Protein AF-A0A0J6I004-F1 (afdb_monomer)

Mean predicted aligned error: 17.89 Å

InterPro domains:
  IPR011009 Protein kinase-like domain superfamily [SSF56112] (457-598)
  IPR060487 Spore killer, N-terminal domain [PF27653] (172-324)

pLDDT: mean 70.06, std 24.38, range [20.0, 96.56]

Nearest PDB structures (foldseek):
  6yky-assembly2_B  TM=7.126E-01  e=8.243E-06  Homo sapiens
  7aqb-assembly1_A  TM=6.794E-01  e=7.958E-05  Homo sapiens
  4rew-assembly1_A  TM=6.403E-01  e=1.239E-04  Homo sapiens
  4o96-assembly1_A  TM=6.335E-01  e=4.766E-03  Escherichia coli O157:H7 str. Sakai
  6ef6-assembly1_A  TM=5.324E-01  e=3.016E-01  Mycolicibacterium smegmatis MC2 155

Secondary structure (DSSP, 8-state):
---------HHHHHHHHHHHHHHHHHHHHHHHHHHHHHHHHHHHHHHHHHHHHHHHHTTS--------------EEEE----SSHHHHHHHHHHHTTS------PPP---HHHHHHHHIIIIIHHHHHHHHHHHTSHHHHHHTT-TTEEEEEEE---TT-----S---TT-----EEEEEEEETTEEEEEEEEEE--TTTS-HHHHHHH-SSEEHIIIIIS------SHHHHHHHHHHHHHHHHHHHHHHHHHHHT-SEEEEE-SS-EEEEE--SS-TT-EEEEEE-HHHHTT---TTS-S--SHHHHHHHHHHHHHHSPPPPHHHHHHHHHHSPP----HHHHHHHS-HHHHTSPPPPP---PPP-PPP------SHHHHHHHHHHTTTTSPPPPS--------SS-----S--SS----S-S------HHHHHHHHHHHHHH-SSSSEEE-SPPBTTBEEEEEE-TTT--EEEEEEEETTTHHHHTTHHHHHHHTGGGBTTTB--EEEEEEEEEEEEETTTEEEEEEEEE----EEGGGS---HHHHHHHHHHHHHHHHTTEE-S---GGGEEEETTTTEEEE---TT-EE---------PPPP-----------------

Structure (mmCIF, N/CA/C/O backbone):
data_AF-A0A0J6I004-F1
#
_entry.id   AF-A0A0J6I004-F1
#
loop_
_atom_site.group_PDB
_atom_site.id
_atom_site.type_symbol
_atom_site.label_atom_id
_atom_site.label_alt_id
_atom_site.label_comp_id
_atom_site.label_asym_id
_atom_site.label_entity_id
_atom_site.label_seq_id
_atom_site.pdbx_PDB_ins_code
_atom_site.Cartn_x
_atom_site.Cartn_y
_atom_site.Cartn_z
_atom_site.occupancy
_atom_site.B_iso_or_equiv
_atom_site.auth_seq_id
_atom_site.auth_comp_id
_atom_site.auth_asym_id
_atom_site.auth_atom_id
_atom_site.pdbx_PDB_model_num
ATOM 1 N N . MET A 1 1 ? 66.324 0.485 63.941 1.00 43.97 1 MET A N 1
ATOM 2 C CA . MET A 1 1 ? 66.620 0.289 62.505 1.00 43.97 1 MET A CA 1
ATOM 3 C C . MET A 1 1 ? 66.455 -1.185 62.164 1.00 43.97 1 MET A C 1
ATOM 5 O O . MET A 1 1 ? 67.242 -1.991 62.639 1.00 43.97 1 MET A O 1
ATOM 9 N N . ARG A 1 2 ? 65.426 -1.548 61.393 1.00 38.00 2 ARG A N 1
ATOM 10 C CA . ARG A 1 2 ? 65.367 -2.819 60.656 1.00 38.00 2 ARG A CA 1
ATOM 11 C C . ARG A 1 2 ? 65.018 -2.459 59.216 1.00 38.00 2 ARG A C 1
ATOM 13 O O . ARG A 1 2 ? 63.940 -1.929 58.971 1.00 38.00 2 ARG A O 1
ATOM 20 N N . GLN A 1 3 ? 65.980 -2.649 58.319 1.00 42.78 3 GLN A N 1
ATOM 21 C CA . GLN A 1 3 ? 65.780 -2.582 56.876 1.00 42.78 3 GLN A CA 1
ATOM 22 C C . GLN A 1 3 ? 64.940 -3.792 56.460 1.00 42.78 3 GLN A C 1
ATOM 24 O O . GLN A 1 3 ? 65.284 -4.922 56.801 1.00 42.78 3 GLN A O 1
ATOM 29 N N . ILE A 1 4 ? 63.851 -3.549 55.737 1.00 41.78 4 ILE A N 1
ATOM 30 C CA . ILE A 1 4 ? 63.174 -4.560 54.928 1.00 41.78 4 ILE A CA 1
ATOM 31 C C . ILE A 1 4 ? 63.428 -4.131 53.487 1.00 41.78 4 ILE A C 1
ATOM 33 O O . ILE A 1 4 ? 62.971 -3.072 53.062 1.00 41.78 4 ILE A O 1
ATOM 37 N N . SER A 1 5 ? 64.245 -4.909 52.782 1.00 49.53 5 SER A N 1
ATOM 38 C CA . SER A 1 5 ? 64.408 -4.822 51.336 1.00 49.53 5 SER A CA 1
ATOM 39 C C . SER A 1 5 ? 63.245 -5.561 50.685 1.00 49.53 5 SER A C 1
ATOM 41 O O . SER A 1 5 ? 63.128 -6.772 50.872 1.00 49.53 5 SER A O 1
ATOM 43 N N . ASP A 1 6 ? 62.422 -4.865 49.913 1.00 47.53 6 ASP A N 1
ATOM 44 C CA . ASP A 1 6 ? 61.470 -5.505 49.010 1.00 47.53 6 ASP A CA 1
ATOM 45 C C . ASP A 1 6 ? 61.717 -4.942 47.610 1.00 47.53 6 ASP A C 1
ATOM 47 O O . ASP A 1 6 ? 61.322 -3.825 47.279 1.00 47.53 6 ASP A O 1
ATOM 51 N N . HIS A 1 7 ? 62.521 -5.662 46.830 1.00 52.06 7 HIS A N 1
ATOM 52 C CA . HIS A 1 7 ? 62.842 -5.296 45.458 1.00 52.06 7 HIS A CA 1
ATOM 53 C C . HIS A 1 7 ? 61.936 -6.132 44.554 1.00 52.06 7 HIS A C 1
ATOM 55 O O . HIS A 1 7 ? 62.268 -7.259 44.195 1.00 52.06 7 HIS A O 1
ATOM 61 N N . THR A 1 8 ? 60.755 -5.608 44.227 1.00 58.06 8 THR A N 1
ATOM 62 C CA . THR A 1 8 ? 59.816 -6.265 43.310 1.00 58.06 8 THR A CA 1
ATOM 63 C C . THR A 1 8 ? 60.458 -6.386 41.924 1.00 58.06 8 THR A C 1
ATOM 65 O O . THR A 1 8 ? 60.828 -5.382 41.313 1.00 58.06 8 THR A O 1
ATOM 68 N N . ASP A 1 9 ? 60.623 -7.614 41.427 1.00 64.44 9 ASP A N 1
ATOM 69 C CA . ASP A 1 9 ? 61.191 -7.880 40.103 1.00 64.44 9 ASP A CA 1
ATOM 70 C C . ASP A 1 9 ? 60.122 -7.706 39.012 1.00 64.44 9 ASP A C 1
ATOM 72 O O . ASP A 1 9 ? 59.399 -8.630 38.626 1.00 64.44 9 ASP A O 1
ATOM 76 N N . TYR A 1 10 ? 60.019 -6.478 38.509 1.00 54.03 10 TYR A N 1
ATOM 77 C CA . TYR A 1 10 ? 59.103 -6.098 37.432 1.00 54.03 10 TYR A CA 1
ATOM 78 C C . TYR A 1 10 ? 59.339 -6.872 36.123 1.00 54.03 10 TYR A C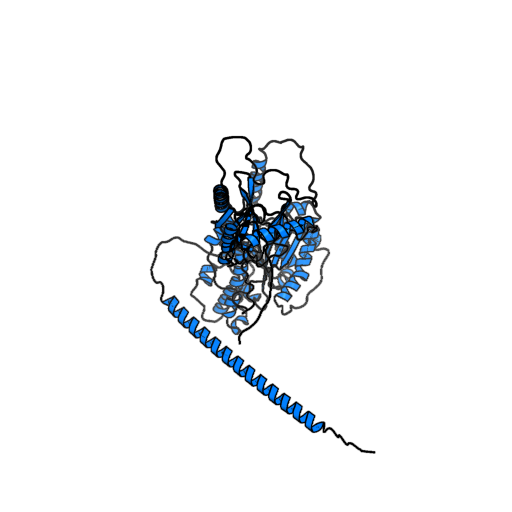 1
ATOM 80 O O . TYR A 1 10 ? 58.422 -6.988 35.308 1.00 54.03 10 TYR A O 1
ATOM 88 N N . LYS A 1 11 ? 60.530 -7.452 35.915 1.00 65.62 11 LYS A N 1
ATOM 89 C CA . LYS A 1 11 ? 60.854 -8.218 34.704 1.00 65.62 11 LYS A CA 1
ATOM 90 C C . LYS A 1 11 ? 60.189 -9.598 34.714 1.00 65.62 11 LYS A C 1
ATOM 92 O O . LYS A 1 11 ? 59.717 -10.067 33.674 1.00 65.62 11 LYS A O 1
ATOM 97 N N . ALA A 1 12 ? 60.089 -10.211 35.894 1.00 69.38 12 ALA A N 1
ATOM 98 C CA . ALA A 1 12 ? 59.362 -11.461 36.094 1.00 69.38 12 ALA A CA 1
ATOM 99 C C . ALA A 1 12 ? 57.844 -11.273 35.912 1.00 69.38 12 ALA A C 1
ATOM 101 O O . ALA A 1 12 ? 57.188 -12.100 35.279 1.00 69.38 12 ALA A O 1
ATOM 102 N N . LEU A 1 13 ? 57.292 -10.153 36.396 1.00 66.31 13 LEU A N 1
ATOM 103 C CA . LEU A 1 13 ? 55.875 -9.812 36.221 1.00 66.31 13 LEU A CA 1
ATOM 104 C C . LEU A 1 13 ? 55.507 -9.572 34.751 1.00 66.31 13 LEU A C 1
ATOM 106 O O . LEU A 1 13 ? 54.501 -10.102 34.286 1.00 66.31 13 LEU A O 1
ATOM 110 N N . PHE A 1 14 ? 56.333 -8.837 34.001 1.00 64.62 14 PHE A N 1
ATOM 111 C CA . PHE A 1 14 ? 56.075 -8.575 32.581 1.00 64.62 14 PHE A CA 1
ATOM 112 C C . PHE A 1 14 ? 56.112 -9.860 31.738 1.00 64.62 14 PHE A C 1
ATOM 114 O O . PHE A 1 14 ? 55.210 -10.101 30.940 1.00 64.62 14 PHE A O 1
ATOM 121 N N . SER A 1 15 ? 57.097 -10.732 31.983 1.00 69.75 15 SER A N 1
ATOM 122 C CA . SER A 1 15 ? 57.209 -12.021 31.279 1.00 69.75 15 SER A CA 1
ATOM 123 C C . SER A 1 15 ? 56.003 -12.930 31.551 1.00 69.75 15 SER A C 1
ATOM 125 O O . SER A 1 15 ? 55.531 -13.626 30.654 1.00 69.75 15 SER A O 1
ATOM 127 N N . LYS A 1 16 ? 55.456 -12.883 32.774 1.00 75.69 16 LYS A N 1
ATOM 128 C CA . LYS A 1 16 ? 54.260 -13.644 33.152 1.00 75.69 16 LYS A CA 1
ATOM 129 C C . LYS A 1 16 ? 52.999 -13.139 32.442 1.00 75.69 16 LYS A C 1
ATOM 131 O O . LYS A 1 16 ? 52.229 -13.947 31.932 1.00 75.69 16 LYS A O 1
ATOM 136 N N . VAL A 1 17 ? 52.818 -11.819 32.356 1.00 73.88 17 VAL A N 1
ATOM 137 C CA . VAL A 1 17 ? 51.686 -11.204 31.636 1.00 73.88 17 VAL A CA 1
ATOM 138 C C . VAL A 1 17 ? 51.751 -11.508 30.136 1.00 73.88 17 VAL A C 1
ATOM 140 O O . VAL A 1 17 ? 50.726 -11.758 29.503 1.00 73.88 17 VAL A O 1
ATOM 143 N N . GLU A 1 18 ? 52.949 -11.531 29.552 1.00 73.56 18 GLU A N 1
ATOM 144 C CA . GLU A 1 18 ? 53.122 -11.822 28.129 1.00 73.56 18 GLU A CA 1
ATOM 145 C C . GLU A 1 18 ? 52.865 -13.302 27.792 1.00 73.56 18 GLU A C 1
ATOM 147 O O . GLU A 1 18 ? 52.264 -13.605 26.757 1.00 73.56 18 GLU A O 1
ATOM 152 N N . GLU A 1 19 ? 53.228 -14.230 28.685 1.00 78.19 19 GLU A N 1
ATOM 153 C CA . GLU A 1 19 ? 52.815 -15.632 28.563 1.00 78.19 19 GLU A CA 1
ATOM 154 C C . GLU A 1 19 ? 51.299 -15.813 28.699 1.00 78.19 19 GLU A C 1
ATOM 156 O O . GLU A 1 19 ? 50.703 -16.558 27.920 1.00 78.19 19 GLU A O 1
ATOM 161 N N . GLU A 1 20 ? 50.658 -15.128 29.647 1.00 78.31 20 GLU A N 1
ATOM 162 C CA . GLU A 1 20 ? 49.201 -15.184 29.816 1.00 78.31 20 GLU A CA 1
ATOM 163 C C . GLU A 1 20 ? 48.469 -14.635 28.582 1.00 78.31 20 GLU A C 1
ATOM 165 O O . GLU A 1 20 ? 47.487 -15.237 28.139 1.00 78.31 20 GLU A O 1
ATOM 170 N N . ARG A 1 21 ? 48.989 -13.573 27.946 1.00 75.25 21 ARG A N 1
ATOM 171 C CA . ARG A 1 21 ? 48.430 -13.045 26.690 1.00 75.25 21 ARG A CA 1
ATOM 172 C C . ARG A 1 21 ? 48.543 -14.046 25.540 1.00 75.25 21 ARG A C 1
ATOM 174 O O . ARG A 1 21 ? 47.567 -14.253 24.823 1.00 75.25 21 ARG A O 1
ATOM 181 N N . LYS A 1 22 ? 49.695 -14.711 25.387 1.00 78.12 22 LYS A N 1
ATOM 182 C CA . LYS A 1 22 ? 49.881 -15.747 24.352 1.00 78.12 22 LYS A CA 1
ATOM 183 C C . LYS A 1 22 ? 48.933 -16.929 24.551 1.00 78.12 22 LYS A C 1
ATOM 185 O O . LYS A 1 22 ? 48.328 -17.391 23.588 1.00 78.12 22 LYS A O 1
ATOM 190 N N . ARG A 1 23 ? 48.736 -17.365 25.799 1.00 79.94 23 ARG A N 1
ATOM 191 C CA . ARG A 1 23 ? 47.778 -18.433 26.130 1.00 79.94 23 ARG A CA 1
ATOM 192 C C . ARG A 1 23 ? 46.335 -18.015 25.829 1.00 79.94 23 ARG A C 1
ATOM 194 O O . ARG A 1 23 ? 45.570 -18.821 25.312 1.00 79.94 23 ARG A O 1
ATOM 201 N N . ALA A 1 24 ? 45.964 -16.761 26.096 1.00 79.88 24 ALA A N 1
ATOM 202 C CA . ALA A 1 24 ? 44.635 -16.245 25.765 1.00 79.88 24 ALA A CA 1
ATOM 203 C C . ALA A 1 24 ? 44.391 -16.179 24.243 1.00 79.88 24 ALA A C 1
ATOM 205 O O . ALA A 1 24 ? 43.325 -16.578 23.775 1.00 79.88 24 ALA A O 1
ATOM 206 N N . GLU A 1 25 ? 45.383 -15.746 23.460 1.00 82.19 25 GLU A N 1
ATOM 207 C CA . GLU A 1 25 ? 45.300 -15.718 21.992 1.00 82.19 25 GLU A CA 1
ATOM 208 C C . GLU A 1 25 ? 45.161 -17.127 21.385 1.00 82.19 25 GLU A C 1
ATOM 210 O O . GLU A 1 25 ? 44.419 -17.318 20.419 1.00 82.19 25 GLU A O 1
ATOM 215 N N . GLU A 1 26 ? 45.825 -18.135 21.960 1.00 84.44 26 GLU A N 1
ATOM 216 C CA . GLU A 1 26 ? 45.675 -19.534 21.536 1.00 84.44 26 GLU A CA 1
ATOM 217 C C . GLU A 1 26 ? 44.277 -20.089 21.833 1.00 84.44 26 GLU A C 1
ATOM 219 O O . GLU A 1 26 ? 43.689 -20.750 20.975 1.00 84.44 26 GLU A O 1
ATOM 224 N N . VAL A 1 27 ? 43.699 -19.768 22.996 1.00 84.62 27 VAL A N 1
ATOM 225 C CA . VAL A 1 27 ? 42.327 -20.175 23.348 1.00 84.62 27 VAL A CA 1
ATOM 226 C C . VAL A 1 27 ? 41.301 -19.554 22.396 1.00 84.62 27 VAL A C 1
ATOM 228 O O . VAL A 1 27 ? 40.389 -20.252 21.950 1.00 84.62 27 VAL A O 1
ATOM 231 N N . ILE A 1 28 ? 41.469 -18.281 22.023 1.00 77.12 28 ILE A N 1
ATOM 232 C CA . ILE A 1 28 ? 40.585 -17.605 21.059 1.00 77.12 28 ILE A CA 1
ATOM 233 C C . ILE A 1 28 ? 40.685 -18.267 19.679 1.00 77.12 28 ILE A C 1
ATOM 235 O O . ILE A 1 28 ? 39.661 -18.610 19.089 1.00 77.12 28 ILE A O 1
ATOM 239 N N . LYS A 1 29 ? 41.901 -18.549 19.191 1.00 81.31 29 LYS A N 1
ATOM 240 C CA . LYS A 1 29 ? 42.096 -19.263 17.914 1.00 81.31 29 LYS A CA 1
ATOM 241 C C . LYS A 1 29 ? 41.480 -20.662 17.925 1.00 81.31 29 LYS A C 1
ATOM 243 O O . LYS A 1 29 ? 40.921 -21.097 16.917 1.00 81.31 29 LYS A O 1
ATOM 248 N N . GLN A 1 30 ? 41.563 -21.368 19.052 1.00 81.44 30 GLN A N 1
ATOM 249 C CA . GLN A 1 30 ? 40.946 -22.684 19.211 1.00 81.44 30 GLN A CA 1
ATOM 250 C C . GLN A 1 30 ? 39.412 -22.581 19.168 1.00 81.44 30 GLN A C 1
ATOM 252 O O . GLN A 1 30 ? 38.768 -23.369 18.475 1.00 81.44 30 GLN A O 1
ATOM 257 N N . ALA A 1 31 ? 38.830 -21.584 19.843 1.00 82.06 31 ALA A N 1
ATOM 258 C CA . ALA A 1 31 ? 37.388 -21.339 19.854 1.00 82.06 31 ALA A CA 1
ATOM 259 C C . ALA A 1 31 ? 36.848 -20.958 18.464 1.00 82.06 31 ALA A C 1
ATOM 261 O O . ALA A 1 31 ? 35.824 -21.490 18.035 1.00 82.06 31 ALA A O 1
ATOM 262 N N . GLU A 1 32 ? 37.562 -20.115 17.713 1.00 82.12 32 GLU A N 1
ATOM 263 C CA . GLU A 1 32 ? 37.200 -19.770 16.331 1.00 82.12 32 GLU A CA 1
ATOM 264 C C . GLU A 1 32 ? 37.230 -20.988 15.403 1.00 82.12 32 GLU A C 1
ATOM 266 O O . GLU A 1 32 ? 36.372 -21.131 14.530 1.00 82.12 32 GLU A O 1
ATOM 271 N N . LYS A 1 33 ? 38.197 -21.893 15.594 1.00 83.19 33 LYS A N 1
ATOM 272 C CA . LYS A 1 33 ? 38.302 -23.118 14.796 1.00 83.19 33 LYS A CA 1
ATOM 273 C C . LYS A 1 33 ? 37.144 -24.079 15.074 1.00 83.19 33 LYS A C 1
ATOM 275 O O . LYS A 1 33 ? 36.588 -24.633 14.130 1.00 83.19 33 LYS A O 1
ATOM 280 N N . VAL A 1 34 ? 36.751 -24.226 16.342 1.00 85.38 34 VAL A N 1
ATOM 281 C CA . VAL A 1 34 ? 35.581 -25.027 16.741 1.00 85.38 34 VAL A CA 1
ATOM 282 C C . VAL A 1 34 ? 34.286 -24.410 16.207 1.00 85.38 34 VAL A C 1
ATOM 284 O O . VAL A 1 34 ? 33.448 -25.133 15.677 1.00 85.38 34 VAL A O 1
ATOM 287 N N . SER A 1 35 ? 34.148 -23.082 16.268 1.00 78.00 35 SER A N 1
ATOM 288 C CA . SER A 1 35 ? 32.980 -22.368 15.733 1.00 78.00 35 SER A CA 1
ATOM 289 C C . SER A 1 35 ? 32.825 -22.570 14.221 1.00 78.00 35 SER A C 1
ATOM 291 O O . SER A 1 35 ? 31.760 -22.968 13.753 1.00 78.00 35 SER A O 1
ATOM 293 N N . LYS A 1 36 ? 33.917 -22.418 13.457 1.00 80.19 36 LYS A N 1
ATOM 294 C CA . LYS A 1 36 ? 33.918 -22.665 12.004 1.00 80.19 36 LYS A CA 1
ATOM 295 C C . LYS A 1 36 ? 33.564 -24.109 11.658 1.00 80.19 36 LYS A C 1
ATOM 297 O O . LYS A 1 36 ? 32.838 -24.345 10.700 1.00 80.19 36 LYS A O 1
ATOM 302 N N . GLN A 1 37 ? 34.052 -25.072 12.440 1.00 80.69 37 GLN A N 1
ATOM 303 C CA . GLN A 1 37 ? 33.748 -26.484 12.216 1.00 80.69 37 GLN A CA 1
ATOM 304 C C . GLN A 1 37 ? 32.272 -26.806 12.503 1.00 80.69 37 GLN A C 1
ATOM 306 O O . GLN A 1 37 ? 31.642 -27.506 11.714 1.00 80.69 37 GLN A O 1
ATOM 311 N N . ALA A 1 38 ? 31.695 -26.234 13.563 1.00 84.25 38 ALA A N 1
ATOM 312 C CA . ALA A 1 38 ? 30.272 -26.378 13.868 1.00 84.25 38 ALA A CA 1
ATOM 313 C C . ALA A 1 38 ? 29.373 -25.737 12.793 1.00 84.25 38 ALA A C 1
ATOM 315 O O . ALA A 1 38 ? 28.323 -26.283 12.454 1.00 84.25 38 ALA A O 1
ATOM 316 N N . GLU A 1 39 ? 29.783 -24.598 12.225 1.00 77.31 39 GLU A N 1
ATOM 317 C CA . GLU A 1 39 ? 29.050 -23.941 11.137 1.00 77.31 39 GLU A CA 1
ATOM 318 C C . GLU A 1 39 ? 29.069 -24.776 9.844 1.00 77.31 39 GLU A C 1
ATOM 320 O O . GLU A 1 39 ? 28.041 -24.916 9.177 1.00 77.31 39 GLU A O 1
ATOM 325 N N . GLU A 1 40 ? 30.211 -25.389 9.517 1.00 81.62 40 GLU A N 1
ATOM 326 C CA . GLU A 1 40 ? 30.361 -26.286 8.365 1.00 81.62 40 GLU A CA 1
ATOM 327 C C . GLU A 1 40 ? 29.491 -27.548 8.513 1.00 81.62 40 GLU A C 1
ATOM 329 O O . GLU A 1 40 ? 28.794 -27.949 7.577 1.00 81.62 40 GLU A O 1
ATOM 334 N N . GLU A 1 41 ? 29.457 -28.144 9.710 1.00 83.19 41 GLU A N 1
ATOM 335 C CA . GLU A 1 41 ? 28.597 -29.294 10.022 1.00 83.19 41 GLU A CA 1
ATOM 336 C C . GLU A 1 41 ? 27.107 -28.936 9.906 1.00 83.19 41 GLU A C 1
ATOM 338 O O . GLU A 1 41 ? 26.326 -29.689 9.312 1.00 83.19 41 GLU A O 1
ATOM 343 N N . LYS A 1 42 ? 26.709 -27.747 10.382 1.00 81.56 42 LYS A N 1
ATOM 344 C CA . LYS A 1 42 ? 25.330 -27.249 10.267 1.00 81.56 42 LYS A CA 1
ATOM 345 C C . LYS A 1 42 ? 24.935 -27.037 8.798 1.00 81.56 42 LYS A C 1
ATOM 347 O O . LYS A 1 42 ? 23.846 -27.454 8.398 1.00 81.56 42 LYS A O 1
ATOM 352 N N . LYS A 1 43 ? 25.834 -26.482 7.969 1.00 71.88 43 LYS A N 1
ATOM 353 C CA . LYS A 1 43 ? 25.632 -26.324 6.512 1.00 71.88 43 LYS A CA 1
ATOM 354 C C . LYS A 1 43 ? 25.450 -27.670 5.810 1.00 71.88 43 LYS A C 1
ATOM 356 O O . LYS A 1 43 ? 24.517 -27.828 5.024 1.00 71.88 43 LYS A O 1
ATOM 361 N N . GLN A 1 44 ? 26.274 -28.667 6.134 1.00 77.94 44 GLN A N 1
ATOM 362 C CA . GLN A 1 44 ? 26.139 -30.012 5.563 1.00 77.94 44 GLN A CA 1
ATOM 363 C C . GLN A 1 44 ? 24.820 -30.689 5.964 1.00 77.94 44 GLN A C 1
ATOM 365 O O . GLN A 1 44 ? 24.206 -31.388 5.152 1.00 77.94 44 GLN A O 1
ATOM 370 N N . GLN A 1 45 ? 24.351 -30.466 7.194 1.00 79.75 45 GLN A N 1
ATOM 371 C CA . GLN A 1 45 ? 23.101 -31.047 7.677 1.00 79.75 45 GLN A CA 1
ATOM 372 C C . GLN A 1 45 ? 21.862 -30.406 7.033 1.00 79.75 45 GLN A C 1
ATOM 374 O O . GLN A 1 45 ? 20.909 -31.120 6.714 1.00 79.75 45 GLN A O 1
ATOM 379 N N . ILE A 1 46 ? 21.888 -29.093 6.786 1.00 72.75 46 ILE A N 1
ATOM 380 C CA . ILE A 1 46 ? 20.836 -28.377 6.046 1.00 72.75 46 ILE A CA 1
ATOM 381 C C . ILE A 1 46 ? 20.797 -28.845 4.586 1.00 72.75 46 ILE A C 1
ATOM 383 O O . ILE A 1 46 ? 19.727 -29.184 4.083 1.00 72.75 46 ILE A O 1
ATOM 387 N N . GLN A 1 47 ? 21.956 -28.973 3.931 1.00 67.62 47 GLN A N 1
ATOM 388 C CA . GLN A 1 47 ? 22.030 -29.437 2.543 1.00 67.62 47 GLN A CA 1
ATOM 389 C C . GLN A 1 47 ? 21.469 -30.858 2.372 1.00 67.62 47 GLN A C 1
ATOM 391 O O . GLN A 1 47 ? 20.756 -31.135 1.405 1.00 67.62 47 GLN A O 1
ATOM 396 N N . LYS A 1 48 ? 21.746 -31.766 3.321 1.00 77.50 48 LYS A N 1
ATOM 397 C CA . LYS A 1 48 ? 21.144 -33.111 3.329 1.00 77.50 48 LYS A CA 1
ATOM 398 C C . LYS A 1 48 ? 19.622 -33.057 3.446 1.00 77.50 48 LYS A C 1
ATOM 400 O O . LYS A 1 48 ? 18.948 -33.734 2.675 1.00 77.50 48 LYS A O 1
ATOM 405 N N . ARG A 1 49 ? 19.098 -32.222 4.348 1.00 72.69 49 ARG A N 1
ATOM 406 C CA . ARG A 1 49 ? 17.654 -32.080 4.589 1.00 72.69 49 ARG A CA 1
ATOM 407 C C . ARG A 1 49 ? 16.924 -31.533 3.357 1.00 72.69 49 ARG A C 1
ATOM 409 O O . ARG A 1 49 ? 15.948 -32.131 2.922 1.00 72.69 49 ARG A O 1
ATOM 416 N N . LEU A 1 50 ? 17.484 -30.504 2.716 1.00 64.81 50 LEU A N 1
ATOM 417 C CA . LEU A 1 50 ? 16.979 -29.956 1.450 1.00 64.81 50 LEU A CA 1
ATOM 418 C C . LEU A 1 50 ? 16.981 -31.006 0.330 1.00 64.81 50 LEU A C 1
ATOM 420 O O . LEU A 1 50 ? 16.028 -31.111 -0.439 1.00 64.81 50 LEU A O 1
ATOM 424 N N . THR A 1 51 ? 18.026 -31.834 0.248 1.00 65.62 51 THR A N 1
ATOM 425 C CA . THR A 1 51 ? 18.114 -32.894 -0.772 1.00 65.62 51 THR A CA 1
ATOM 426 C C . THR A 1 51 ? 17.072 -34.000 -0.544 1.00 65.62 51 THR A C 1
ATOM 428 O O . THR A 1 51 ? 16.546 -34.565 -1.504 1.00 65.62 51 THR A O 1
ATOM 431 N N . GLU A 1 52 ? 16.762 -34.321 0.714 1.00 69.25 52 GLU A N 1
ATOM 432 C CA . GLU A 1 52 ? 15.722 -35.290 1.083 1.00 69.25 52 GLU A CA 1
ATOM 433 C C . GLU A 1 52 ? 14.308 -34.742 0.838 1.00 69.25 52 GLU A C 1
ATOM 435 O O . GLU A 1 52 ? 13.479 -35.453 0.269 1.00 69.25 52 GLU A O 1
ATOM 440 N N . GLU A 1 53 ? 14.054 -33.469 1.154 1.00 60.62 53 GLU A N 1
ATOM 441 C CA . GLU A 1 53 ? 12.783 -32.789 0.862 1.00 60.62 53 GLU A CA 1
ATOM 442 C C . GLU A 1 53 ? 12.530 -32.676 -0.646 1.00 60.62 53 GLU A C 1
ATOM 444 O O . GLU A 1 53 ? 11.441 -33.007 -1.112 1.00 60.62 53 GLU A O 1
ATOM 449 N N . THR A 1 54 ? 13.552 -32.343 -1.441 1.00 52.59 54 THR A N 1
ATOM 450 C CA . THR A 1 54 ? 13.427 -32.266 -2.910 1.00 52.59 54 THR A CA 1
ATOM 451 C C . THR A 1 54 ? 13.059 -33.628 -3.521 1.00 52.59 54 THR A C 1
ATOM 453 O O . THR A 1 54 ? 12.253 -33.711 -4.449 1.00 52.59 54 THR A O 1
ATOM 456 N N . LYS A 1 55 ? 13.593 -34.728 -2.967 1.00 53.91 55 LYS A N 1
ATOM 457 C CA . LYS A 1 55 ? 13.230 -36.099 -3.372 1.00 53.91 55 LYS A CA 1
ATOM 458 C C . LYS A 1 55 ? 11.821 -36.496 -2.934 1.00 53.91 55 LYS A C 1
ATOM 460 O O . LYS A 1 55 ? 11.218 -37.352 -3.579 1.00 53.91 55 LYS A O 1
ATOM 465 N N . HIS A 1 56 ? 11.306 -35.920 -1.848 1.00 47.06 56 HIS A N 1
ATOM 466 C CA . HIS A 1 56 ? 9.941 -36.166 -1.391 1.00 47.06 56 HIS A CA 1
ATOM 467 C C . HIS A 1 56 ? 8.923 -35.419 -2.261 1.00 47.06 56 HIS A C 1
ATOM 469 O O . HIS A 1 56 ? 7.942 -36.021 -2.691 1.00 47.06 56 HIS A O 1
ATOM 475 N N . ILE A 1 57 ? 9.230 -34.170 -2.624 1.00 47.22 57 ILE A N 1
ATOM 476 C CA . ILE A 1 57 ? 8.398 -33.320 -3.486 1.00 47.22 57 ILE A CA 1
ATOM 477 C C . ILE A 1 57 ? 8.264 -33.913 -4.897 1.00 47.22 57 ILE A C 1
ATOM 479 O O . ILE A 1 57 ? 7.162 -33.956 -5.433 1.00 47.22 57 ILE A O 1
ATOM 483 N N . GLN A 1 58 ? 9.332 -34.482 -5.470 1.00 44.16 58 GLN A N 1
ATOM 484 C CA . GLN A 1 58 ? 9.255 -35.159 -6.778 1.00 44.16 58 GLN A CA 1
ATOM 485 C C . GLN A 1 58 ? 8.435 -36.463 -6.771 1.00 44.16 58 GLN A C 1
ATOM 487 O O . GLN A 1 58 ? 8.114 -36.985 -7.837 1.00 44.16 58 GLN A O 1
ATOM 492 N N . LYS A 1 59 ? 8.108 -37.020 -5.597 1.00 39.41 59 LYS A N 1
ATOM 493 C CA . LYS A 1 59 ? 7.398 -38.305 -5.476 1.00 39.41 59 LYS A CA 1
ATOM 494 C C . LYS A 1 59 ? 5.893 -38.153 -5.246 1.00 39.41 59 LYS A C 1
ATOM 496 O O . LYS A 1 59 ? 5.172 -39.147 -5.311 1.00 39.41 59 LYS A O 1
ATOM 501 N N . THR A 1 60 ? 5.416 -36.937 -5.003 1.00 34.53 60 THR A N 1
ATOM 502 C CA . THR A 1 60 ? 3.995 -36.626 -4.850 1.00 34.53 60 THR A CA 1
ATOM 503 C C . THR A 1 60 ? 3.481 -35.868 -6.068 1.00 34.53 60 THR A C 1
ATOM 505 O O . THR A 1 60 ? 3.874 -34.731 -6.311 1.00 34.53 60 THR A O 1
ATOM 508 N N . THR A 1 61 ? 2.504 -36.488 -6.736 1.00 32.16 61 THR A N 1
ATOM 509 C CA . THR A 1 61 ? 1.539 -35.917 -7.697 1.00 32.16 61 THR A CA 1
ATOM 510 C C . THR A 1 61 ? 1.949 -35.867 -9.177 1.00 32.16 61 THR A C 1
ATOM 512 O O . THR A 1 61 ? 2.285 -34.829 -9.732 1.00 32.16 61 THR A O 1
ATOM 515 N N . PHE A 1 62 ? 1.801 -37.018 -9.841 1.00 28.56 62 PHE A N 1
ATOM 516 C CA . PHE A 1 62 ? 1.171 -37.098 -11.162 1.00 28.56 62 PHE A CA 1
ATOM 517 C C . PHE A 1 62 ? -0.266 -37.583 -10.932 1.00 28.56 62 PHE A C 1
ATOM 519 O O . PHE A 1 62 ? -0.449 -38.747 -10.595 1.00 28.56 62 PHE A O 1
ATOM 526 N N . GLU A 1 63 ? -1.260 -36.716 -11.111 1.00 28.70 63 GLU A N 1
ATOM 527 C CA . GLU A 1 63 ? -2.590 -37.106 -11.595 1.00 28.70 63 GLU A CA 1
ATOM 528 C C . GLU A 1 63 ? -3.085 -35.992 -12.523 1.00 28.70 63 GLU A C 1
ATOM 530 O O . GLU A 1 63 ? -3.160 -34.821 -12.152 1.00 28.70 63 GLU A O 1
ATOM 535 N N . GLU A 1 64 ? -3.328 -36.375 -13.774 1.00 33.94 64 GLU A N 1
ATOM 536 C CA . GLU A 1 64 ? -3.824 -35.528 -14.849 1.00 33.94 64 GLU A CA 1
ATOM 537 C C . GLU A 1 64 ? -5.249 -35.047 -14.550 1.00 33.94 64 GLU A C 1
ATOM 539 O O . GLU A 1 64 ? -6.159 -35.851 -14.354 1.00 33.94 64 GLU A O 1
ATOM 544 N N . ALA A 1 65 ? -5.475 -33.737 -14.641 1.00 25.25 65 ALA A N 1
ATOM 545 C CA . ALA A 1 65 ? -6.804 -33.170 -14.822 1.00 25.25 65 ALA A CA 1
ATOM 546 C C . ALA A 1 65 ? -6.778 -32.207 -16.016 1.00 25.25 65 ALA A C 1
ATOM 548 O O . ALA A 1 65 ? -6.366 -31.055 -15.919 1.00 25.25 65 ALA A O 1
ATOM 549 N N . LYS A 1 66 ? -7.214 -32.714 -17.174 1.00 32.06 66 LYS A N 1
ATOM 550 C CA . LYS A 1 66 ? -7.626 -31.912 -18.331 1.00 32.06 66 LYS A CA 1
ATOM 551 C C . LYS A 1 66 ? -8.925 -31.187 -17.990 1.00 32.06 66 LYS A C 1
ATOM 553 O O . LYS A 1 66 ? -9.889 -31.896 -17.751 1.00 32.06 66 LYS A O 1
ATOM 558 N N . TYR A 1 67 ? -8.968 -29.856 -18.081 1.00 22.78 67 TYR A N 1
ATOM 559 C CA . TYR A 1 67 ? -10.035 -29.072 -18.733 1.00 22.78 67 TYR A CA 1
ATOM 560 C C . TYR A 1 67 ? -9.512 -27.653 -19.059 1.00 22.78 67 TYR A C 1
ATOM 562 O O . TYR A 1 67 ? -8.650 -27.154 -18.340 1.00 22.78 67 TYR A O 1
ATOM 570 N N . PRO A 1 68 ? -9.968 -27.035 -20.166 1.00 34.44 68 PRO A N 1
ATOM 571 C CA . PRO A 1 68 ? -9.340 -25.863 -20.776 1.00 34.44 68 PRO A CA 1
ATOM 572 C C . PRO A 1 68 ? -9.949 -24.547 -20.272 1.00 34.44 68 PRO A C 1
ATOM 574 O O . PRO A 1 68 ? -11.107 -24.549 -19.865 1.00 34.44 68 PRO A O 1
ATOM 577 N N . LEU A 1 69 ? -9.197 -23.443 -20.369 1.00 22.62 69 LEU A N 1
ATOM 578 C CA . LEU A 1 69 ? -9.597 -22.117 -20.888 1.00 22.62 69 LEU A CA 1
ATOM 579 C C . LEU A 1 69 ? -8.384 -21.148 -20.807 1.00 22.62 69 LEU A C 1
ATOM 581 O O . LEU A 1 69 ? -7.536 -21.336 -19.936 1.00 22.62 69 LEU A O 1
ATOM 585 N N . PRO A 1 70 ? -8.254 -20.178 -21.733 1.00 33.19 70 PRO A N 1
ATOM 586 C CA . PRO A 1 70 ? -7.013 -19.447 -21.988 1.00 33.19 70 PRO A CA 1
ATOM 587 C C . PRO A 1 70 ? -6.884 -18.197 -21.107 1.00 33.19 70 PRO A C 1
ATOM 589 O O . PRO A 1 70 ? -7.861 -17.477 -20.909 1.00 33.19 70 PRO A O 1
ATOM 592 N N . LEU A 1 71 ? -5.673 -17.920 -20.624 1.00 24.72 71 LEU A N 1
ATOM 593 C CA . LEU A 1 71 ? -5.290 -16.639 -20.033 1.00 24.72 71 LEU A CA 1
ATOM 594 C C . LEU A 1 71 ? -4.002 -16.196 -20.724 1.00 24.72 71 LEU A C 1
ATOM 596 O O . LEU A 1 71 ? -2.986 -16.880 -20.651 1.00 24.72 71 LEU A O 1
ATOM 600 N N . GLU A 1 72 ? -4.123 -15.104 -21.469 1.00 30.06 72 GLU A N 1
ATOM 601 C CA . GLU A 1 72 ? -3.094 -14.498 -22.303 1.00 30.06 72 GLU A CA 1
ATOM 602 C C . GLU A 1 72 ? -2.365 -13.383 -21.526 1.00 30.06 72 GLU A C 1
ATOM 604 O O . GLU A 1 72 ? -3.000 -12.479 -20.992 1.00 30.06 72 GLU A O 1
ATOM 609 N N . ASN A 1 73 ? -1.032 -13.485 -21.531 1.00 35.75 73 ASN A N 1
ATOM 610 C CA . ASN A 1 73 ? -0.043 -12.443 -21.836 1.00 35.75 73 ASN A CA 1
ATOM 611 C C . ASN A 1 73 ? 0.158 -11.268 -20.849 1.00 35.75 73 ASN A C 1
ATOM 613 O O . ASN A 1 73 ? -0.653 -10.350 -20.769 1.00 35.75 73 ASN A O 1
ATOM 617 N N . ILE A 1 74 ? 1.347 -11.207 -20.222 1.00 35.88 74 ILE A N 1
ATOM 618 C CA . ILE A 1 74 ? 1.928 -9.938 -19.740 1.00 35.88 74 ILE A CA 1
ATOM 619 C C . ILE A 1 74 ? 2.747 -9.359 -20.888 1.00 35.88 74 ILE A C 1
ATOM 621 O O . ILE A 1 74 ? 3.853 -9.836 -21.142 1.00 35.88 74 ILE A O 1
ATOM 625 N N . VAL A 1 75 ? 2.234 -8.339 -21.576 1.00 40.94 75 VAL A N 1
ATOM 626 C CA . VAL A 1 75 ? 2.960 -7.694 -22.679 1.00 40.94 75 VAL A CA 1
ATOM 627 C C . VAL A 1 75 ? 3.507 -6.347 -22.224 1.00 40.94 75 VAL A C 1
ATOM 629 O O . VAL A 1 75 ? 2.761 -5.466 -21.799 1.00 40.94 75 VAL A O 1
ATOM 632 N N . LEU A 1 76 ? 4.826 -6.180 -22.318 1.00 33.81 76 LEU A N 1
ATOM 633 C CA . LEU A 1 76 ? 5.460 -4.870 -22.185 1.00 33.81 76 LEU A CA 1
ATOM 634 C C . LEU A 1 76 ? 5.357 -4.153 -23.535 1.00 33.81 76 LEU A C 1
ATOM 636 O O . LEU A 1 76 ? 5.694 -4.743 -24.559 1.00 33.81 76 LEU A O 1
ATOM 640 N N . TYR A 1 77 ? 4.905 -2.901 -23.561 1.00 34.44 77 TYR A N 1
ATOM 641 C CA . TYR A 1 77 ? 4.815 -2.096 -24.788 1.00 34.44 77 TYR A CA 1
ATOM 642 C C . TYR A 1 77 ? 5.573 -0.771 -24.645 1.00 34.44 77 TYR A C 1
ATOM 644 O O . TYR A 1 77 ? 5.569 -0.155 -23.580 1.00 34.44 77 TYR A O 1
ATOM 652 N N . ASP A 1 78 ? 6.161 -0.327 -25.759 1.00 32.25 78 ASP A N 1
ATOM 653 C CA . ASP A 1 78 ? 6.702 1.023 -25.961 1.00 32.25 78 ASP A CA 1
ATOM 654 C C . ASP A 1 78 ? 5.562 1.970 -26.395 1.00 32.25 78 ASP A C 1
ATOM 656 O O . ASP A 1 78 ? 4.749 1.616 -27.257 1.00 32.25 78 ASP A O 1
ATOM 660 N N . CYS A 1 79 ? 5.449 3.142 -25.766 1.00 31.80 79 CYS A N 1
ATOM 661 C CA . CYS A 1 79 ? 4.302 4.043 -25.912 1.00 31.80 79 CYS A CA 1
ATOM 662 C C . CYS A 1 79 ? 4.520 5.121 -26.992 1.00 31.80 79 CYS A C 1
ATOM 664 O O . CYS A 1 79 ? 5.450 5.922 -26.923 1.00 31.80 79 CYS A O 1
ATOM 666 N N . ASP A 1 80 ? 3.579 5.226 -27.938 1.00 36.41 80 ASP A N 1
ATOM 667 C CA . ASP A 1 80 ? 3.529 6.284 -28.959 1.00 36.41 80 ASP A CA 1
ATOM 668 C C . ASP A 1 80 ? 2.980 7.602 -28.345 1.00 36.41 80 ASP A C 1
ATOM 670 O O . ASP A 1 80 ? 1.822 7.709 -27.923 1.00 36.41 80 ASP A O 1
ATOM 674 N N . SER A 1 81 ? 3.841 8.617 -28.239 1.00 43.66 81 SER A N 1
ATOM 675 C CA . SER A 1 81 ? 3.746 9.782 -27.334 1.00 43.66 81 SER A CA 1
ATOM 676 C C . SER A 1 81 ? 2.848 10.939 -27.813 1.00 43.66 81 SER A C 1
ATOM 678 O O . SER A 1 81 ? 3.252 12.100 -27.886 1.00 43.66 81 SER A O 1
ATOM 680 N N . GLY A 1 82 ? 1.577 10.668 -28.112 1.00 43.03 82 GLY A N 1
ATOM 681 C CA . GLY A 1 82 ? 0.685 11.669 -28.707 1.00 43.03 82 GLY A CA 1
ATOM 682 C C . GLY A 1 82 ? -0.623 11.918 -27.964 1.00 43.03 82 GLY A C 1
ATOM 683 O O . GLY A 1 82 ? -1.660 11.572 -28.521 1.00 43.03 82 GLY A O 1
ATOM 684 N N . LYS A 1 83 ? -0.612 12.531 -26.763 1.00 39.91 83 LYS A N 1
ATOM 685 C CA . LYS A 1 83 ? -1.805 13.197 -26.159 1.00 39.91 83 LYS A CA 1
ATOM 686 C C . LYS A 1 83 ? -1.538 14.120 -24.949 1.00 39.91 83 LYS A C 1
ATOM 688 O O . LYS A 1 83 ? -2.316 15.049 -24.753 1.00 39.91 83 LYS A O 1
ATOM 693 N N . THR A 1 84 ? -0.459 13.939 -24.182 1.00 37.84 84 THR A N 1
ATOM 694 C CA . THR A 1 84 ? -0.223 14.665 -22.903 1.00 37.84 84 THR A CA 1
ATOM 695 C C . THR A 1 84 ? 0.642 15.936 -23.043 1.00 37.84 84 THR A C 1
ATOM 697 O O . THR A 1 84 ? 0.527 16.870 -22.252 1.00 37.84 84 THR A O 1
ATOM 700 N N . ALA A 1 85 ? 1.445 16.025 -24.108 1.00 38.66 85 ALA A N 1
ATOM 701 C CA . ALA A 1 85 ? 2.532 17.002 -24.253 1.00 38.66 85 ALA A CA 1
ATOM 702 C C . ALA A 1 85 ? 2.111 18.472 -24.479 1.00 38.66 85 ALA A C 1
ATOM 704 O O . ALA A 1 85 ? 2.859 19.390 -24.151 1.00 38.66 85 ALA A O 1
ATOM 705 N N . VAL A 1 86 ? 0.925 18.740 -25.040 1.00 38.44 86 VAL A N 1
ATOM 706 C CA . VAL A 1 86 ? 0.579 20.102 -25.510 1.00 38.44 86 VAL A CA 1
ATOM 707 C C . VAL A 1 86 ? 0.245 21.056 -24.358 1.00 38.44 86 VAL A C 1
ATOM 709 O O . VAL A 1 86 ? 0.547 22.241 -24.435 1.00 38.44 86 VAL A O 1
ATOM 712 N N . ARG A 1 87 ? -0.338 20.550 -23.266 1.00 35.59 87 ARG A N 1
ATOM 713 C CA . ARG A 1 87 ? -0.805 21.385 -22.145 1.00 35.59 87 ARG A CA 1
ATOM 714 C C . ARG A 1 87 ? 0.273 21.624 -21.080 1.00 35.59 87 ARG A C 1
ATOM 716 O O . ARG A 1 87 ? 0.240 22.630 -20.385 1.00 35.59 87 ARG A O 1
ATOM 723 N N . GLN A 1 88 ? 1.262 20.732 -20.996 1.00 35.28 88 GLN A N 1
ATOM 724 C CA . GLN A 1 88 ? 2.403 20.834 -20.076 1.00 35.28 88 GLN A CA 1
ATOM 725 C C . GLN A 1 88 ? 3.442 21.883 -20.530 1.00 35.28 88 GLN A C 1
ATOM 727 O O . GLN A 1 88 ? 4.135 22.475 -19.701 1.00 35.28 88 GLN A O 1
ATOM 732 N N . GLN A 1 89 ? 3.496 22.180 -21.834 1.00 36.81 89 GLN A N 1
ATOM 733 C CA . GLN A 1 89 ? 4.443 23.119 -22.444 1.00 36.81 89 GLN A CA 1
ATOM 734 C C . GLN A 1 89 ? 4.258 24.580 -21.982 1.00 36.81 89 GLN A C 1
ATOM 736 O O . GLN A 1 89 ? 5.238 25.315 -21.862 1.00 36.81 89 GLN A O 1
ATOM 741 N N . GLU A 1 90 ? 3.027 25.021 -21.702 1.00 38.50 90 GLU A N 1
ATOM 742 C CA . GLU A 1 90 ? 2.733 26.425 -21.361 1.00 38.50 90 GLU A CA 1
ATOM 743 C C . GLU A 1 90 ? 3.192 26.801 -19.941 1.00 38.50 90 GLU A C 1
ATOM 745 O O . GLU A 1 90 ? 3.671 27.912 -19.713 1.00 38.50 90 GLU A O 1
ATOM 750 N N . ILE A 1 91 ? 3.128 25.854 -19.000 1.00 37.00 91 ILE A N 1
ATOM 751 C CA . ILE A 1 91 ? 3.529 26.044 -17.595 1.00 37.00 91 ILE A CA 1
ATOM 752 C C . ILE A 1 91 ? 5.063 25.980 -17.458 1.00 37.00 91 ILE A C 1
ATOM 754 O O . ILE A 1 91 ? 5.671 26.779 -16.741 1.00 37.00 91 ILE A O 1
ATOM 758 N N . TYR A 1 92 ? 5.706 25.086 -18.217 1.00 37.81 92 TYR A N 1
ATOM 759 C CA . TYR A 1 92 ? 7.155 24.857 -18.212 1.00 37.81 92 TYR A CA 1
ATOM 760 C C . TYR A 1 92 ? 7.987 26.081 -18.649 1.00 37.81 92 TYR A C 1
ATOM 762 O O . TYR A 1 92 ? 9.012 26.404 -18.039 1.00 37.81 92 TYR A O 1
ATOM 770 N N . VAL A 1 93 ? 7.525 26.823 -19.664 1.00 37.44 93 VAL A N 1
ATOM 771 C CA . VAL A 1 93 ? 8.227 28.007 -20.204 1.00 37.44 93 VAL A CA 1
ATOM 772 C C . VAL A 1 93 ? 8.365 29.134 -19.167 1.00 37.44 93 VAL A C 1
ATOM 774 O O . VAL A 1 93 ? 9.310 29.923 -19.240 1.00 37.44 93 VAL A O 1
ATOM 777 N N . SER A 1 94 ? 7.483 29.191 -18.165 1.00 36.06 94 SER A N 1
ATOM 778 C CA . SER A 1 94 ? 7.524 30.222 -17.122 1.00 36.06 94 SER A CA 1
ATOM 779 C C . SER A 1 94 ? 8.574 29.952 -16.033 1.00 36.06 94 SER A C 1
ATOM 781 O O . SER A 1 94 ? 9.118 30.898 -15.466 1.00 36.06 94 SER A O 1
ATOM 783 N N . VAL A 1 95 ? 8.881 28.683 -15.742 1.00 35.03 95 VAL A N 1
ATOM 784 C CA . VAL A 1 95 ? 9.732 28.277 -14.601 1.00 35.03 95 VAL A CA 1
ATOM 785 C C . VAL A 1 95 ? 11.212 28.184 -14.997 1.00 35.03 95 VAL A C 1
ATOM 787 O O . VAL A 1 95 ? 12.103 28.544 -14.227 1.00 35.03 95 VAL A O 1
ATOM 790 N N . ARG A 1 96 ? 11.488 27.811 -16.253 1.00 35.62 96 ARG A N 1
ATOM 791 C CA . ARG A 1 96 ? 12.839 27.587 -16.801 1.00 35.62 96 ARG A CA 1
ATOM 792 C C . ARG A 1 96 ? 13.748 28.826 -16.835 1.00 35.62 96 ARG A C 1
ATOM 794 O O . ARG A 1 96 ? 14.958 28.691 -16.981 1.00 35.62 96 ARG A O 1
ATOM 801 N N . ARG A 1 97 ? 13.214 30.044 -16.700 1.00 33.03 97 ARG A N 1
ATOM 802 C CA . ARG A 1 97 ? 14.020 31.282 -16.761 1.00 33.03 97 ARG A CA 1
ATOM 803 C C . ARG A 1 97 ? 14.976 31.485 -15.579 1.00 33.03 97 ARG A C 1
ATOM 805 O O . ARG A 1 97 ? 15.803 32.388 -15.666 1.00 33.03 97 ARG A O 1
ATOM 812 N N . TYR A 1 98 ? 14.883 30.689 -14.512 1.00 30.69 98 TYR A N 1
ATOM 813 C CA . TYR A 1 98 ? 15.537 31.020 -13.242 1.00 30.69 98 TYR A CA 1
ATOM 814 C C . TYR A 1 98 ? 16.652 30.080 -12.760 1.00 30.69 98 TYR A C 1
ATOM 816 O O . TYR A 1 98 ? 17.356 30.476 -11.836 1.00 30.69 98 TYR A O 1
ATOM 824 N N . LEU A 1 99 ? 16.865 28.883 -13.325 1.00 31.53 99 LEU A N 1
ATOM 825 C CA . LEU A 1 99 ? 17.714 27.875 -12.661 1.00 31.53 99 LEU A CA 1
ATOM 826 C C . LEU A 1 99 ? 18.602 27.069 -13.634 1.00 31.53 99 LEU A C 1
ATOM 828 O O . LEU A 1 99 ? 18.102 26.263 -14.411 1.00 31.53 99 LEU A O 1
ATOM 832 N N . GLN A 1 100 ? 19.927 27.259 -13.552 1.00 33.94 100 GLN A N 1
ATOM 833 C CA . GLN A 1 100 ? 20.976 26.363 -14.085 1.00 33.94 100 GLN A CA 1
ATOM 834 C C . GLN A 1 100 ? 22.235 26.445 -13.199 1.00 33.94 100 GLN A C 1
ATOM 836 O O . GLN A 1 100 ? 22.624 27.557 -12.831 1.00 33.94 100 GLN A O 1
ATOM 841 N N . PRO A 1 101 ? 22.881 25.308 -12.848 1.00 36.88 101 PRO A N 1
ATOM 842 C CA . PRO A 1 101 ? 24.266 25.054 -13.300 1.00 36.88 101 PRO A CA 1
ATOM 843 C C . PRO A 1 101 ? 24.664 23.556 -13.480 1.00 36.88 101 PRO A C 1
ATOM 845 O O . PRO A 1 101 ? 23.824 22.665 -13.435 1.00 36.88 101 PRO A O 1
ATOM 848 N N . ALA A 1 102 ? 25.966 23.316 -13.737 1.00 33.66 102 ALA A N 1
ATOM 849 C CA . ALA A 1 102 ? 26.552 22.278 -14.601 1.00 33.66 102 ALA A CA 1
ATOM 850 C C . ALA A 1 102 ? 27.310 21.076 -13.957 1.00 33.66 102 ALA A C 1
ATOM 852 O O . ALA A 1 102 ? 27.952 21.196 -12.915 1.00 33.66 102 ALA A O 1
ATOM 853 N N . GLY A 1 103 ? 27.281 19.970 -14.721 1.00 34.84 103 GLY A N 1
ATOM 854 C CA . GLY A 1 103 ? 28.000 18.675 -14.749 1.00 34.84 103 GLY A CA 1
ATOM 855 C C . GLY A 1 103 ? 29.236 18.347 -13.889 1.00 34.84 103 GLY A C 1
ATOM 856 O O . GLY A 1 103 ? 30.237 19.065 -13.912 1.00 34.84 103 GLY A O 1
ATOM 857 N N . ARG A 1 104 ? 29.212 17.141 -13.281 1.00 29.00 104 ARG A N 1
ATOM 858 C CA . ARG A 1 104 ? 30.369 16.285 -12.905 1.00 29.00 104 ARG A CA 1
ATOM 859 C C . ARG A 1 104 ? 30.002 14.784 -12.935 1.00 29.00 104 ARG A C 1
ATOM 861 O O . ARG A 1 104 ? 28.840 14.438 -12.769 1.00 29.00 104 ARG A O 1
ATOM 868 N N . GLU A 1 105 ? 31.005 13.925 -13.153 1.00 31.77 105 GLU A N 1
ATOM 869 C CA . GLU A 1 105 ? 30.917 12.456 -13.310 1.00 31.77 105 GLU A CA 1
ATOM 870 C C . GLU A 1 105 ? 30.281 11.696 -12.122 1.00 31.77 105 GLU A C 1
ATOM 872 O O . GLU A 1 105 ? 30.409 12.099 -10.966 1.00 31.77 105 GLU A O 1
ATOM 877 N N . ALA A 1 106 ? 29.634 10.558 -12.427 1.00 37.34 106 ALA A N 1
ATOM 878 C CA . ALA A 1 106 ? 28.769 9.792 -11.524 1.00 37.34 106 ALA A CA 1
ATOM 879 C C . ALA A 1 106 ? 29.517 8.956 -10.444 1.00 37.34 106 ALA A C 1
ATOM 881 O O . ALA A 1 106 ? 30.362 8.119 -10.781 1.00 37.34 106 ALA A O 1
ATOM 882 N N . PRO A 1 107 ? 29.173 9.107 -9.150 1.00 38.75 107 PRO A N 1
ATOM 883 C CA . PRO A 1 107 ? 29.645 8.262 -8.045 1.00 38.75 107 PRO A CA 1
ATOM 884 C C . PRO A 1 107 ? 29.171 6.795 -8.088 1.00 38.75 107 PRO A C 1
ATOM 886 O O . PRO A 1 107 ? 28.171 6.440 -8.707 1.00 38.75 107 PRO A O 1
ATOM 889 N N . ARG A 1 108 ? 29.867 5.918 -7.348 1.00 44.59 108 ARG A N 1
ATOM 890 C CA . ARG A 1 108 ? 29.380 4.567 -7.010 1.00 44.59 108 ARG A CA 1
ATOM 891 C C . ARG A 1 108 ? 28.381 4.664 -5.854 1.00 44.59 108 ARG A C 1
ATOM 893 O O . ARG A 1 108 ? 28.811 4.786 -4.714 1.00 44.59 108 ARG A O 1
ATOM 900 N N . PHE A 1 109 ? 27.088 4.575 -6.149 1.00 54.56 109 PHE A N 1
ATOM 901 C CA . PHE A 1 109 ? 26.026 4.712 -5.148 1.00 54.56 109 PHE A CA 1
ATOM 902 C C . PHE A 1 109 ? 25.552 3.367 -4.570 1.00 54.56 109 PHE A C 1
ATOM 904 O O . PHE A 1 109 ? 25.380 2.393 -5.315 1.00 54.56 109 PHE A O 1
ATOM 911 N N . CYS A 1 110 ? 25.311 3.312 -3.256 1.00 58.44 110 CYS A N 1
ATOM 912 C CA . CYS A 1 110 ? 24.437 2.326 -2.613 1.00 58.44 110 CYS A CA 1
ATOM 913 C C . CYS A 1 110 ? 22.972 2.804 -2.603 1.00 58.44 110 CYS A C 1
ATOM 915 O O . CYS A 1 110 ? 22.685 3.932 -2.980 1.00 58.44 110 CYS A O 1
ATOM 917 N N . GLU A 1 111 ? 22.035 1.954 -2.179 1.00 64.00 111 GLU A N 1
ATOM 918 C CA . GLU A 1 111 ? 20.593 2.273 -2.155 1.00 64.00 111 GLU A CA 1
ATOM 919 C C . GLU A 1 111 ? 20.277 3.509 -1.304 1.00 64.00 111 GLU A C 1
ATOM 921 O O . GLU A 1 111 ? 19.562 4.397 -1.751 1.00 64.00 111 GLU A O 1
ATOM 926 N N . LYS A 1 112 ? 20.928 3.635 -0.140 1.00 64.38 112 LYS A N 1
ATOM 927 C CA . LYS A 1 112 ? 20.821 4.825 0.717 1.00 64.38 112 LYS A CA 1
ATOM 928 C C . LYS A 1 112 ? 21.446 6.074 0.098 1.00 64.38 112 LYS A C 1
ATOM 930 O O . LYS A 1 112 ? 20.981 7.177 0.360 1.00 64.38 112 LYS A O 1
ATOM 935 N N . ASP A 1 113 ? 22.500 5.920 -0.703 1.00 62.75 113 ASP A N 1
ATOM 936 C CA . ASP A 1 113 ? 23.113 7.070 -1.370 1.00 62.75 113 ASP A CA 1
ATOM 937 C C . ASP A 1 113 ? 22.223 7.576 -2.512 1.00 62.75 113 ASP A C 1
ATOM 939 O O . ASP A 1 113 ? 22.193 8.776 -2.767 1.00 62.75 113 ASP A O 1
ATOM 943 N N . ILE A 1 114 ? 21.486 6.675 -3.173 1.00 69.31 114 ILE A N 1
ATOM 944 C CA . ILE A 1 114 ? 20.489 7.039 -4.189 1.00 69.31 114 ILE A CA 1
ATOM 945 C C . ILE A 1 114 ? 19.299 7.699 -3.537 1.00 69.31 114 ILE A C 1
ATOM 947 O O . ILE A 1 114 ? 18.933 8.769 -3.983 1.00 69.31 114 ILE A O 1
ATOM 951 N N . GLU A 1 115 ? 18.763 7.138 -2.452 1.00 69.50 115 GLU A N 1
ATOM 952 C CA . GLU A 1 115 ? 17.714 7.806 -1.676 1.00 69.50 115 GLU A CA 1
ATOM 953 C C . GLU A 1 115 ? 18.126 9.243 -1.323 1.00 69.50 115 GLU A C 1
ATOM 955 O O . GLU A 1 115 ? 17.364 10.184 -1.521 1.00 69.50 115 GLU A O 1
ATOM 960 N N . HIS A 1 116 ? 19.347 9.431 -0.814 1.00 66.69 116 HIS A N 1
ATOM 961 C CA . HIS A 1 116 ? 19.834 10.758 -0.453 1.00 66.69 116 HIS A CA 1
ATOM 962 C C . HIS A 1 116 ? 19.990 11.684 -1.667 1.00 66.69 116 HIS A C 1
ATOM 964 O O . HIS A 1 116 ? 19.663 12.868 -1.581 1.00 66.69 116 HIS A O 1
ATOM 970 N N . TYR A 1 117 ? 20.496 11.152 -2.783 1.00 71.12 117 TYR A N 1
ATOM 971 C CA . TYR A 1 117 ? 20.629 11.889 -4.034 1.00 71.12 117 TYR A CA 1
ATOM 972 C C . TYR A 1 117 ? 19.265 12.297 -4.594 1.00 71.12 117 TYR A C 1
ATOM 974 O O . TYR A 1 117 ? 19.065 13.480 -4.841 1.00 71.12 117 TYR A O 1
ATOM 982 N N . GLU A 1 118 ? 18.340 11.350 -4.748 1.00 77.69 118 GLU A N 1
ATOM 983 C CA . GLU A 1 118 ? 16.984 11.577 -5.252 1.00 77.69 118 GLU A CA 1
ATOM 984 C C . GLU A 1 118 ? 16.270 12.612 -4.390 1.00 77.69 118 GLU A C 1
ATOM 986 O O . GLU A 1 118 ? 15.753 13.594 -4.920 1.00 77.69 118 GLU A O 1
ATOM 991 N N . ARG A 1 119 ? 16.358 12.490 -3.058 1.00 77.69 119 ARG A N 1
ATOM 992 C CA . ARG A 1 119 ? 15.760 13.467 -2.145 1.00 77.69 119 ARG A CA 1
ATOM 993 C C . ARG A 1 119 ? 16.230 14.894 -2.424 1.00 77.69 119 ARG A C 1
ATOM 995 O O . ARG A 1 119 ? 15.413 15.777 -2.653 1.00 77.69 119 ARG A O 1
ATOM 1002 N N . ILE A 1 120 ? 17.544 15.118 -2.442 1.00 69.25 120 ILE A N 1
ATOM 1003 C CA . ILE A 1 120 ? 18.115 16.470 -2.550 1.00 69.25 120 ILE A CA 1
ATOM 1004 C C . ILE A 1 120 ? 18.053 17.013 -3.980 1.00 69.25 120 ILE A C 1
ATOM 1006 O O . ILE A 1 120 ? 17.791 18.195 -4.188 1.00 69.25 120 ILE A O 1
ATOM 1010 N N . ALA A 1 121 ? 18.370 16.182 -4.971 1.00 72.62 121 ALA A N 1
ATOM 1011 C CA . ALA A 1 121 ? 18.540 16.613 -6.355 1.00 72.62 121 ALA A CA 1
ATOM 1012 C C . ALA A 1 121 ? 17.232 16.604 -7.153 1.00 72.62 121 ALA A C 1
ATOM 1014 O O . ALA A 1 121 ? 17.184 17.205 -8.228 1.00 72.62 121 ALA A O 1
ATOM 1015 N N . VAL A 1 122 ? 16.193 15.922 -6.659 1.00 82.75 122 VAL A N 1
ATOM 1016 C CA . VAL A 1 122 ? 14.936 15.721 -7.385 1.00 82.75 122 VAL A CA 1
ATOM 1017 C C . VAL A 1 122 ? 13.728 16.018 -6.503 1.00 82.75 122 VAL A C 1
ATOM 1019 O O . VAL A 1 122 ? 13.008 16.976 -6.784 1.00 82.75 122 VAL A O 1
ATOM 1022 N N . GLU A 1 123 ? 13.504 15.240 -5.443 1.00 86.69 123 GLU A N 1
ATOM 1023 C CA . GLU A 1 123 ? 12.266 15.276 -4.649 1.00 86.69 123 GLU A CA 1
ATOM 1024 C C . GLU A 1 123 ? 12.037 16.645 -3.993 1.00 86.69 123 GLU A C 1
ATOM 1026 O O . GLU A 1 123 ? 10.935 17.180 -4.096 1.00 86.69 123 GLU A O 1
ATOM 1031 N N . ASP A 1 124 ? 13.069 17.257 -3.399 1.00 80.75 124 ASP A N 1
ATOM 1032 C CA . ASP A 1 124 ? 12.987 18.585 -2.771 1.00 80.75 124 ASP A CA 1
ATOM 1033 C C . ASP A 1 124 ? 12.572 19.658 -3.795 1.00 80.75 124 ASP A C 1
ATOM 1035 O O . ASP A 1 124 ? 11.714 20.504 -3.533 1.00 80.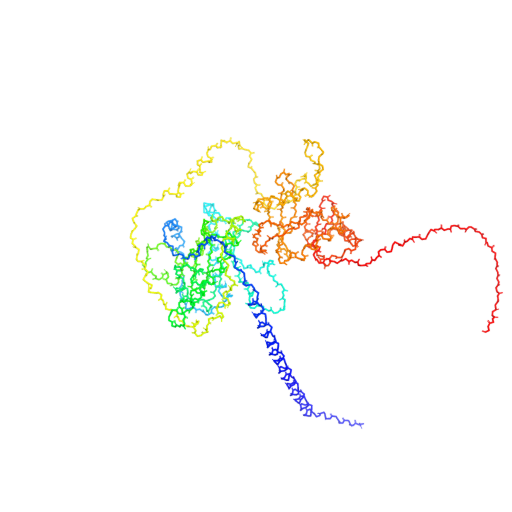75 124 ASP A O 1
ATOM 1039 N N . HIS A 1 125 ? 13.110 19.588 -5.016 1.00 83.19 125 HIS A N 1
ATOM 1040 C CA . HIS A 1 125 ? 12.742 20.509 -6.091 1.00 83.19 125 HIS A CA 1
ATOM 1041 C C . HIS A 1 125 ? 11.322 20.264 -6.608 1.00 83.19 125 HIS A C 1
ATOM 1043 O O . HIS A 1 125 ? 10.589 21.219 -6.872 1.00 83.19 125 HIS A O 1
ATOM 1049 N N . VAL A 1 126 ? 10.905 19.002 -6.738 1.00 88.12 126 VAL A N 1
ATOM 1050 C CA . VAL A 1 126 ? 9.526 18.645 -7.104 1.00 88.12 126 VAL A CA 1
ATOM 1051 C C . VAL A 1 126 ? 8.550 19.127 -6.028 1.00 88.12 126 VAL A C 1
ATOM 1053 O O . VAL A 1 126 ? 7.524 19.726 -6.356 1.00 88.12 126 VAL A O 1
ATOM 1056 N N . HIS A 1 127 ? 8.892 18.938 -4.753 1.00 88.75 127 HIS A N 1
ATOM 1057 C CA . HIS A 1 127 ? 8.135 19.434 -3.610 1.00 88.75 127 HIS A CA 1
ATOM 1058 C C . HIS A 1 127 ? 7.987 20.960 -3.655 1.00 88.75 127 HIS A C 1
ATOM 1060 O O . HIS A 1 127 ? 6.876 21.471 -3.495 1.00 88.75 127 HIS A O 1
ATOM 1066 N N . ASP A 1 128 ? 9.067 21.698 -3.923 1.00 83.06 128 ASP A N 1
ATOM 1067 C CA . ASP A 1 128 ? 9.036 23.160 -4.040 1.00 83.06 128 ASP A CA 1
ATOM 1068 C C . ASP A 1 128 ? 8.140 23.631 -5.192 1.00 83.06 128 ASP A C 1
ATOM 1070 O O . ASP A 1 128 ? 7.347 24.568 -5.030 1.00 83.06 128 ASP A O 1
ATOM 1074 N N . ILE A 1 129 ? 8.217 22.962 -6.348 1.00 83.19 129 ILE A N 1
ATOM 1075 C CA . ILE A 1 129 ? 7.375 23.270 -7.509 1.00 83.19 129 ILE A CA 1
ATOM 1076 C C . ILE A 1 129 ? 5.904 22.999 -7.188 1.00 83.19 129 ILE A C 1
ATOM 1078 O O . ILE A 1 129 ? 5.060 23.865 -7.424 1.00 83.19 129 ILE A O 1
ATOM 1082 N N . ILE A 1 130 ? 5.574 21.841 -6.613 1.00 86.19 130 ILE A N 1
ATOM 1083 C CA . ILE A 1 130 ? 4.193 21.505 -6.243 1.00 86.19 130 ILE A CA 1
ATOM 1084 C C . ILE A 1 130 ? 3.676 22.453 -5.158 1.00 86.19 130 ILE A C 1
ATOM 1086 O O . ILE A 1 130 ? 2.551 22.938 -5.258 1.00 86.19 130 ILE A O 1
ATOM 1090 N N . SER A 1 131 ? 4.506 22.812 -4.179 1.00 88.06 131 SER A N 1
ATOM 1091 C CA . SER A 1 131 ? 4.176 23.812 -3.158 1.00 88.06 131 SER A CA 1
ATOM 1092 C C . SER A 1 131 ? 3.878 25.182 -3.770 1.00 88.06 131 SER A C 1
ATOM 1094 O O . SER A 1 131 ? 2.995 25.905 -3.302 1.00 88.06 131 SER A O 1
ATOM 1096 N N . ALA A 1 132 ? 4.591 25.565 -4.833 1.00 84.44 132 ALA A N 1
ATOM 1097 C CA . ALA A 1 132 ? 4.289 26.772 -5.591 1.00 84.44 132 ALA A CA 1
ATOM 1098 C C . ALA A 1 132 ? 2.973 26.642 -6.379 1.00 84.44 132 ALA A C 1
ATOM 1100 O O . ALA A 1 132 ? 2.171 27.577 -6.361 1.00 84.44 132 ALA A O 1
ATOM 1101 N N . LEU A 1 133 ? 2.707 25.488 -7.001 1.00 80.00 133 LEU A N 1
ATOM 1102 C CA . LEU A 1 133 ? 1.449 25.211 -7.708 1.00 80.00 133 LEU A CA 1
ATOM 1103 C C . LEU A 1 133 ? 0.236 25.218 -6.768 1.00 80.00 133 LEU A C 1
ATOM 1105 O O . LEU A 1 133 ? -0.811 25.744 -7.137 1.00 80.00 133 LEU A O 1
ATOM 1109 N N . CYS A 1 134 ? 0.377 24.734 -5.531 1.00 86.06 134 CYS A N 1
ATOM 1110 C CA . CYS A 1 134 ? -0.691 24.750 -4.525 1.00 86.06 134 CYS A CA 1
ATOM 1111 C C . CYS A 1 134 ? -1.147 26.172 -4.155 1.00 86.06 134 CYS A C 1
ATOM 1113 O O . CYS A 1 134 ? -2.289 26.370 -3.738 1.00 86.06 134 CYS A O 1
ATOM 1115 N N . LYS A 1 135 ? -0.285 27.184 -4.339 1.00 84.88 135 LYS A N 1
ATOM 1116 C CA . LYS A 1 135 ? -0.625 28.604 -4.126 1.00 84.88 135 LYS A CA 1
ATOM 1117 C C . LYS A 1 135 ? -1.474 29.187 -5.259 1.00 84.88 135 LYS A C 1
ATOM 1119 O O . LYS A 1 135 ? -1.994 30.290 -5.109 1.00 84.88 135 LYS A O 1
ATOM 1124 N N . ILE A 1 136 ? -1.611 28.476 -6.380 1.00 84.94 136 ILE A N 1
ATOM 1125 C CA . ILE A 1 136 ? -2.403 28.881 -7.543 1.00 84.94 136 ILE A CA 1
ATOM 1126 C C . ILE A 1 136 ? -3.741 28.124 -7.492 1.00 84.94 136 ILE A C 1
ATOM 1128 O O . ILE A 1 136 ? -3.762 26.929 -7.787 1.00 84.94 136 ILE A O 1
ATOM 1132 N N . PRO A 1 137 ? -4.877 28.781 -7.174 1.00 81.56 137 PRO A N 1
ATOM 1133 C CA . PRO A 1 137 ? -6.154 28.087 -6.966 1.00 81.56 137 PRO A CA 1
ATOM 1134 C C . PRO A 1 137 ? -6.598 27.226 -8.154 1.00 81.56 137 PRO A C 1
ATOM 1136 O O . PRO A 1 137 ? -7.037 26.098 -7.968 1.00 81.56 137 PRO A O 1
ATOM 1139 N N . GLN A 1 138 ? -6.410 27.728 -9.378 1.00 75.81 138 GLN A N 1
ATOM 1140 C CA . GLN A 1 138 ? -6.768 27.017 -10.609 1.00 75.81 138 GLN A CA 1
ATOM 1141 C C . GLN A 1 138 ? -5.954 25.730 -10.798 1.00 75.81 138 GLN A C 1
ATOM 1143 O O . GLN A 1 138 ? -6.517 24.703 -11.156 1.00 75.81 138 GLN A O 1
ATOM 1148 N N . ALA A 1 139 ? -4.645 25.768 -10.528 1.00 74.06 139 ALA A N 1
ATOM 1149 C CA . ALA A 1 139 ? -3.786 24.590 -10.638 1.00 74.06 139 ALA A CA 1
ATOM 1150 C C . ALA A 1 139 ? -4.072 23.591 -9.510 1.00 74.06 139 ALA A C 1
ATOM 1152 O O . ALA A 1 139 ? -4.143 22.388 -9.749 1.00 74.06 139 ALA A O 1
ATOM 1153 N N . ARG A 1 140 ? -4.290 24.092 -8.287 1.00 80.69 140 ARG A N 1
ATOM 1154 C CA . ARG A 1 140 ? -4.666 23.270 -7.132 1.00 80.69 140 ARG A CA 1
ATOM 1155 C C . ARG A 1 140 ? -5.956 22.487 -7.389 1.00 80.69 140 ARG A C 1
ATOM 1157 O O . ARG A 1 140 ? -6.008 21.309 -7.051 1.00 80.69 140 ARG A O 1
ATOM 1164 N N . GLU A 1 141 ? -6.961 23.123 -7.989 1.00 78.12 141 GLU A N 1
ATOM 1165 C CA . GLU A 1 141 ? -8.229 22.483 -8.354 1.00 78.12 141 GLU A CA 1
ATOM 1166 C C . GLU A 1 141 ? -8.075 21.535 -9.551 1.00 78.12 141 GLU A C 1
ATOM 1168 O O . GLU A 1 141 ? -8.542 20.400 -9.491 1.00 78.12 141 GLU A O 1
ATOM 1173 N N . GLU A 1 142 ? -7.390 21.960 -10.618 1.00 78.44 142 GLU A N 1
ATOM 1174 C CA . GLU A 1 142 ? -7.219 21.152 -11.832 1.00 78.44 142 GLU A CA 1
ATOM 1175 C C . GLU A 1 142 ? -6.479 19.837 -11.568 1.00 78.44 142 GLU A C 1
ATOM 1177 O O . GLU A 1 142 ? -6.884 18.793 -12.080 1.00 78.44 142 GLU A O 1
ATOM 1182 N N . PHE A 1 143 ? -5.414 19.889 -10.769 1.00 77.62 143 PHE A N 1
ATOM 1183 C CA . PHE A 1 143 ? -4.588 18.724 -10.463 1.00 77.62 143 PHE A CA 1
ATOM 1184 C C . PHE A 1 143 ? -4.959 18.049 -9.141 1.00 77.62 143 PHE A C 1
ATOM 1186 O O . PHE A 1 143 ? -4.321 17.068 -8.783 1.00 77.62 143 PHE A O 1
ATOM 1193 N N . GLY A 1 144 ? -5.946 18.559 -8.396 1.00 83.00 144 GLY A N 1
ATOM 1194 C CA . GLY A 1 144 ? -6.332 17.993 -7.101 1.00 83.00 144 GLY A CA 1
ATOM 1195 C C . GLY A 1 144 ? -5.166 17.912 -6.109 1.00 83.00 144 GLY A C 1
ATOM 1196 O O . GLY A 1 144 ? -4.987 16.882 -5.466 1.00 83.00 144 GLY A O 1
ATOM 1197 N N . LEU A 1 145 ? -4.349 18.970 -6.016 1.00 82.69 145 LEU A N 1
ATOM 1198 C CA . LEU A 1 145 ? -3.060 18.948 -5.298 1.00 82.69 145 LEU A CA 1
ATOM 1199 C C . LEU A 1 145 ? -3.178 18.958 -3.775 1.00 82.69 145 LEU A C 1
ATOM 1201 O O . LEU A 1 145 ? -2.195 18.687 -3.089 1.00 82.69 145 LEU A O 1
ATOM 1205 N N . GLY A 1 146 ? -4.344 19.316 -3.245 1.00 87.31 146 GLY A N 1
ATOM 1206 C CA . GLY A 1 146 ? -4.490 19.459 -1.808 1.00 87.31 146 GLY A CA 1
ATOM 1207 C C . GLY A 1 146 ? -3.589 20.544 -1.231 1.00 87.31 146 GLY A C 1
ATOM 1208 O O . GLY A 1 146 ? -3.465 21.620 -1.817 1.00 87.31 146 GLY A O 1
ATOM 1209 N N . ASP A 1 147 ? -2.984 20.274 -0.080 1.00 87.00 147 ASP A N 1
ATOM 1210 C CA . ASP A 1 147 ? -1.975 21.130 0.552 1.00 87.00 147 ASP A CA 1
ATOM 1211 C C . ASP A 1 147 ? -0.545 20.852 0.051 1.00 87.00 147 ASP A C 1
ATOM 1213 O O . ASP A 1 147 ? 0.372 21.603 0.388 1.00 87.00 147 ASP A O 1
ATOM 1217 N N . GLY A 1 148 ? -0.346 19.818 -0.774 1.00 89.31 148 GLY A N 1
ATOM 1218 C CA . GLY A 1 148 ? 0.936 19.489 -1.393 1.00 89.31 148 GLY A CA 1
ATOM 1219 C C . GLY A 1 148 ? 1.197 17.989 -1.491 1.00 89.31 148 GLY A C 1
ATOM 1220 O O . GLY A 1 148 ? 0.296 17.163 -1.323 1.00 89.31 148 GLY A O 1
ATOM 1221 N N . VAL A 1 149 ? 2.459 17.640 -1.750 1.00 90.62 149 VAL A N 1
ATOM 1222 C CA . VAL A 1 149 ? 2.934 16.251 -1.751 1.00 90.62 149 VAL A CA 1
ATOM 1223 C C . VAL A 1 149 ? 4.012 16.032 -0.703 1.00 90.62 149 VAL A C 1
ATOM 1225 O O . VAL A 1 149 ? 4.721 16.964 -0.338 1.00 90.62 149 VAL A O 1
ATOM 1228 N N . GLN A 1 150 ? 4.159 14.796 -0.245 1.00 89.38 150 GLN A N 1
ATOM 1229 C CA . GLN A 1 150 ? 5.186 14.401 0.705 1.00 89.38 150 GLN A CA 1
ATOM 1230 C C . GLN A 1 150 ? 5.843 13.088 0.275 1.00 89.38 150 GLN A C 1
ATOM 1232 O O . GLN A 1 150 ? 5.152 12.127 -0.051 1.00 89.38 150 GLN A O 1
ATOM 1237 N N . PHE A 1 151 ? 7.172 13.051 0.321 1.00 87.00 151 PHE A N 1
ATOM 1238 C CA . PHE A 1 151 ? 7.984 11.874 0.029 1.00 87.00 151 PHE A CA 1
ATOM 1239 C C . PHE A 1 151 ? 8.347 11.181 1.345 1.00 87.00 151 PHE A C 1
ATOM 1241 O O . PHE A 1 151 ? 8.906 11.808 2.248 1.00 87.00 151 PHE A O 1
ATOM 1248 N N . GLU A 1 152 ? 7.989 9.907 1.485 1.00 80.56 152 GLU A N 1
ATOM 1249 C CA . GLU A 1 152 ? 8.203 9.124 2.704 1.00 80.56 152 GLU A CA 1
ATOM 1250 C C . GLU A 1 152 ? 8.798 7.751 2.375 1.00 80.56 152 GLU A C 1
ATOM 1252 O O . GLU A 1 152 ? 8.473 7.134 1.365 1.00 80.56 152 GLU A O 1
ATOM 1257 N N . ASN A 1 153 ? 9.670 7.257 3.252 1.00 71.06 153 ASN A N 1
ATOM 1258 C CA . ASN A 1 153 ? 10.166 5.885 3.207 1.00 71.06 153 ASN A CA 1
ATOM 1259 C C . ASN A 1 153 ? 9.344 5.067 4.212 1.00 71.06 153 ASN A C 1
ATOM 1261 O O . ASN A 1 153 ? 9.483 5.271 5.423 1.00 71.06 153 ASN A O 1
ATOM 1265 N N . HIS A 1 154 ? 8.453 4.195 3.732 1.00 61.97 154 HIS A N 1
ATOM 1266 C CA . HIS A 1 154 ? 7.648 3.349 4.610 1.00 61.97 154 HIS A CA 1
ATOM 1267 C C . HIS A 1 154 ? 8.188 1.930 4.628 1.00 61.97 154 HIS A C 1
ATOM 1269 O O . HIS A 1 154 ? 8.115 1.188 3.655 1.00 61.97 154 HIS A O 1
ATOM 1275 N N . GLY A 1 155 ? 8.697 1.549 5.796 1.00 48.81 155 GLY A N 1
ATOM 1276 C CA . GLY A 1 155 ? 9.219 0.219 6.057 1.00 48.81 155 GLY A CA 1
ATOM 1277 C C . GLY A 1 155 ? 8.348 -0.629 6.972 1.00 48.81 155 GLY A C 1
ATOM 1278 O O . GLY A 1 155 ? 8.893 -1.582 7.496 1.00 48.81 155 GLY A O 1
ATOM 1279 N N . ASN A 1 156 ? 7.066 -0.322 7.206 1.00 49.97 156 ASN A N 1
ATOM 1280 C CA . ASN A 1 156 ? 6.243 -1.059 8.178 1.00 49.97 156 ASN A CA 1
ATOM 1281 C C . ASN A 1 156 ? 5.009 -1.663 7.492 1.00 49.97 156 ASN A C 1
ATOM 1283 O O . ASN A 1 156 ? 4.138 -0.923 7.048 1.00 49.97 156 ASN A O 1
ATOM 1287 N N . SER A 1 157 ? 4.931 -2.994 7.419 1.00 55.84 157 SER A N 1
ATOM 1288 C CA . SER A 1 157 ? 3.756 -3.760 6.968 1.00 55.84 157 SER A CA 1
ATOM 1289 C C . SER A 1 157 ? 3.480 -4.896 7.957 1.00 55.84 157 SER A C 1
ATOM 1291 O O . SER A 1 157 ? 4.434 -5.467 8.481 1.00 55.84 157 SER A O 1
ATOM 1293 N N . LEU A 1 158 ? 2.215 -5.285 8.197 1.00 53.41 158 LEU A N 1
ATOM 1294 C CA . LEU A 1 158 ? 1.896 -6.453 9.052 1.00 53.41 158 LEU A CA 1
ATOM 1295 C C . LEU A 1 158 ? 2.438 -7.768 8.479 1.00 53.41 158 LEU A C 1
ATOM 1297 O O . LEU A 1 158 ? 2.449 -8.791 9.160 1.00 53.41 158 LEU A O 1
ATOM 1301 N N . ASP A 1 159 ? 2.845 -7.771 7.210 1.00 53.34 159 ASP A N 1
ATOM 1302 C CA . ASP A 1 159 ? 3.491 -8.918 6.584 1.00 53.34 159 ASP A CA 1
ATOM 1303 C C . ASP A 1 159 ? 4.975 -9.065 6.979 1.00 53.34 159 ASP A C 1
ATOM 1305 O O . ASP A 1 159 ? 5.606 -10.050 6.573 1.00 53.34 159 ASP A O 1
ATOM 1309 N N . GLN A 1 160 ? 5.522 -8.138 7.776 1.00 51.84 160 GLN A N 1
ATOM 1310 C CA . GLN A 1 160 ? 6.878 -8.197 8.321 1.00 51.84 160 GLN A CA 1
ATOM 1311 C C . GLN A 1 160 ? 6.954 -9.013 9.612 1.00 51.84 160 GLN A C 1
ATOM 1313 O O . GLN A 1 160 ? 6.031 -9.033 10.422 1.00 51.84 160 GLN A O 1
ATOM 1318 N N . VAL A 1 161 ? 8.088 -9.687 9.801 1.00 43.50 161 VAL A N 1
ATOM 1319 C CA . VAL A 1 161 ? 8.391 -10.464 11.004 1.00 43.50 161 VAL A CA 1
ATOM 1320 C C . VAL A 1 161 ? 9.492 -9.738 11.774 1.00 43.50 161 VAL A C 1
ATOM 1322 O O . VAL A 1 161 ? 10.559 -9.493 11.215 1.00 43.50 161 VAL A O 1
ATOM 1325 N N . GLU A 1 162 ? 9.270 -9.440 13.055 1.00 38.00 162 GLU A N 1
ATOM 1326 C CA . GLU A 1 162 ? 10.338 -9.130 14.022 1.00 38.00 162 GLU A CA 1
ATOM 1327 C C . GLU A 1 162 ? 11.044 -10.430 14.469 1.00 38.00 162 GLU A C 1
ATOM 1329 O O . GLU A 1 162 ? 11.129 -10.727 15.659 1.00 38.00 162 GLU A O 1
ATOM 1334 N N . ASP A 1 163 ? 11.528 -11.250 13.532 1.00 32.97 163 ASP A N 1
ATOM 1335 C CA . ASP A 1 163 ? 12.409 -12.367 13.886 1.00 32.97 163 ASP A CA 1
ATOM 1336 C C . ASP A 1 163 ? 13.850 -11.837 13.913 1.00 32.97 163 ASP A C 1
ATOM 1338 O O . ASP A 1 163 ? 14.547 -11.787 12.902 1.00 32.97 163 ASP A O 1
ATOM 1342 N N . GLU A 1 164 ? 14.318 -11.438 15.099 1.00 33.66 164 GLU A N 1
ATOM 1343 C CA . GLU A 1 164 ? 15.710 -11.028 15.373 1.00 33.66 164 GLU A CA 1
ATOM 1344 C C . GLU A 1 164 ? 16.736 -12.183 15.258 1.00 33.66 164 GLU A C 1
ATOM 1346 O O . GLU A 1 164 ? 17.875 -12.073 15.718 1.00 33.66 164 GLU A O 1
ATOM 1351 N N . SER A 1 165 ? 16.389 -13.305 14.623 1.00 37.03 165 SER A N 1
ATOM 1352 C CA . SER A 1 165 ? 17.324 -14.401 14.374 1.00 37.03 165 SER A CA 1
ATOM 1353 C C . SER A 1 165 ? 17.249 -14.884 12.931 1.00 37.03 165 SER A C 1
ATOM 1355 O O . SER A 1 165 ? 16.250 -15.459 12.520 1.00 37.03 165 SER A O 1
ATOM 1357 N N . GLU A 1 166 ? 18.370 -14.708 12.228 1.00 30.59 166 GLU A N 1
ATOM 1358 C CA . GLU A 1 166 ? 18.618 -15.057 10.823 1.00 30.59 166 GLU A CA 1
ATOM 1359 C C . GLU A 1 166 ? 17.941 -14.106 9.820 1.00 30.59 166 GLU A C 1
ATOM 1361 O O . GLU A 1 166 ? 16.788 -14.257 9.435 1.00 30.59 166 GLU A O 1
ATOM 1366 N N . ALA A 1 167 ? 18.714 -13.113 9.358 1.00 31.16 167 ALA A N 1
ATOM 1367 C CA . ALA A 1 167 ? 18.402 -12.330 8.170 1.00 31.16 167 ALA A CA 1
ATOM 1368 C C . ALA A 1 167 ? 18.287 -13.279 6.970 1.00 31.16 167 ALA A C 1
ATOM 1370 O O . ALA A 1 167 ? 19.289 -13.621 6.340 1.00 31.16 167 ALA A O 1
ATOM 1371 N N . ASP A 1 168 ? 17.070 -13.735 6.696 1.00 30.44 168 ASP A N 1
ATOM 1372 C CA . ASP A 1 168 ? 16.771 -14.589 5.562 1.00 30.44 168 ASP A CA 1
ATOM 1373 C C . ASP A 1 168 ? 16.948 -13.750 4.278 1.00 30.44 168 ASP A C 1
ATOM 1375 O O . ASP A 1 168 ? 16.173 -12.814 4.045 1.00 30.44 168 ASP A O 1
ATOM 1379 N N . PRO A 1 169 ? 17.951 -14.028 3.416 1.00 34.03 169 PRO A N 1
ATOM 1380 C CA . PRO A 1 169 ? 18.226 -13.231 2.210 1.00 34.03 169 PRO A CA 1
ATOM 1381 C C . PRO A 1 169 ? 17.059 -13.228 1.208 1.00 34.03 169 PRO A C 1
ATOM 1383 O O . PRO A 1 169 ? 17.050 -12.465 0.243 1.00 34.03 169 PRO A O 1
ATOM 1386 N N . TRP A 1 170 ? 16.084 -14.111 1.428 1.00 33.03 170 TRP A N 1
ATOM 1387 C CA . TRP A 1 170 ? 14.880 -14.304 0.633 1.00 33.03 170 TRP A CA 1
ATOM 1388 C C . TRP A 1 170 ? 13.780 -13.275 0.916 1.00 33.03 170 TRP A C 1
ATOM 1390 O O . TRP A 1 170 ? 12.825 -13.202 0.144 1.00 33.03 170 TRP A O 1
ATOM 1400 N N . ARG A 1 171 ? 13.888 -12.487 1.998 1.00 39.53 171 ARG A N 1
ATOM 1401 C CA . ARG A 1 171 ? 12.797 -11.625 2.492 1.00 39.53 171 ARG A CA 1
ATOM 1402 C C . ARG A 1 171 ? 13.229 -10.211 2.883 1.00 39.53 171 ARG A C 1
ATOM 1404 O O . ARG A 1 171 ? 12.596 -9.595 3.734 1.00 39.53 171 ARG A O 1
ATOM 1411 N N . SER A 1 172 ? 14.274 -9.659 2.268 1.00 35.34 172 SER A N 1
ATOM 1412 C CA . SER A 1 172 ? 14.454 -8.204 2.306 1.00 35.34 172 SER A CA 1
ATOM 1413 C C . SER A 1 172 ? 13.340 -7.577 1.473 1.00 35.34 172 SER A C 1
ATOM 1415 O O . SER A 1 172 ? 13.403 -7.592 0.246 1.00 35.34 172 SER A O 1
ATOM 1417 N N . GLN A 1 173 ? 12.286 -7.110 2.144 1.00 45.78 173 GLN A N 1
ATOM 1418 C CA . GLN A 1 173 ? 11.278 -6.279 1.505 1.00 45.78 173 GLN A CA 1
ATOM 1419 C C . GLN A 1 173 ? 12.002 -5.025 0.977 1.00 45.78 173 GLN A C 1
ATOM 1421 O O . GLN A 1 173 ? 12.837 -4.474 1.704 1.00 45.78 173 GLN A O 1
ATOM 1426 N N . PRO A 1 174 ? 11.777 -4.625 -0.281 1.00 44.88 174 PRO A N 1
ATOM 1427 C CA . PRO A 1 174 ? 12.415 -3.443 -0.854 1.00 44.88 174 PRO A CA 1
ATOM 1428 C C . PRO A 1 174 ? 12.051 -2.219 -0.019 1.00 44.88 174 PRO A C 1
ATOM 1430 O O . PRO A 1 174 ? 10.946 -2.164 0.529 1.00 44.88 174 PRO A O 1
ATOM 1433 N N . ALA A 1 175 ? 12.960 -1.252 0.108 1.00 50.12 175 ALA A N 1
ATOM 1434 C CA . ALA A 1 175 ? 12.603 0.036 0.685 1.00 50.12 175 ALA A CA 1
ATOM 1435 C C . ALA A 1 175 ? 11.538 0.670 -0.223 1.00 50.12 175 ALA A C 1
ATOM 1437 O O . ALA A 1 175 ? 11.847 1.128 -1.318 1.00 50.12 175 ALA A O 1
ATOM 1438 N N . GLN A 1 176 ? 10.275 0.615 0.200 1.00 62.62 176 GLN A N 1
ATOM 1439 C CA . GLN A 1 176 ? 9.161 1.120 -0.586 1.00 62.62 176 GLN A CA 1
ATOM 1440 C C . GLN A 1 176 ? 9.038 2.618 -0.321 1.00 62.62 176 GLN A C 1
ATOM 1442 O O . GLN A 1 176 ? 8.534 3.068 0.715 1.00 62.62 176 GLN A O 1
ATOM 1447 N N . PHE A 1 177 ? 9.547 3.401 -1.263 1.00 79.75 177 PHE A N 1
ATOM 1448 C CA . PHE A 1 177 ? 9.420 4.847 -1.232 1.00 79.75 177 PHE A CA 1
ATOM 1449 C C . PHE A 1 177 ? 8.032 5.217 -1.730 1.00 79.75 177 PHE A C 1
ATOM 1451 O O . PHE A 1 177 ? 7.541 4.682 -2.721 1.00 79.75 177 PHE A O 1
ATOM 1458 N N . CYS A 1 178 ? 7.364 6.094 -0.999 1.00 87.56 178 CYS A N 1
ATOM 1459 C CA . CYS A 1 178 ? 5.974 6.439 -1.224 1.00 87.56 178 CYS A CA 1
ATOM 1460 C C . CYS A 1 178 ? 5.847 7.947 -1.374 1.00 87.56 178 CYS A C 1
ATOM 1462 O O . CYS A 1 178 ? 6.435 8.720 -0.614 1.00 87.56 178 CYS A O 1
ATOM 1464 N N . ILE A 1 179 ? 5.024 8.363 -2.327 1.00 89.94 179 ILE A N 1
ATOM 1465 C CA . ILE A 1 179 ? 4.654 9.759 -2.513 1.00 89.94 179 ILE A CA 1
ATOM 1466 C C . ILE A 1 179 ? 3.197 9.894 -2.094 1.00 89.94 179 ILE A C 1
ATOM 1468 O O . ILE A 1 179 ? 2.325 9.193 -2.609 1.00 89.94 179 ILE A O 1
ATOM 1472 N N . HIS A 1 180 ? 2.929 10.798 -1.161 1.00 90.69 180 HIS A N 1
ATOM 1473 C CA . HIS A 1 180 ? 1.597 11.064 -0.635 1.00 90.69 180 HIS A CA 1
ATOM 1474 C C . HIS A 1 180 ? 1.109 12.435 -1.064 1.00 90.69 180 HIS A C 1
ATOM 1476 O O . HIS A 1 180 ? 1.879 13.389 -1.072 1.00 90.69 180 HIS A O 1
ATOM 1482 N N . ARG A 1 181 ? -0.191 12.559 -1.322 1.00 90.75 181 ARG A N 1
ATOM 1483 C CA . ARG A 1 181 ? -0.893 13.839 -1.286 1.00 90.75 181 ARG A CA 1
ATOM 1484 C C . ARG A 1 181 ? -1.245 14.156 0.155 1.00 90.75 181 ARG A C 1
ATOM 1486 O O . ARG A 1 181 ? -1.763 13.288 0.862 1.00 90.75 181 ARG A O 1
ATOM 1493 N N . VAL A 1 182 ? -1.000 15.392 0.564 1.00 89.69 182 VAL A N 1
ATOM 1494 C CA . VAL A 1 182 ? -1.361 15.899 1.887 1.00 89.69 182 VAL A CA 1
ATOM 1495 C C . VAL A 1 182 ? -2.586 16.797 1.759 1.00 89.69 182 VAL A C 1
ATOM 1497 O O . VAL A 1 182 ? -2.588 17.737 0.973 1.00 89.69 182 VAL A O 1
ATOM 1500 N N . ASP A 1 183 ? -3.615 16.509 2.549 1.00 86.56 183 ASP A N 1
ATOM 1501 C CA . ASP A 1 183 ? -4.854 17.282 2.657 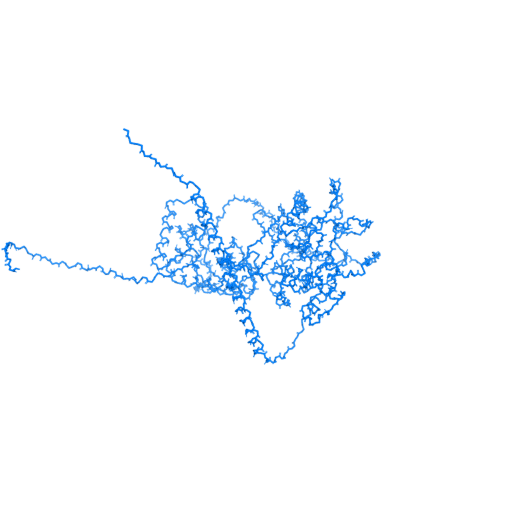1.00 86.56 183 ASP A CA 1
ATOM 1502 C C . ASP A 1 183 ? -5.187 17.466 4.144 1.00 86.56 183 ASP A C 1
ATOM 1504 O O . ASP A 1 183 ? -5.798 16.600 4.786 1.00 86.56 183 ASP A O 1
ATOM 1508 N N . GLY A 1 184 ? -4.736 18.572 4.734 1.00 86.38 184 GLY A N 1
ATOM 1509 C CA . GLY A 1 184 ? -4.797 18.819 6.170 1.00 86.38 184 GLY A CA 1
ATOM 1510 C C . GLY A 1 184 ? -4.077 17.729 6.965 1.00 86.38 184 GLY A C 1
ATOM 1511 O O . GLY A 1 184 ? -2.858 17.603 6.915 1.00 86.38 184 GLY A O 1
ATOM 1512 N N . ASN A 1 185 ? -4.845 16.925 7.705 1.00 77.94 185 ASN A N 1
ATOM 1513 C CA . ASN A 1 185 ? -4.320 15.802 8.493 1.00 77.94 185 ASN A CA 1
ATOM 1514 C C . ASN A 1 185 ? -4.406 14.456 7.755 1.00 77.94 185 ASN A C 1
ATOM 1516 O O . ASN A 1 185 ? -4.091 13.421 8.341 1.00 77.94 185 ASN A O 1
ATOM 1520 N N . THR A 1 186 ? -4.883 14.444 6.509 1.00 80.25 186 THR A N 1
ATOM 1521 C CA . THR A 1 186 ? -5.022 13.218 5.718 1.00 80.25 186 THR A CA 1
ATOM 1522 C C . THR A 1 186 ? -3.872 13.088 4.732 1.00 80.25 186 THR A C 1
ATOM 1524 O O . THR A 1 186 ? -3.484 14.058 4.081 1.00 80.25 186 THR A O 1
ATOM 1527 N N . LYS A 1 187 ? -3.320 11.877 4.635 1.00 85.12 187 LYS A N 1
ATOM 1528 C CA . LYS A 1 187 ? -2.317 11.506 3.638 1.00 85.12 187 LYS A CA 1
ATOM 1529 C C . LYS A 1 187 ? -2.900 10.427 2.745 1.00 85.12 187 LYS A C 1
ATOM 1531 O O . LYS A 1 187 ? -3.367 9.407 3.243 1.00 85.12 187 LYS A O 1
ATOM 1536 N N . THR A 1 188 ? -2.892 10.665 1.441 1.00 86.44 188 THR A N 1
ATOM 1537 C CA . THR A 1 188 ? -3.364 9.701 0.439 1.00 86.44 188 THR A CA 1
ATOM 1538 C C . THR A 1 188 ? -2.178 9.246 -0.392 1.00 86.44 188 THR A C 1
ATOM 1540 O O . THR A 1 188 ? -1.464 10.094 -0.918 1.00 86.44 188 THR A O 1
ATOM 1543 N N . LEU A 1 189 ? -1.959 7.937 -0.516 1.00 89.06 189 LEU A N 1
ATOM 1544 C CA . LEU A 1 189 ? -0.907 7.400 -1.379 1.00 89.06 189 LEU A CA 1
ATOM 1545 C C . LEU A 1 189 ? -1.192 7.784 -2.840 1.00 89.06 189 LEU A C 1
ATOM 1547 O O . LEU A 1 189 ? -2.275 7.504 -3.350 1.00 89.06 189 LEU A O 1
ATOM 1551 N N . LEU A 1 190 ? -0.230 8.436 -3.492 1.00 89.69 190 LEU A N 1
ATOM 1552 C CA . LEU A 1 190 ? -0.298 8.808 -4.908 1.00 89.69 190 LEU A CA 1
ATOM 1553 C C . LEU A 1 190 ? 0.413 7.796 -5.793 1.00 89.69 190 LEU A C 1
ATOM 1555 O O . LEU A 1 190 ? -0.084 7.439 -6.856 1.00 89.69 190 LEU A O 1
ATOM 1559 N N . THR A 1 191 ? 1.611 7.396 -5.379 1.00 91.25 191 THR A N 1
ATOM 1560 C CA . THR A 1 191 ? 2.456 6.461 -6.114 1.00 91.25 191 THR A CA 1
ATOM 1561 C C . THR A 1 191 ? 3.529 5.897 -5.197 1.00 91.25 191 THR A C 1
ATOM 1563 O O . THR A 1 191 ? 3.815 6.446 -4.129 1.00 91.25 191 THR A O 1
ATOM 1566 N N . THR A 1 192 ? 4.145 4.819 -5.650 1.00 90.94 192 THR A N 1
ATOM 1567 C CA . THR A 1 192 ? 5.329 4.203 -5.061 1.00 90.94 192 THR A CA 1
ATOM 1568 C C . THR A 1 192 ? 6.528 4.401 -5.981 1.00 90.94 192 THR A C 1
ATOM 1570 O O . THR A 1 192 ? 6.373 4.888 -7.104 1.00 90.94 192 THR A O 1
ATOM 1573 N N . VAL A 1 193 ? 7.725 4.137 -5.463 1.00 88.62 193 VAL A N 1
ATOM 1574 C CA . VAL A 1 193 ? 8.985 4.254 -6.192 1.00 88.62 193 VAL A CA 1
ATOM 1575 C C . VAL A 1 193 ? 9.935 3.148 -5.744 1.00 88.62 193 VAL A C 1
ATOM 1577 O O . VAL A 1 193 ? 10.147 2.952 -4.544 1.00 88.62 193 VAL A O 1
ATOM 1580 N N . GLU A 1 194 ? 10.562 2.482 -6.713 1.00 87.69 194 GLU A N 1
ATOM 1581 C CA . GLU A 1 194 ? 11.624 1.502 -6.476 1.00 87.69 194 GLU A CA 1
ATOM 1582 C C . GLU A 1 194 ? 12.993 2.118 -6.807 1.00 87.69 194 GLU A C 1
ATOM 1584 O O . GLU A 1 194 ? 13.273 2.482 -7.955 1.00 87.69 194 GLU A O 1
ATOM 1589 N N . TYR A 1 195 ? 13.886 2.190 -5.815 1.00 83.06 195 TYR A N 1
ATOM 1590 C CA . TYR A 1 195 ? 15.268 2.635 -6.012 1.00 83.06 195 TYR A CA 1
ATOM 1591 C C . TYR A 1 195 ? 16.221 1.451 -6.149 1.00 83.06 195 TYR A C 1
ATOM 1593 O O . TYR A 1 195 ? 16.585 0.789 -5.180 1.00 83.06 195 TYR A O 1
ATOM 1601 N N . THR A 1 196 ? 16.704 1.216 -7.372 1.00 82.38 196 THR A N 1
ATOM 1602 C CA . THR A 1 196 ? 17.658 0.139 -7.659 1.00 82.38 196 THR A CA 1
ATOM 1603 C C . THR A 1 196 ? 19.018 0.699 -8.072 1.00 82.38 196 THR A C 1
ATOM 1605 O O . THR A 1 196 ? 19.153 1.253 -9.159 1.00 82.38 196 THR A O 1
ATOM 1608 N N . PRO A 1 197 ? 20.090 0.496 -7.284 1.00 73.62 197 PRO A N 1
ATOM 1609 C CA . PRO A 1 197 ? 21.384 1.064 -7.628 1.00 73.62 197 PRO A CA 1
ATOM 1610 C C . PRO A 1 197 ? 21.981 0.672 -8.982 1.00 73.62 197 PRO A C 1
ATOM 1612 O O . PRO A 1 197 ? 21.882 -0.498 -9.352 1.00 73.62 197 PRO A O 1
ATOM 1615 N N . PRO A 1 198 ? 22.744 1.562 -9.659 1.00 72.56 198 PRO A N 1
ATOM 1616 C CA . PRO A 1 198 ? 23.354 1.283 -10.965 1.00 72.56 198 PRO A CA 1
ATOM 1617 C C . PRO A 1 198 ? 24.260 0.054 -10.982 1.00 72.56 198 PRO A C 1
ATOM 1619 O O . PRO A 1 198 ? 24.409 -0.630 -11.992 1.00 72.56 198 PRO A O 1
ATOM 1622 N N . HIS A 1 199 ? 24.901 -0.239 -9.847 1.00 71.25 199 HIS A N 1
ATOM 1623 C CA . HIS A 1 199 ? 25.750 -1.418 -9.704 1.00 71.25 199 HIS A CA 1
ATOM 1624 C C . HIS A 1 199 ? 24.932 -2.717 -9.542 1.00 71.25 199 HIS A C 1
ATOM 1626 O O . HIS A 1 199 ? 25.465 -3.811 -9.773 1.00 71.25 199 HIS A O 1
ATOM 1632 N N . LYS A 1 200 ? 23.656 -2.616 -9.132 1.00 80.88 200 LYS A N 1
ATOM 1633 C CA . LYS A 1 200 ? 22.673 -3.709 -9.089 1.00 80.88 200 LYS A CA 1
ATOM 1634 C C . LYS A 1 200 ? 21.931 -3.864 -10.426 1.00 80.88 200 LYS A C 1
ATOM 1636 O O . LYS A 1 200 ? 21.739 -4.992 -10.870 1.00 80.88 200 LYS A O 1
ATOM 1641 N N . LEU A 1 201 ? 21.585 -2.765 -11.085 1.00 85.88 201 LEU A N 1
ATOM 1642 C CA . LEU A 1 201 ? 20.909 -2.740 -12.379 1.00 85.88 201 LEU A CA 1
ATOM 1643 C C . LEU A 1 201 ? 21.499 -1.611 -13.223 1.00 85.88 201 LEU A C 1
ATOM 1645 O O . LEU A 1 201 ? 21.262 -0.439 -12.952 1.00 85.88 201 LEU A O 1
ATOM 1649 N N . SER A 1 202 ? 22.317 -1.963 -14.215 1.00 85.25 202 SER A N 1
ATOM 1650 C CA . SER A 1 202 ? 22.985 -0.954 -15.040 1.00 85.25 202 SER A CA 1
ATOM 1651 C C . SER A 1 202 ? 22.084 -0.439 -16.159 1.00 85.25 202 SER A C 1
ATOM 1653 O O . SER A 1 202 ? 21.171 -1.127 -16.619 1.00 85.25 202 SER A O 1
ATOM 1655 N N . LEU A 1 203 ? 22.415 0.743 -16.667 1.00 84.06 203 LEU A N 1
ATOM 1656 C CA . LEU A 1 203 ? 21.740 1.354 -17.803 1.00 84.06 203 LEU A CA 1
ATOM 1657 C C . LEU A 1 203 ? 21.765 0.477 -19.065 1.00 84.06 203 LEU A C 1
ATOM 1659 O O . LEU A 1 203 ? 20.783 0.396 -19.796 1.00 84.06 203 LEU A O 1
ATOM 1663 N N . GLU A 1 204 ? 22.863 -0.236 -19.319 1.00 86.50 204 GLU A N 1
ATOM 1664 C CA . GLU A 1 204 ? 22.941 -1.171 -20.445 1.00 86.50 204 GLU A CA 1
ATOM 1665 C C . GLU A 1 204 ? 22.017 -2.380 -20.267 1.00 86.50 204 GLU A C 1
ATOM 1667 O O . GLU A 1 204 ? 21.463 -2.872 -21.251 1.00 86.50 204 GLU A O 1
ATOM 1672 N N . ASN A 1 205 ? 21.817 -2.840 -19.026 1.00 88.88 205 ASN A N 1
ATOM 1673 C CA . ASN A 1 205 ? 20.835 -3.883 -18.738 1.00 88.88 205 ASN A CA 1
ATOM 1674 C C . ASN A 1 205 ? 19.410 -3.377 -18.969 1.00 88.88 205 ASN A C 1
ATOM 1676 O O . ASN A 1 205 ? 18.620 -4.111 -19.552 1.00 88.88 205 ASN A O 1
ATOM 1680 N N . LEU A 1 206 ? 19.102 -2.131 -18.591 1.00 88.69 206 LEU A N 1
ATOM 1681 C CA . LEU A 1 206 ? 17.807 -1.510 -18.888 1.00 88.69 206 LEU A CA 1
ATOM 1682 C C . LEU A 1 206 ? 17.579 -1.394 -20.400 1.00 88.69 206 LEU A C 1
ATOM 1684 O O . LEU A 1 206 ? 16.601 -1.924 -20.907 1.00 88.69 206 LEU A O 1
ATOM 1688 N N . ARG A 1 207 ? 18.515 -0.810 -21.154 1.00 87.56 207 ARG A N 1
ATOM 1689 C CA . ARG A 1 207 ? 18.396 -0.657 -22.618 1.00 87.56 207 ARG A CA 1
ATOM 1690 C C . ARG A 1 207 ? 18.255 -1.974 -23.380 1.00 87.56 207 ARG A C 1
ATOM 1692 O O . ARG A 1 207 ? 17.599 -2.022 -24.412 1.00 87.56 207 ARG A O 1
ATOM 1699 N N . SER A 1 208 ? 18.946 -3.023 -22.933 1.00 87.12 208 SER A N 1
ATOM 1700 C CA . SER A 1 208 ? 18.924 -4.332 -23.600 1.00 87.12 208 SER A CA 1
ATOM 1701 C C . SER A 1 208 ? 17.750 -5.202 -23.137 1.00 87.12 208 SER A C 1
ATOM 1703 O O . SER A 1 208 ? 17.204 -5.988 -23.914 1.00 87.12 208 SER A O 1
ATOM 1705 N N . GLY A 1 209 ? 17.376 -5.077 -21.862 1.00 86.81 209 GLY A N 1
ATOM 1706 C CA . GLY A 1 209 ? 16.329 -5.866 -21.226 1.00 86.81 209 GLY A CA 1
ATOM 1707 C C . GLY A 1 209 ? 14.924 -5.328 -21.470 1.00 86.81 209 GLY A C 1
ATOM 1708 O O . GLY A 1 209 ? 14.012 -6.128 -21.653 1.00 86.81 209 GLY A O 1
ATOM 1709 N N . LEU A 1 210 ? 14.755 -4.004 -21.515 1.00 86.88 210 LEU A N 1
ATOM 1710 C CA . LEU A 1 210 ? 13.473 -3.362 -21.787 1.00 86.88 210 LEU A CA 1
ATOM 1711 C C . LEU A 1 210 ? 13.225 -3.306 -23.290 1.00 86.88 210 LEU A C 1
ATOM 1713 O O . LEU A 1 210 ? 13.806 -2.501 -24.017 1.00 86.88 210 LEU A O 1
ATOM 1717 N N . ARG A 1 211 ? 12.354 -4.199 -23.745 1.00 83.81 211 ARG A N 1
ATOM 1718 C CA . ARG A 1 211 ? 11.823 -4.236 -25.103 1.00 83.81 211 ARG A CA 1
ATOM 1719 C C . ARG A 1 211 ? 10.377 -4.716 -25.057 1.00 83.81 211 ARG A C 1
ATOM 1721 O O . ARG A 1 211 ? 10.010 -5.383 -24.087 1.00 83.81 211 ARG A O 1
ATOM 1728 N N . PRO A 1 212 ? 9.601 -4.483 -26.123 1.00 81.88 212 PRO A N 1
ATOM 1729 C CA . PRO A 1 212 ? 8.317 -5.134 -26.257 1.00 81.88 212 PRO A CA 1
ATOM 1730 C C . PRO A 1 212 ? 8.473 -6.656 -26.257 1.00 81.88 212 PRO A C 1
ATOM 1732 O O . PRO A 1 212 ? 9.247 -7.197 -27.052 1.00 81.88 212 PRO A O 1
ATOM 1735 N N . ILE A 1 213 ? 7.808 -7.329 -25.320 1.00 83.00 213 ILE A N 1
ATOM 1736 C CA . ILE A 1 213 ? 7.936 -8.774 -25.098 1.00 83.00 213 ILE A CA 1
ATOM 1737 C C . ILE A 1 213 ? 6.725 -9.304 -24.331 1.00 83.00 213 ILE A C 1
ATOM 1739 O O . ILE A 1 213 ? 6.207 -8.604 -23.455 1.00 83.00 213 ILE A O 1
ATOM 1743 N N . ASP A 1 214 ? 6.319 -10.545 -24.617 1.00 85.69 214 ASP A N 1
ATOM 1744 C CA . ASP A 1 214 ? 5.462 -11.301 -23.705 1.00 85.69 214 ASP A CA 1
ATOM 1745 C C . ASP A 1 214 ? 6.318 -11.835 -22.559 1.00 85.69 214 ASP A C 1
ATOM 1747 O O . ASP A 1 214 ? 6.960 -12.887 -22.627 1.00 85.69 214 ASP A O 1
ATOM 1751 N N . PHE A 1 215 ? 6.404 -11.030 -21.510 1.00 87.81 215 PHE A N 1
ATOM 1752 C CA . PHE A 1 215 ? 7.381 -11.237 -20.465 1.00 87.81 215 PHE A CA 1
ATOM 1753 C C . PHE A 1 215 ? 7.129 -12.542 -19.699 1.00 87.81 215 PHE A C 1
ATOM 1755 O O . PHE A 1 215 ? 8.077 -13.251 -19.358 1.00 87.81 215 PHE A O 1
ATOM 1762 N N . TYR A 1 216 ? 5.868 -12.897 -19.445 1.00 86.44 216 TYR A N 1
ATOM 1763 C CA . TYR A 1 216 ? 5.566 -14.101 -18.676 1.00 86.44 216 TYR A CA 1
ATOM 1764 C C . TYR A 1 216 ? 5.957 -15.365 -19.446 1.00 86.44 216 TYR A C 1
ATOM 1766 O O . TYR A 1 216 ? 6.753 -16.163 -18.946 1.00 86.44 216 TYR A O 1
ATOM 1774 N N . HIS A 1 217 ? 5.481 -15.519 -20.680 1.00 85.75 217 HIS A N 1
ATOM 1775 C CA . HIS A 1 217 ? 5.732 -16.732 -21.454 1.00 85.75 217 HIS A CA 1
ATOM 1776 C C . HIS A 1 217 ? 7.190 -16.842 -21.918 1.00 85.75 217 HIS A C 1
ATOM 1778 O O . HIS A 1 217 ? 7.788 -17.918 -21.851 1.00 85.75 217 HIS A O 1
ATOM 1784 N N . GLU A 1 218 ? 7.807 -15.736 -22.347 1.00 84.75 218 GLU A N 1
ATOM 1785 C CA . GLU A 1 218 ? 9.166 -15.772 -22.900 1.00 84.75 218 GLU A CA 1
ATOM 1786 C C . GLU A 1 218 ? 10.264 -15.821 -21.831 1.00 84.75 218 GLU A C 1
ATOM 1788 O O . GLU A 1 218 ? 11.358 -16.326 -22.103 1.00 84.75 218 GLU A O 1
ATOM 1793 N N . ILE A 1 219 ? 10.005 -15.303 -20.623 1.00 87.75 219 ILE A N 1
ATOM 1794 C CA . ILE A 1 219 ? 11.037 -15.142 -19.587 1.00 87.75 219 ILE A CA 1
ATOM 1795 C C . ILE A 1 219 ? 10.743 -15.928 -18.311 1.00 87.75 219 ILE A C 1
ATOM 1797 O O . ILE A 1 219 ? 11.675 -16.511 -17.751 1.00 87.75 219 ILE A O 1
ATOM 1801 N N . VAL A 1 220 ? 9.496 -15.938 -17.835 1.00 85.38 220 VAL A N 1
ATOM 1802 C CA . VAL A 1 220 ? 9.135 -16.563 -16.551 1.00 85.38 220 VAL A CA 1
ATOM 1803 C C . VAL A 1 220 ? 8.831 -18.052 -16.722 1.00 85.38 220 VAL A C 1
ATOM 1805 O O . VAL A 1 220 ? 9.380 -18.868 -15.986 1.00 85.38 220 VAL A O 1
ATOM 1808 N N . GLU A 1 221 ? 8.001 -18.413 -17.701 1.00 83.94 221 GLU A N 1
ATOM 1809 C CA . GLU A 1 221 ? 7.598 -19.801 -17.979 1.00 83.94 221 GLU A CA 1
ATOM 1810 C C . GLU A 1 221 ? 8.591 -20.541 -18.895 1.00 83.94 221 GLU A C 1
ATOM 1812 O O . GLU A 1 221 ? 8.657 -21.773 -18.911 1.00 83.94 221 GLU A O 1
ATOM 1817 N N . SER A 1 222 ? 9.393 -19.802 -19.663 1.00 82.81 222 SER A N 1
ATOM 1818 C CA . SER A 1 222 ? 10.292 -20.391 -20.652 1.00 82.81 222 SER A CA 1
ATOM 1819 C C . SER A 1 222 ? 11.355 -21.298 -20.026 1.00 82.81 222 SER A C 1
ATOM 1821 O O . SER A 1 222 ? 12.215 -20.871 -19.255 1.00 82.81 222 SER A O 1
ATOM 1823 N N . ASN A 1 223 ? 11.375 -22.555 -20.474 1.00 78.81 223 ASN A N 1
ATOM 1824 C CA . ASN A 1 223 ? 12.437 -23.520 -20.170 1.00 78.81 223 ASN A CA 1
ATOM 1825 C C . ASN A 1 223 ? 13.671 -23.367 -21.081 1.00 78.81 223 ASN A C 1
ATOM 1827 O O . ASN A 1 223 ? 14.623 -24.146 -20.985 1.00 78.81 223 ASN A O 1
ATOM 1831 N N . ILE A 1 224 ? 13.654 -22.401 -22.004 1.00 80.75 224 ILE A N 1
ATOM 1832 C CA . ILE A 1 224 ? 14.703 -22.209 -23.004 1.00 80.75 224 ILE A CA 1
ATOM 1833 C C . ILE A 1 224 ? 15.663 -21.130 -22.501 1.00 80.75 224 ILE A C 1
ATOM 1835 O O . ILE A 1 224 ? 15.426 -19.935 -22.658 1.00 80.75 224 ILE A O 1
ATOM 1839 N N . ILE A 1 225 ? 16.776 -21.565 -21.908 1.00 82.75 225 ILE A N 1
ATOM 1840 C CA . ILE A 1 225 ? 17.852 -20.676 -21.457 1.00 82.75 225 ILE A CA 1
ATOM 1841 C C . ILE A 1 225 ? 18.983 -20.705 -22.495 1.00 82.75 225 ILE A C 1
ATOM 1843 O O . ILE A 1 225 ? 19.550 -21.778 -22.734 1.00 82.75 225 ILE A O 1
ATOM 1847 N N . PRO A 1 226 ? 19.370 -19.561 -23.092 1.00 86.62 226 PRO A N 1
ATOM 1848 C CA . PRO A 1 226 ? 20.501 -19.518 -24.012 1.00 86.62 226 PRO A CA 1
ATOM 1849 C C . PRO A 1 226 ? 21.797 -19.991 -23.342 1.00 86.62 226 PRO A C 1
ATOM 1851 O O . PRO A 1 226 ? 22.132 -19.599 -22.221 1.00 86.62 226 PRO A O 1
ATOM 1854 N N . THR A 1 227 ? 22.564 -20.827 -24.040 1.00 82.31 227 THR A N 1
ATOM 1855 C CA . THR A 1 227 ? 23.733 -21.518 -23.470 1.00 82.31 227 THR A CA 1
ATOM 1856 C C . THR A 1 227 ? 24.986 -20.643 -23.378 1.00 82.31 227 THR A C 1
ATOM 1858 O O . THR A 1 227 ? 25.899 -20.967 -22.616 1.00 82.31 227 THR A O 1
ATOM 1861 N N . GLY A 1 228 ? 25.050 -19.514 -24.092 1.00 84.88 228 GLY A N 1
ATOM 1862 C CA . GLY A 1 228 ? 26.188 -18.595 -24.030 1.00 84.88 228 GLY A CA 1
ATOM 1863 C C . GLY A 1 228 ? 26.120 -17.430 -25.015 1.00 84.88 228 GLY A C 1
ATOM 1864 O O . GLY A 1 228 ? 25.173 -17.289 -25.784 1.00 84.88 228 GLY A O 1
ATOM 1865 N N . GLY A 1 229 ? 27.155 -16.590 -24.987 1.00 86.31 229 GLY A N 1
ATOM 1866 C CA . GLY A 1 229 ? 27.335 -15.510 -25.955 1.00 86.31 229 GLY A CA 1
ATOM 1867 C C . GLY A 1 229 ? 26.370 -14.323 -25.783 1.00 86.31 229 GLY A C 1
ATOM 1868 O O . GLY A 1 229 ? 25.817 -14.119 -24.699 1.00 86.31 229 GLY A O 1
ATOM 1869 N N . PRO A 1 230 ? 26.185 -13.507 -26.839 1.00 85.62 230 PRO A N 1
ATOM 1870 C CA . PRO A 1 230 ? 25.407 -12.268 -26.774 1.00 85.62 230 PRO A CA 1
ATOM 1871 C C . PRO A 1 230 ? 23.926 -12.498 -26.437 1.00 85.62 230 PRO A C 1
ATOM 1873 O O . PRO A 1 230 ? 23.331 -11.688 -25.731 1.00 85.62 230 PRO A O 1
ATOM 1876 N N . GLU A 1 231 ? 23.342 -13.612 -26.884 1.00 86.25 231 GLU A N 1
ATOM 1877 C CA . GLU A 1 231 ? 21.946 -13.975 -26.601 1.00 86.25 231 GLU A CA 1
ATOM 1878 C C . GLU A 1 231 ? 21.717 -14.254 -25.115 1.00 86.25 231 GLU A C 1
ATOM 1880 O O . GLU A 1 231 ? 20.749 -13.760 -24.539 1.00 86.25 231 GLU A O 1
ATOM 1885 N N . LYS A 1 232 ? 22.650 -14.960 -24.460 1.00 89.50 232 LYS A N 1
ATOM 1886 C CA . LYS A 1 232 ? 22.589 -15.194 -23.012 1.00 89.50 232 LYS A CA 1
ATOM 1887 C C . LYS A 1 232 ? 22.675 -13.891 -22.223 1.00 89.50 232 LYS A C 1
ATOM 1889 O O . LYS A 1 232 ? 21.928 -13.706 -21.267 1.00 89.50 232 LYS A O 1
ATOM 1894 N N . LEU A 1 233 ? 23.536 -12.962 -22.642 1.00 88.94 233 LEU A N 1
ATOM 1895 C CA . LEU A 1 233 ? 23.632 -11.648 -22.000 1.00 88.94 233 LEU A CA 1
ATOM 1896 C C . LEU A 1 233 ? 22.338 -10.835 -22.161 1.00 88.94 233 LEU A C 1
ATOM 1898 O O . LEU A 1 233 ? 21.892 -10.231 -21.189 1.00 88.94 233 LEU A O 1
ATOM 1902 N N . ARG A 1 234 ? 21.696 -10.861 -23.340 1.00 88.31 234 ARG A N 1
ATOM 1903 C CA . ARG A 1 234 ? 20.379 -10.225 -23.555 1.00 88.31 234 ARG A CA 1
ATOM 1904 C C . ARG A 1 234 ? 19.288 -10.865 -22.698 1.00 88.31 234 ARG A C 1
ATOM 1906 O O . ARG A 1 234 ? 18.504 -10.155 -22.071 1.00 88.31 234 ARG A O 1
ATOM 1913 N N . TYR A 1 235 ? 19.253 -12.193 -22.630 1.00 89.75 235 TYR A N 1
ATOM 1914 C CA . TYR A 1 235 ? 18.314 -12.929 -21.784 1.00 89.75 235 TYR A CA 1
ATOM 1915 C C . TYR A 1 235 ? 18.486 -12.573 -20.301 1.00 89.75 235 TYR A C 1
ATOM 1917 O O . TYR A 1 235 ? 17.516 -12.216 -19.636 1.00 89.75 235 TYR A O 1
ATOM 1925 N N . ASN A 1 236 ? 19.726 -12.561 -19.802 1.00 91.00 236 ASN A N 1
ATOM 1926 C CA . ASN A 1 236 ? 20.041 -12.148 -18.434 1.00 91.00 236 ASN A CA 1
ATOM 1927 C C . ASN A 1 236 ? 19.639 -10.691 -18.162 1.00 91.00 236 ASN A C 1
ATOM 1929 O O . ASN A 1 236 ? 19.057 -10.416 -17.116 1.00 91.00 236 ASN A O 1
ATOM 1933 N N . ALA A 1 237 ? 19.903 -9.771 -19.097 1.00 90.88 237 ALA A N 1
ATOM 1934 C CA . ALA A 1 237 ? 19.490 -8.372 -18.982 1.00 90.88 237 ALA A CA 1
ATOM 1935 C C . ALA A 1 237 ? 17.961 -8.238 -18.897 1.00 90.88 237 ALA A C 1
ATOM 1937 O O . ALA A 1 237 ? 17.455 -7.517 -18.041 1.00 90.88 237 ALA A O 1
ATOM 1938 N N . THR A 1 238 ? 17.231 -8.999 -19.721 1.00 91.00 238 THR A N 1
ATOM 1939 C CA . THR A 1 238 ? 15.756 -9.046 -19.723 1.00 91.00 238 THR A CA 1
ATOM 1940 C C . THR A 1 238 ? 15.220 -9.574 -18.397 1.00 91.00 238 THR A C 1
ATOM 1942 O O . THR A 1 238 ? 14.360 -8.946 -17.790 1.00 91.00 238 THR A O 1
ATOM 1945 N N . ARG A 1 239 ? 15.768 -10.691 -17.900 1.00 90.44 239 ARG A N 1
ATOM 1946 C CA . ARG A 1 239 ? 15.393 -11.258 -16.595 1.00 90.44 239 ARG A CA 1
ATOM 1947 C C . ARG A 1 239 ? 15.656 -10.295 -15.454 1.00 90.44 239 ARG A C 1
ATOM 1949 O O . ARG A 1 239 ? 14.816 -10.165 -14.572 1.00 90.44 239 ARG A O 1
ATOM 1956 N N . LEU A 1 240 ? 16.809 -9.632 -15.466 1.00 90.75 240 LEU A N 1
ATOM 1957 C CA . LEU A 1 240 ? 17.208 -8.735 -14.392 1.00 90.75 240 LEU A CA 1
ATOM 1958 C C . LEU A 1 240 ? 16.334 -7.474 -14.375 1.00 90.75 240 LEU A C 1
ATOM 1960 O O . LEU A 1 240 ? 15.741 -7.175 -13.340 1.00 90.75 240 LEU A O 1
ATOM 1964 N N . ALA A 1 241 ? 16.202 -6.784 -15.513 1.00 91.25 241 ALA A N 1
ATOM 1965 C CA . ALA A 1 241 ? 15.355 -5.596 -15.638 1.00 91.25 241 ALA A CA 1
ATOM 1966 C C . ALA A 1 241 ? 13.879 -5.923 -15.362 1.00 91.25 241 ALA A C 1
ATOM 1968 O O . ALA A 1 241 ? 13.228 -5.234 -14.582 1.00 91.25 241 ALA A O 1
ATOM 1969 N N . GLY A 1 242 ? 13.384 -7.029 -15.923 1.00 89.88 242 GLY A N 1
ATOM 1970 C CA . GLY A 1 242 ? 12.025 -7.502 -15.702 1.00 89.88 242 GLY A CA 1
ATOM 1971 C C . GLY A 1 242 ? 11.743 -7.861 -14.247 1.00 89.88 242 GLY A C 1
ATOM 1972 O O . GLY A 1 242 ? 10.699 -7.488 -13.735 1.00 89.88 242 GLY A O 1
ATOM 1973 N N . SER A 1 243 ? 12.677 -8.505 -13.536 1.00 88.00 243 SER A N 1
ATOM 1974 C CA . SER A 1 243 ? 12.477 -8.811 -12.110 1.00 88.00 243 SER A CA 1
ATOM 1975 C C . SER A 1 243 ? 12.371 -7.556 -11.237 1.00 88.00 243 SER A C 1
ATOM 1977 O O . SER A 1 243 ? 11.624 -7.566 -10.264 1.00 88.00 243 SER A O 1
ATOM 1979 N N . ALA A 1 244 ? 13.067 -6.471 -11.599 1.00 88.75 244 ALA A N 1
ATOM 1980 C CA . ALA A 1 244 ? 12.963 -5.191 -10.901 1.00 88.75 244 ALA A CA 1
ATOM 1981 C C . ALA A 1 244 ? 11.622 -4.491 -11.189 1.00 88.75 244 ALA A C 1
ATOM 1983 O O . ALA A 1 244 ? 10.953 -4.032 -10.271 1.00 88.75 244 ALA A O 1
ATOM 1984 N N . ILE A 1 245 ? 11.187 -4.474 -12.454 1.00 89.88 245 ILE A N 1
ATOM 1985 C CA . ILE A 1 245 ? 9.906 -3.873 -12.850 1.00 89.88 245 ILE A CA 1
ATOM 1986 C C . ILE A 1 245 ? 8.711 -4.662 -12.310 1.00 89.88 245 ILE A C 1
ATOM 1988 O O . ILE A 1 245 ? 7.752 -4.058 -11.846 1.00 89.88 245 ILE A O 1
ATOM 1992 N N . VAL A 1 246 ? 8.752 -5.998 -12.339 1.00 88.88 246 VAL A N 1
ATOM 1993 C CA . VAL A 1 246 ? 7.649 -6.840 -11.842 1.00 88.88 246 VAL A CA 1
ATOM 1994 C C . VAL A 1 246 ? 7.429 -6.641 -10.343 1.00 88.88 246 VAL A C 1
ATOM 1996 O O . VAL A 1 246 ? 6.293 -6.714 -9.878 1.00 88.88 246 VAL A O 1
ATOM 1999 N N . GLN A 1 247 ? 8.489 -6.353 -9.588 1.00 85.31 247 GLN A N 1
ATOM 2000 C CA . GLN A 1 247 ? 8.385 -6.025 -8.170 1.00 85.31 247 GLN A CA 1
ATOM 2001 C C . GLN A 1 247 ? 7.583 -4.737 -7.944 1.00 85.31 247 GLN A C 1
ATOM 2003 O O . GLN A 1 247 ? 6.654 -4.736 -7.140 1.00 85.31 247 GLN A O 1
ATOM 2008 N N . GLU A 1 248 ? 7.879 -3.680 -8.701 1.00 88.38 248 GLU A N 1
ATOM 2009 C CA . GLU A 1 248 ? 7.129 -2.423 -8.626 1.00 88.38 248 GLU A CA 1
ATOM 2010 C C . GLU A 1 248 ? 5.702 -2.583 -9.173 1.00 88.38 248 GLU A C 1
ATOM 2012 O O . GLU A 1 248 ? 4.732 -2.159 -8.554 1.00 88.38 248 GLU A O 1
ATOM 2017 N N . TYR A 1 249 ? 5.532 -3.301 -10.282 1.00 90.62 249 TYR A N 1
ATOM 2018 C CA . TYR A 1 249 ? 4.223 -3.636 -10.841 1.00 90.62 249 TYR A CA 1
ATOM 2019 C C . TYR A 1 249 ? 3.339 -4.402 -9.846 1.00 90.62 249 TYR A C 1
ATOM 2021 O O . TYR A 1 249 ? 2.148 -4.120 -9.718 1.00 90.62 249 TYR A O 1
ATOM 2029 N N . HIS A 1 250 ? 3.913 -5.335 -9.082 1.00 89.19 250 HIS A N 1
ATOM 2030 C CA . HIS A 1 250 ? 3.192 -6.038 -8.025 1.00 89.19 250 HIS A CA 1
ATOM 2031 C C . HIS A 1 250 ? 2.624 -5.067 -6.984 1.00 89.19 250 HIS A C 1
ATOM 2033 O O . HIS A 1 250 ? 1.466 -5.203 -6.581 1.00 89.19 250 HIS A O 1
ATOM 2039 N N . VAL A 1 251 ? 3.421 -4.075 -6.581 1.00 88.12 251 VAL A N 1
ATOM 2040 C CA . VAL A 1 251 ? 2.995 -3.010 -5.671 1.00 88.12 251 VAL A CA 1
ATOM 2041 C C . VAL A 1 251 ? 1.900 -2.160 -6.311 1.00 88.12 251 VAL A C 1
ATOM 2043 O O . VAL A 1 251 ? 0.875 -1.937 -5.671 1.00 88.12 251 VAL A O 1
ATOM 2046 N N . MET A 1 252 ? 2.039 -1.768 -7.582 1.00 91.50 252 MET A N 1
ATOM 2047 C CA . MET A 1 252 ? 1.006 -1.010 -8.299 1.00 91.50 252 MET A CA 1
ATOM 2048 C C . MET A 1 252 ? -0.351 -1.727 -8.288 1.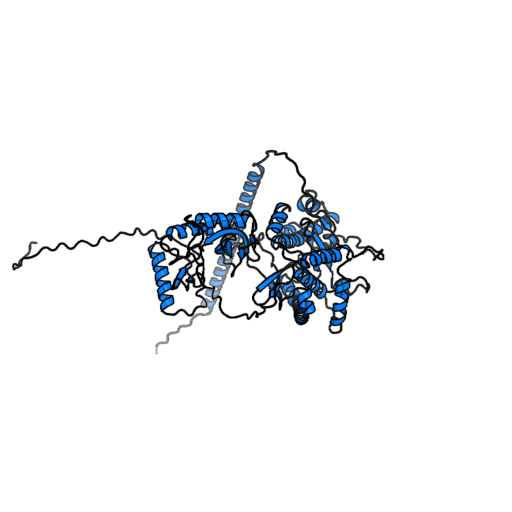00 91.50 252 MET A C 1
ATOM 2050 O O . MET A 1 252 ? -1.376 -1.100 -8.025 1.00 91.50 252 MET A O 1
ATOM 2054 N N . ILE A 1 253 ? -0.379 -3.046 -8.507 1.00 92.00 253 ILE A N 1
ATOM 2055 C CA . ILE A 1 253 ? -1.620 -3.834 -8.452 1.00 92.00 253 ILE A CA 1
ATOM 2056 C C . ILE A 1 253 ? -2.179 -3.907 -7.024 1.00 92.00 253 ILE A C 1
ATOM 2058 O O . ILE A 1 253 ? -3.385 -3.744 -6.833 1.00 92.00 253 ILE A O 1
ATOM 2062 N N . GLN A 1 254 ? -1.330 -4.132 -6.016 1.00 89.31 254 GLN A N 1
ATOM 2063 C CA . GLN A 1 254 ? -1.764 -4.205 -4.615 1.00 89.31 254 GLN A CA 1
ATOM 2064 C C . GLN A 1 254 ? -2.293 -2.870 -4.087 1.00 89.31 254 GLN A C 1
ATOM 2066 O O . GLN A 1 254 ? -3.289 -2.844 -3.365 1.00 89.31 254 GLN A O 1
ATOM 2071 N N . GLU A 1 255 ? -1.645 -1.769 -4.447 1.00 89.69 255 GLU A N 1
ATOM 2072 C CA . GLU A 1 255 ? -1.994 -0.420 -4.006 1.00 89.69 255 GLU A CA 1
ATOM 2073 C C . GLU A 1 255 ? -3.020 0.256 -4.925 1.00 89.69 255 GLU A C 1
ATOM 2075 O O . GLU A 1 255 ? -3.551 1.315 -4.591 1.00 89.69 255 GLU A O 1
ATOM 2080 N N . GLY A 1 256 ? -3.374 -0.381 -6.047 1.00 92.81 256 GLY A N 1
ATOM 2081 C CA . GLY A 1 256 ? -4.343 0.135 -7.012 1.00 92.81 256 GLY A CA 1
ATOM 2082 C C . GLY A 1 256 ? -3.853 1.390 -7.736 1.00 92.81 256 GLY A C 1
ATOM 2083 O O . GLY A 1 256 ? -4.659 2.279 -8.014 1.00 92.81 256 GLY A O 1
ATOM 2084 N N . LEU A 1 257 ? -2.549 1.477 -8.000 1.00 93.06 257 LEU A N 1
ATOM 2085 C CA . LEU A 1 257 ? -1.888 2.619 -8.623 1.00 93.06 257 LEU A CA 1
ATOM 2086 C C . LEU A 1 257 ? -1.915 2.498 -10.148 1.00 93.06 257 LEU A C 1
ATOM 2088 O O . LEU A 1 257 ? -1.713 1.422 -10.711 1.00 93.06 257 LEU A O 1
ATOM 2092 N N . GLU A 1 258 ? -2.152 3.622 -10.821 1.00 92.31 258 GLU A N 1
ATOM 2093 C CA . GLU A 1 258 ? -2.087 3.700 -12.283 1.00 92.31 258 GLU A CA 1
ATOM 2094 C C . GLU A 1 258 ? -0.666 3.966 -12.784 1.00 92.31 258 GLU A C 1
ATOM 2096 O O . GLU A 1 258 ? -0.256 3.386 -13.789 1.00 92.31 258 GLU A O 1
ATOM 2101 N N . TYR A 1 259 ? 0.083 4.799 -12.062 1.00 92.25 259 TYR A N 1
ATOM 2102 C CA . TYR A 1 259 ? 1.440 5.206 -12.406 1.00 92.25 259 TYR A CA 1
ATOM 2103 C C . TYR A 1 259 ? 2.405 4.860 -11.279 1.00 92.25 259 TYR A C 1
ATOM 2105 O O . TYR A 1 259 ? 2.028 4.909 -10.109 1.00 92.25 259 TYR A O 1
ATOM 2113 N N . SER A 1 260 ? 3.632 4.514 -11.654 1.00 93.44 260 SER A N 1
ATOM 2114 C CA . SER A 1 260 ? 4.777 4.366 -10.756 1.00 93.44 260 SER A CA 1
ATOM 2115 C C . SER A 1 260 ? 6.076 4.566 -11.533 1.00 93.44 260 SER A C 1
ATOM 2117 O O . SER A 1 260 ? 6.042 4.753 -12.750 1.00 93.44 260 SER A O 1
ATOM 2119 N N . TYR A 1 261 ? 7.225 4.568 -10.867 1.00 92.31 261 TYR A N 1
ATOM 2120 C CA . TYR A 1 261 ? 8.507 4.531 -11.554 1.00 92.31 261 TYR A CA 1
ATOM 2121 C C . TYR A 1 261 ? 9.586 3.792 -10.770 1.00 92.31 261 TYR A C 1
ATOM 2123 O O . TYR A 1 261 ? 9.547 3.662 -9.548 1.00 92.31 261 TYR A O 1
ATOM 2131 N N . LEU A 1 262 ? 10.589 3.336 -11.514 1.00 91.44 262 LEU A N 1
ATOM 2132 C CA . LEU A 1 262 ? 11.840 2.817 -10.982 1.00 91.44 262 LEU A CA 1
ATOM 2133 C C . LEU A 1 262 ? 12.956 3.808 -11.303 1.00 91.44 262 LEU A C 1
ATOM 2135 O O . LEU A 1 262 ? 13.106 4.209 -12.459 1.00 91.44 262 LEU A O 1
ATOM 2139 N N . SER A 1 263 ? 13.774 4.165 -10.311 1.00 88.75 263 SER A N 1
ATOM 2140 C CA . SER A 1 263 ? 14.979 4.974 -10.533 1.00 88.75 263 SER A CA 1
ATOM 2141 C C . SER A 1 263 ? 16.251 4.205 -10.192 1.00 88.75 263 SER A C 1
ATOM 2143 O O . SER A 1 263 ? 16.337 3.447 -9.223 1.00 88.75 263 SER A O 1
ATOM 2145 N N . THR A 1 264 ? 17.273 4.435 -11.013 1.00 83.38 264 THR A N 1
ATOM 2146 C CA . THR A 1 264 ? 18.655 4.029 -10.743 1.00 83.38 264 THR A CA 1
ATOM 2147 C C . THR A 1 264 ? 19.553 5.215 -10.375 1.00 83.38 264 THR A C 1
ATOM 2149 O O . THR A 1 264 ? 20.758 5.044 -10.222 1.00 83.38 264 THR A O 1
ATOM 2152 N N . GLY A 1 265 ? 19.017 6.436 -10.302 1.00 74.69 265 GLY A N 1
ATOM 2153 C CA . GLY A 1 265 ? 19.782 7.687 -10.206 1.00 74.69 265 GLY A CA 1
ATOM 2154 C C . GLY A 1 265 ? 20.527 8.077 -11.494 1.00 74.69 265 GLY A C 1
ATOM 2155 O O . GLY A 1 265 ? 21.043 9.186 -11.602 1.00 74.69 265 GLY A O 1
ATOM 2156 N N . LEU A 1 266 ? 20.606 7.178 -12.484 1.00 78.62 266 LEU A N 1
ATOM 2157 C CA . LEU A 1 266 ? 21.163 7.446 -13.820 1.00 78.62 266 LEU A CA 1
ATOM 2158 C C . LEU A 1 266 ? 20.121 7.330 -14.936 1.00 78.62 266 LEU A C 1
ATOM 2160 O O . LEU A 1 266 ? 20.297 7.914 -16.004 1.00 78.62 266 LEU A O 1
ATOM 2164 N N . ALA A 1 267 ? 19.071 6.557 -14.687 1.00 84.81 267 ALA A N 1
ATOM 2165 C CA . ALA A 1 267 ? 17.927 6.378 -15.559 1.00 84.81 267 ALA A CA 1
ATOM 2166 C C . ALA A 1 267 ? 16.660 6.203 -14.731 1.00 84.81 267 ALA A C 1
ATOM 2168 O O . ALA A 1 267 ? 16.712 5.652 -13.625 1.00 84.81 267 ALA A O 1
ATOM 2169 N N . ASN A 1 268 ? 15.554 6.625 -15.330 1.00 88.12 268 ASN A N 1
ATOM 2170 C CA . ASN A 1 268 ? 14.212 6.603 -14.773 1.00 88.12 268 ASN A CA 1
ATOM 2171 C C . ASN A 1 268 ? 13.309 5.801 -15.707 1.00 88.12 268 ASN A C 1
ATOM 2173 O O . ASN A 1 268 ? 13.269 6.068 -16.905 1.00 88.12 268 ASN A O 1
ATOM 2177 N N . VAL A 1 269 ? 12.609 4.809 -15.174 1.00 90.19 269 VAL A N 1
ATOM 2178 C CA . VAL A 1 269 ? 11.648 4.001 -15.923 1.00 90.19 269 VAL A CA 1
ATOM 2179 C C . VAL A 1 269 ? 10.262 4.334 -15.402 1.00 90.19 269 VAL A C 1
ATOM 2181 O O . VAL A 1 269 ? 9.890 3.869 -14.327 1.00 90.19 269 VAL A O 1
ATOM 2184 N N . GLN A 1 270 ? 9.505 5.138 -16.146 1.00 88.94 270 GLN A N 1
ATOM 2185 C CA . GLN A 1 270 ? 8.109 5.420 -15.814 1.00 88.94 270 GLN A CA 1
ATOM 2186 C C . GLN A 1 270 ? 7.249 4.223 -16.195 1.00 88.94 270 GLN A C 1
ATOM 2188 O O . GLN A 1 270 ? 7.473 3.626 -17.242 1.00 88.94 270 GLN A O 1
ATOM 2193 N N . LEU A 1 271 ? 6.275 3.889 -15.357 1.00 89.94 271 LEU A N 1
ATOM 2194 C CA . LEU A 1 271 ? 5.418 2.718 -15.471 1.00 89.94 271 LEU A CA 1
ATOM 2195 C C . LEU A 1 271 ? 3.951 3.144 -15.496 1.00 89.94 271 LEU A C 1
ATOM 2197 O O . LEU A 1 271 ? 3.536 4.023 -14.736 1.00 89.94 271 LEU A O 1
ATOM 2201 N N . HIS A 1 272 ? 3.157 2.499 -16.349 1.00 90.56 272 HIS A N 1
ATOM 2202 C CA . HIS A 1 272 ? 1.716 2.720 -16.449 1.00 90.56 272 HIS A CA 1
ATOM 2203 C C . HIS A 1 272 ? 0.966 1.402 -16.628 1.00 90.56 272 HIS A C 1
ATOM 2205 O O . HIS A 1 272 ? 1.240 0.642 -17.555 1.00 90.56 272 HIS A O 1
ATOM 2211 N N . VAL A 1 273 ? -0.004 1.151 -15.751 1.00 88.00 273 VAL A N 1
ATOM 2212 C CA . VAL A 1 273 ? -0.907 -0.004 -15.846 1.00 88.00 273 VAL A CA 1
ATOM 2213 C C . VAL A 1 273 ? -2.272 0.498 -16.305 1.00 88.00 273 VAL A C 1
ATOM 2215 O O . VAL A 1 273 ? -2.857 1.310 -15.592 1.00 88.00 273 VAL A O 1
ATOM 2218 N N . PRO A 1 274 ? -2.834 0.037 -17.429 1.00 86.69 274 PRO A N 1
ATOM 2219 C CA . PRO A 1 274 ? -4.188 0.391 -17.851 1.00 86.69 274 PRO A CA 1
ATOM 2220 C C . PRO A 1 274 ? -5.265 -0.089 -16.877 1.00 86.69 274 PRO A C 1
ATOM 2222 O O . PRO A 1 274 ? -5.094 -1.068 -16.155 1.00 86.69 274 PRO A O 1
ATOM 2225 N N . PHE A 1 275 ? -6.416 0.584 -16.876 1.00 87.00 275 PHE A N 1
ATOM 2226 C CA . PHE A 1 275 ? -7.549 0.160 -16.050 1.00 87.00 275 PHE A CA 1
ATOM 2227 C C . PHE A 1 275 ? -8.198 -1.136 -16.563 1.00 87.00 275 PHE A C 1
ATOM 2229 O O . PHE A 1 275 ? -8.503 -2.022 -15.765 1.00 87.00 275 PHE A O 1
ATOM 2236 N N . ASP A 1 276 ? -8.411 -1.226 -17.880 1.00 89.62 276 ASP A N 1
ATOM 2237 C CA . ASP A 1 276 ? -9.167 -2.315 -18.519 1.00 89.62 276 ASP A CA 1
ATOM 2238 C C . ASP A 1 276 ? -8.338 -3.589 -18.724 1.00 89.62 276 ASP A C 1
ATOM 2240 O O . ASP A 1 276 ? -8.894 -4.681 -18.807 1.00 89.62 276 ASP A O 1
ATOM 2244 N N . ASP A 1 277 ? -7.017 -3.442 -18.800 1.00 87.69 277 ASP A N 1
ATOM 2245 C CA . ASP A 1 277 ? -6.082 -4.540 -19.015 1.00 87.69 277 ASP A CA 1
ATOM 2246 C C . ASP A 1 277 ? -4.934 -4.451 -18.002 1.00 87.69 277 ASP A C 1
ATOM 2248 O O . ASP A 1 277 ? -3.895 -3.850 -18.289 1.00 87.69 277 ASP A O 1
ATOM 2252 N N . PRO A 1 278 ? -5.116 -5.016 -16.794 1.00 90.50 278 PRO A N 1
ATOM 2253 C CA . PRO A 1 278 ? -4.070 -5.012 -15.790 1.00 90.50 278 PRO A CA 1
ATOM 2254 C C . PRO A 1 278 ? -2.875 -5.883 -16.183 1.00 90.50 278 PRO A C 1
ATOM 2256 O O . PRO A 1 278 ? -1.834 -5.712 -15.563 1.00 90.50 278 PRO A O 1
ATOM 2259 N N . ALA A 1 279 ? -2.989 -6.801 -17.155 1.00 89.56 279 ALA A N 1
ATOM 2260 C CA . ALA A 1 279 ? -1.895 -7.687 -17.566 1.00 89.56 279 ALA A CA 1
ATOM 2261 C C . ALA A 1 279 ? -0.839 -6.965 -18.413 1.00 89.56 279 ALA A C 1
ATOM 2263 O O . ALA A 1 279 ? 0.319 -7.378 -18.445 1.00 89.56 279 ALA A O 1
ATOM 2264 N N . THR A 1 280 ? -1.203 -5.843 -19.029 1.00 86.62 280 THR A N 1
ATOM 2265 C CA . THR A 1 280 ? -0.280 -5.007 -19.793 1.00 86.62 280 THR A CA 1
ATOM 2266 C C . THR A 1 280 ? 0.391 -3.956 -18.908 1.00 86.62 280 THR A C 1
ATOM 2268 O O . THR A 1 280 ? -0.262 -3.242 -18.145 1.00 86.62 280 THR A O 1
ATOM 2271 N N . LEU A 1 281 ? 1.710 -3.810 -19.056 1.00 88.31 281 LEU A N 1
ATOM 2272 C CA . LEU A 1 281 ? 2.491 -2.764 -18.400 1.00 88.31 281 LEU A CA 1
ATOM 2273 C C . LEU A 1 281 ? 3.236 -1.938 -19.449 1.00 88.31 281 LEU A C 1
ATOM 2275 O O . LEU A 1 281 ? 4.128 -2.429 -20.142 1.00 88.31 281 LEU A O 1
ATOM 2279 N N . TYR A 1 282 ? 2.879 -0.662 -19.543 1.00 85.75 282 TYR A N 1
ATOM 2280 C CA . TYR A 1 282 ? 3.589 0.305 -20.369 1.00 85.75 282 TYR A CA 1
ATOM 2281 C C . TYR A 1 282 ? 4.775 0.876 -19.606 1.00 85.75 282 TYR A C 1
ATOM 2283 O O . TYR A 1 282 ? 4.692 1.095 -18.393 1.00 85.75 282 TYR A O 1
ATOM 2291 N N . TYR A 1 283 ? 5.862 1.151 -20.324 1.00 85.94 283 TYR A N 1
ATOM 2292 C CA . TYR A 1 283 ? 7.026 1.805 -19.745 1.00 85.94 283 TYR A CA 1
ATOM 2293 C C . TYR A 1 283 ? 7.599 2.900 -20.653 1.00 85.94 283 TYR A C 1
ATOM 2295 O O . TYR A 1 283 ? 7.468 2.838 -21.873 1.00 85.94 283 TYR A O 1
ATOM 2303 N N . ASP A 1 284 ? 8.270 3.881 -20.048 1.00 84.31 284 ASP A N 1
ATOM 2304 C CA . ASP A 1 284 ? 9.092 4.881 -20.740 1.00 84.31 284 ASP A CA 1
ATOM 2305 C C . ASP A 1 284 ? 10.459 4.990 -20.049 1.00 84.31 284 ASP A C 1
ATOM 2307 O O . ASP A 1 284 ? 10.543 5.345 -18.871 1.00 84.31 284 ASP A O 1
ATOM 2311 N N . LEU A 1 285 ? 11.531 4.654 -20.777 1.00 85.19 285 LEU A N 1
ATOM 2312 C CA . LEU A 1 285 ? 12.907 4.728 -20.281 1.00 85.19 285 LEU A CA 1
ATOM 2313 C C . LEU A 1 285 ? 13.497 6.114 -20.565 1.00 85.19 285 LEU A C 1
ATOM 2315 O O . LEU A 1 285 ? 13.790 6.459 -21.708 1.00 85.19 285 LEU A O 1
ATOM 2319 N N . GLY A 1 286 ? 13.728 6.867 -19.498 1.00 82.19 286 GLY A N 1
ATOM 2320 C CA . GLY A 1 286 ? 14.427 8.142 -19.489 1.00 82.19 286 GLY A CA 1
ATOM 2321 C C . GLY A 1 286 ? 15.889 8.032 -19.121 1.00 82.19 286 GLY A C 1
ATOM 2322 O O . GLY A 1 286 ? 16.259 7.324 -18.182 1.00 82.19 286 GLY A O 1
ATOM 2323 N N . GLU A 1 287 ? 16.710 8.820 -19.804 1.00 84.06 287 GLU A N 1
ATOM 2324 C CA . GLU A 1 287 ? 18.133 8.959 -19.526 1.00 84.06 287 GLU A CA 1
ATOM 2325 C C . GLU A 1 287 ? 18.474 10.445 -19.409 1.00 84.06 287 GLU A C 1
ATOM 2327 O O . GLU A 1 287 ? 19.000 11.028 -20.360 1.00 84.06 287 GLU A O 1
ATOM 2332 N N . PRO A 1 288 ? 18.202 11.080 -18.253 1.00 75.81 288 PRO A N 1
ATOM 2333 C CA . PRO A 1 288 ? 18.222 12.537 -18.129 1.00 75.81 288 PRO A CA 1
ATOM 2334 C C . PRO A 1 288 ? 19.516 13.194 -18.622 1.00 75.81 288 PRO A C 1
ATOM 2336 O O . PRO A 1 288 ? 19.489 14.233 -19.277 1.00 75.81 288 PRO A O 1
ATOM 2339 N N . ASN A 1 289 ? 20.661 12.555 -18.368 1.00 71.00 289 ASN A N 1
ATOM 2340 C CA . ASN A 1 289 ? 21.967 13.060 -18.796 1.00 71.00 289 ASN A CA 1
ATOM 2341 C C . ASN A 1 289 ? 22.161 13.056 -20.324 1.00 71.00 289 ASN A C 1
ATOM 2343 O O . ASN A 1 289 ? 22.957 13.836 -20.823 1.00 71.00 289 ASN A O 1
ATOM 2347 N N . LEU A 1 290 ? 21.465 12.194 -21.068 1.00 72.19 290 LEU A N 1
ATOM 2348 C CA . LEU A 1 290 ? 21.520 12.143 -22.535 1.00 72.19 290 LEU A CA 1
ATOM 2349 C C . LEU A 1 290 ? 20.351 12.890 -23.181 1.00 72.19 290 LEU A C 1
ATOM 2351 O O . LEU A 1 290 ? 20.503 13.484 -24.248 1.00 72.19 290 LEU A O 1
ATOM 2355 N N . ASP A 1 291 ? 19.188 12.884 -22.533 1.00 68.62 291 ASP A N 1
ATOM 2356 C CA . ASP A 1 291 ? 17.972 13.521 -23.035 1.00 68.62 291 ASP A CA 1
ATOM 2357 C C . ASP A 1 291 ? 18.089 15.052 -23.082 1.00 68.62 291 ASP A C 1
ATOM 2359 O O . ASP A 1 291 ? 17.498 15.698 -23.958 1.00 68.62 291 ASP A O 1
ATOM 2363 N N . VAL A 1 292 ? 18.890 15.634 -22.183 1.00 62.28 292 VAL A N 1
ATOM 2364 C CA . VAL A 1 292 ? 19.207 17.070 -22.164 1.00 62.28 292 VAL A CA 1
ATOM 2365 C C . VAL A 1 292 ? 20.135 17.474 -23.318 1.00 62.28 292 VAL A C 1
ATOM 2367 O O . VAL A 1 292 ? 19.940 18.548 -23.887 1.00 62.28 292 VAL A O 1
ATOM 2370 N N . ASP A 1 293 ? 21.077 16.608 -23.703 1.00 55.78 293 ASP A N 1
ATOM 2371 C CA . ASP A 1 293 ? 22.108 16.889 -24.716 1.00 55.78 293 ASP A CA 1
ATOM 2372 C C . ASP A 1 293 ? 21.652 16.600 -26.159 1.00 55.78 293 ASP A C 1
ATOM 2374 O O . ASP A 1 293 ? 22.297 17.008 -27.126 1.00 55.78 293 ASP A O 1
ATOM 2378 N N . ALA A 1 294 ? 20.525 15.907 -26.345 1.00 57.28 294 ALA A N 1
ATOM 2379 C CA . ALA A 1 294 ? 19.965 15.661 -27.667 1.00 57.28 294 ALA A CA 1
ATOM 2380 C C . ALA A 1 294 ? 19.342 16.949 -28.254 1.00 57.28 294 ALA A C 1
ATOM 2382 O O . ALA A 1 294 ? 18.209 17.310 -27.913 1.00 57.28 294 ALA A O 1
ATOM 2383 N N . ASP A 1 295 ? 20.051 17.578 -29.205 1.00 47.62 295 ASP A N 1
ATOM 2384 C CA . ASP A 1 295 ? 19.707 18.784 -30.004 1.00 47.62 295 ASP A CA 1
ATOM 2385 C C . ASP A 1 295 ? 18.341 18.751 -30.743 1.00 47.62 295 ASP A C 1
ATOM 2387 O O . ASP A 1 295 ? 17.963 19.667 -31.476 1.00 47.62 295 ASP A O 1
ATOM 2391 N N . THR A 1 296 ? 17.532 17.716 -30.535 1.00 48.44 296 THR A N 1
ATOM 2392 C CA . THR A 1 296 ? 16.113 17.642 -30.900 1.00 48.44 296 THR A CA 1
ATOM 2393 C C . THR A 1 296 ? 15.263 18.571 -30.019 1.00 48.44 296 THR A C 1
ATOM 2395 O O . THR A 1 296 ? 14.527 18.145 -29.124 1.00 48.44 296 THR A O 1
ATOM 2398 N N . TRP A 1 297 ? 15.345 19.877 -30.274 1.00 42.34 297 TRP A N 1
ATOM 2399 C CA . TRP A 1 297 ? 14.547 20.937 -29.632 1.00 42.34 297 TRP A CA 1
ATOM 2400 C C . TRP A 1 297 ? 13.101 21.043 -30.165 1.00 42.34 297 TRP A C 1
ATOM 2402 O O . TRP A 1 297 ? 12.563 22.132 -30.354 1.00 42.34 297 TRP A O 1
ATOM 2412 N N . GLY A 1 298 ? 12.443 19.905 -30.401 1.00 41.94 298 GLY A N 1
ATOM 2413 C CA . GLY A 1 298 ? 11.082 19.866 -30.956 1.00 41.94 298 GLY A CA 1
ATOM 2414 C C . GLY A 1 298 ? 10.305 18.564 -30.745 1.00 41.94 298 GLY A C 1
ATOM 2415 O O . GLY A 1 298 ? 9.185 18.452 -31.231 1.00 41.94 298 GLY A O 1
ATOM 2416 N N . SER A 1 299 ? 10.864 17.587 -30.026 1.00 46.97 299 SER A N 1
ATOM 2417 C CA . SER A 1 299 ? 10.180 16.337 -29.665 1.00 46.97 299 SER A CA 1
ATOM 2418 C C . SER A 1 299 ? 9.792 16.431 -28.184 1.00 46.97 299 SER A C 1
ATOM 2420 O O . SER A 1 299 ? 10.656 16.387 -27.312 1.00 46.97 299 SER A O 1
ATOM 2422 N N . GLY A 1 300 ? 8.519 16.744 -27.922 1.00 52.62 300 GLY A N 1
ATOM 2423 C CA . GLY A 1 300 ? 8.024 17.281 -26.648 1.00 52.62 300 GLY A CA 1
ATOM 2424 C C . GLY A 1 300 ? 7.715 16.235 -25.574 1.00 52.62 300 GLY A C 1
ATOM 2425 O O . GLY A 1 300 ? 6.594 15.739 -25.517 1.00 52.62 300 GLY A O 1
ATOM 2426 N N . GLY A 1 301 ? 8.678 15.980 -24.687 1.00 58.16 301 GLY A N 1
ATOM 2427 C CA . GLY A 1 301 ? 8.511 15.195 -23.457 1.00 58.16 301 GLY A CA 1
ATOM 2428 C C . GLY A 1 301 ? 9.453 15.674 -22.336 1.00 58.16 301 GLY A C 1
ATOM 2429 O O . GLY A 1 301 ? 10.332 16.497 -22.614 1.00 58.16 301 GLY A O 1
ATOM 2430 N N . PRO A 1 302 ? 9.269 15.200 -21.086 1.00 66.81 302 PRO A N 1
ATOM 2431 C CA . PRO A 1 302 ? 10.125 15.552 -19.952 1.00 66.81 302 PRO A CA 1
ATOM 2432 C C . PRO A 1 302 ? 11.545 14.998 -20.154 1.00 66.81 302 PRO A C 1
ATOM 2434 O O . PRO A 1 302 ? 11.735 13.806 -20.394 1.00 66.81 302 PRO A O 1
ATOM 2437 N N . LYS A 1 303 ? 12.546 15.877 -20.080 1.00 70.94 303 LYS A N 1
ATOM 2438 C CA . LYS A 1 303 ? 13.960 15.569 -20.353 1.00 70.94 303 LYS A CA 1
ATOM 2439 C C . LYS A 1 303 ? 14.798 15.454 -19.089 1.00 70.94 303 LYS A C 1
ATOM 2441 O O . LYS A 1 303 ? 15.796 14.746 -19.088 1.00 70.94 303 LYS A O 1
ATOM 2446 N N . THR A 1 304 ? 14.430 16.176 -18.035 1.00 80.56 304 THR A N 1
ATOM 2447 C CA . THR A 1 304 ? 15.142 16.116 -16.753 1.00 80.56 304 THR A CA 1
ATOM 2448 C C . THR A 1 304 ? 14.458 15.155 -15.790 1.00 80.56 304 THR A C 1
ATOM 2450 O O . THR A 1 304 ? 13.259 14.896 -15.900 1.00 80.56 304 THR A O 1
ATOM 2453 N N . GLU A 1 305 ? 15.210 14.662 -14.809 1.00 82.62 305 GLU A N 1
ATOM 2454 C CA . GLU A 1 305 ? 14.663 13.803 -13.755 1.00 82.62 305 GLU A CA 1
ATOM 2455 C C . GLU A 1 305 ? 13.556 14.516 -12.962 1.00 82.62 305 GLU A C 1
ATOM 2457 O O . GLU A 1 305 ? 12.475 13.971 -12.758 1.00 82.62 305 GLU A O 1
ATOM 2462 N N . ILE A 1 306 ? 13.770 15.797 -12.639 1.00 85.00 306 ILE A N 1
ATOM 2463 C CA . ILE A 1 306 ? 12.778 16.656 -11.975 1.00 85.00 306 ILE A CA 1
ATOM 2464 C C . ILE A 1 306 ? 11.491 16.749 -12.800 1.00 85.00 306 ILE A C 1
ATOM 2466 O O . ILE A 1 306 ? 10.402 16.608 -12.253 1.00 85.00 306 ILE A O 1
ATOM 2470 N N . GLU A 1 307 ? 11.590 16.977 -14.114 1.00 80.56 307 GLU A N 1
ATOM 2471 C CA . GLU A 1 307 ? 10.415 17.052 -14.993 1.00 80.56 307 GLU A CA 1
ATOM 2472 C C . GLU A 1 307 ? 9.654 15.724 -15.037 1.00 80.56 307 GLU A C 1
ATOM 2474 O O . GLU A 1 307 ? 8.422 15.727 -15.001 1.00 80.56 307 GLU A O 1
ATOM 2479 N N . ARG A 1 308 ? 10.375 14.600 -15.101 1.00 85.94 308 ARG A N 1
ATOM 2480 C CA . ARG A 1 308 ? 9.796 13.253 -15.141 1.00 85.94 308 ARG A CA 1
ATOM 2481 C C . ARG A 1 308 ? 9.028 12.946 -13.860 1.00 85.94 308 ARG A C 1
ATOM 2483 O O . ARG A 1 308 ? 7.845 12.610 -13.941 1.00 85.94 308 ARG A O 1
ATOM 2490 N N . VAL A 1 309 ? 9.660 13.128 -12.702 1.00 89.12 309 VAL A N 1
ATOM 2491 C CA . VAL A 1 309 ? 9.033 12.891 -11.393 1.00 89.12 309 VAL A CA 1
ATOM 2492 C C . VAL A 1 309 ? 7.875 13.864 -11.156 1.00 89.12 309 VAL A C 1
ATOM 2494 O O . VAL A 1 309 ? 6.795 13.438 -10.756 1.00 89.12 309 VAL A O 1
ATOM 2497 N N . LEU A 1 310 ? 8.030 15.150 -11.493 1.00 85.38 310 LEU A N 1
ATOM 2498 C CA . LEU A 1 310 ? 6.949 16.135 -11.388 1.00 85.38 310 LEU A CA 1
ATOM 2499 C C . LEU A 1 310 ? 5.730 15.742 -12.229 1.00 85.38 310 LEU A C 1
ATOM 2501 O O . LEU A 1 310 ? 4.605 15.778 -11.732 1.00 85.38 310 LEU A O 1
ATOM 2505 N N . CYS A 1 311 ? 5.934 15.382 -13.500 1.00 84.62 311 CYS A N 1
ATOM 2506 C CA . CYS A 1 311 ? 4.835 14.983 -14.378 1.00 84.62 311 CYS A CA 1
ATOM 2507 C C . CYS A 1 311 ? 4.120 13.749 -13.834 1.00 84.62 311 CYS A C 1
ATOM 2509 O O . CYS A 1 311 ? 2.892 13.720 -13.834 1.00 84.62 311 CYS A O 1
ATOM 2511 N N . LEU A 1 312 ? 4.876 12.768 -13.341 1.00 88.56 312 LEU A N 1
ATOM 2512 C CA . LEU A 1 312 ? 4.318 11.567 -12.738 1.00 88.56 312 LEU A CA 1
ATOM 2513 C C . LEU A 1 312 ? 3.482 11.901 -11.502 1.00 88.56 312 LEU A C 1
ATOM 2515 O O . LEU A 1 312 ? 2.327 11.496 -11.447 1.00 88.56 312 LEU A O 1
ATOM 2519 N N . CYS A 1 313 ? 3.987 12.730 -10.585 1.00 87.56 313 CYS A N 1
ATOM 2520 C CA . CYS A 1 313 ? 3.220 13.194 -9.427 1.00 87.56 313 CYS A CA 1
ATOM 2521 C C . CYS A 1 313 ? 1.903 13.869 -9.838 1.00 87.56 313 CYS A C 1
ATOM 2523 O O . CYS A 1 313 ? 0.855 13.558 -9.281 1.00 87.56 313 CYS A O 1
ATOM 2525 N N . LEU A 1 314 ? 1.930 14.761 -10.835 1.00 84.50 314 LEU A N 1
ATOM 2526 C CA . LEU A 1 314 ? 0.724 15.444 -11.317 1.00 84.50 314 LEU A CA 1
ATOM 2527 C C . LEU A 1 314 ? -0.275 14.477 -11.966 1.00 84.50 314 LEU A C 1
ATOM 2529 O O . LEU A 1 314 ? -1.479 14.615 -11.752 1.00 84.50 314 LEU A O 1
ATOM 2533 N N . MET A 1 315 ? 0.205 13.496 -12.738 1.00 85.88 315 MET A N 1
ATOM 2534 C CA . MET A 1 315 ? -0.641 12.443 -13.310 1.00 85.88 315 MET A CA 1
ATOM 2535 C C . MET A 1 315 ? -1.262 11.578 -12.207 1.00 85.88 315 MET A C 1
ATOM 2537 O O . MET A 1 315 ? -2.467 11.332 -12.235 1.00 85.88 315 MET A O 1
ATOM 2541 N N . SER A 1 316 ? -0.482 11.202 -11.193 1.00 87.25 316 SER A N 1
ATOM 2542 C CA . SER A 1 316 ? -0.957 10.437 -10.039 1.00 87.25 316 SER A CA 1
ATOM 2543 C C . SER A 1 316 ? -1.962 11.207 -9.180 1.00 87.25 316 SER A C 1
ATOM 2545 O O . SER A 1 316 ? -2.905 10.599 -8.690 1.00 87.25 316 SER A O 1
ATOM 2547 N N . CYS A 1 317 ? -1.832 12.532 -9.029 1.00 83.50 317 CYS A N 1
ATOM 2548 C CA . CYS A 1 317 ? -2.826 13.343 -8.309 1.00 83.50 317 CYS A CA 1
ATOM 2549 C C . CYS A 1 317 ? -4.196 13.367 -9.004 1.00 83.50 317 CYS A C 1
ATOM 2551 O O . CYS A 1 317 ? -5.229 13.431 -8.335 1.00 83.50 317 CYS A O 1
ATOM 2553 N N . VAL A 1 318 ? -4.204 13.333 -10.341 1.00 82.44 318 VAL A N 1
ATOM 2554 C CA . VAL A 1 318 ? -5.431 13.306 -11.152 1.00 82.44 318 VAL A CA 1
ATOM 2555 C C . VAL A 1 318 ? -6.012 11.892 -11.237 1.00 82.44 318 VAL A C 1
ATOM 2557 O O . VAL A 1 318 ? -7.229 11.729 -11.357 1.00 82.44 318 VAL A O 1
ATOM 2560 N N . SER A 1 319 ? -5.156 10.874 -11.168 1.00 85.69 319 SER A N 1
ATOM 2561 C CA . SER A 1 319 ? -5.558 9.473 -11.139 1.00 85.69 319 SER A CA 1
ATOM 2562 C C . SER A 1 319 ? -6.311 9.135 -9.854 1.00 85.69 319 SER A C 1
ATOM 2564 O O . SER A 1 319 ? -5.963 9.568 -8.757 1.00 85.69 319 SER A O 1
ATOM 2566 N N . GLN A 1 320 ? -7.339 8.299 -9.977 1.00 82.44 320 GLN A N 1
ATOM 2567 C CA . GLN A 1 320 ? -8.008 7.726 -8.816 1.00 82.44 320 GLN A CA 1
ATOM 2568 C C . GLN A 1 320 ? -7.352 6.403 -8.444 1.00 82.44 320 GLN A C 1
ATOM 2570 O O . GLN A 1 320 ? -7.107 5.552 -9.298 1.00 82.44 320 GLN A O 1
ATOM 2575 N N . VAL A 1 321 ? -7.109 6.223 -7.149 1.00 88.94 321 VAL A N 1
ATOM 2576 C CA . VAL A 1 321 ? -6.686 4.937 -6.603 1.00 88.94 321 VAL A CA 1
ATOM 2577 C C . VAL A 1 321 ? -7.798 3.916 -6.845 1.00 88.94 321 VAL A C 1
ATOM 2579 O O . VAL A 1 321 ? -8.962 4.148 -6.517 1.00 88.94 321 VAL A O 1
ATOM 2582 N N . ARG A 1 322 ? -7.443 2.776 -7.435 1.00 94.25 322 ARG A N 1
ATOM 2583 C CA . ARG A 1 322 ? -8.402 1.728 -7.798 1.00 94.25 322 ARG A CA 1
ATOM 2584 C C . ARG A 1 322 ? -8.914 1.031 -6.541 1.00 94.25 322 ARG A C 1
ATOM 2586 O O . ARG A 1 322 ? -8.125 0.731 -5.643 1.00 94.25 322 ARG A O 1
ATOM 2593 N N . GLY A 1 323 ? -10.219 0.773 -6.487 1.00 94.38 323 GLY A N 1
ATOM 2594 C CA . GLY A 1 323 ? -10.881 0.150 -5.336 1.00 94.38 323 GLY A CA 1
ATOM 2595 C C . GLY A 1 323 ? -10.510 -1.321 -5.128 1.00 94.38 323 GLY A C 1
ATOM 2596 O O . GLY A 1 323 ? -9.885 -1.961 -5.981 1.00 94.38 323 GLY A O 1
ATOM 2597 N N . GLN A 1 324 ? -10.934 -1.878 -3.998 1.00 95.00 324 GLN A N 1
ATOM 2598 C CA . GLN A 1 324 ? -10.646 -3.251 -3.584 1.00 95.00 324 GLN A CA 1
ATOM 2599 C C . GLN A 1 324 ? -11.155 -4.284 -4.591 1.00 95.00 324 GLN A C 1
ATOM 2601 O O . GLN A 1 324 ? -10.444 -5.246 -4.893 1.00 95.00 324 GLN A O 1
ATOM 2606 N N . ALA A 1 325 ? -12.348 -4.082 -5.159 1.00 94.75 325 ALA A N 1
ATOM 2607 C CA . ALA A 1 325 ? -12.924 -5.007 -6.138 1.00 94.75 325 ALA A CA 1
ATOM 2608 C C . ALA A 1 325 ? -12.035 -5.158 -7.386 1.00 94.75 325 ALA A C 1
ATOM 2610 O O . ALA A 1 325 ? -11.755 -6.275 -7.828 1.00 94.75 325 ALA A O 1
ATOM 2611 N N . TRP A 1 326 ? -11.522 -4.038 -7.915 1.00 95.88 326 TRP A N 1
ATOM 2612 C CA . TRP A 1 326 ? -10.615 -4.048 -9.066 1.00 95.88 326 TRP A CA 1
ATOM 2613 C C . TRP A 1 326 ? -9.314 -4.787 -8.735 1.00 95.88 326 TRP A C 1
ATOM 2615 O O . TRP A 1 326 ? -8.900 -5.666 -9.488 1.00 95.88 326 TRP A O 1
ATOM 2625 N N . ARG A 1 327 ? -8.708 -4.507 -7.573 1.00 95.25 327 ARG A N 1
ATOM 2626 C CA . ARG A 1 327 ? -7.442 -5.136 -7.149 1.00 95.25 327 ARG A CA 1
ATOM 2627 C C . ARG A 1 327 ? -7.572 -6.646 -6.967 1.00 95.25 327 ARG A C 1
ATOM 2629 O O . ARG A 1 327 ? -6.696 -7.398 -7.389 1.00 95.25 327 ARG A O 1
ATOM 2636 N N . ASN A 1 328 ? -8.672 -7.102 -6.361 1.00 95.31 328 ASN A N 1
ATOM 2637 C CA . ASN A 1 328 ? -8.955 -8.530 -6.209 1.00 95.31 328 ASN A CA 1
ATOM 2638 C C . ASN A 1 328 ? -9.151 -9.207 -7.568 1.00 95.31 328 ASN A C 1
ATOM 2640 O O . ASN A 1 328 ? -8.599 -10.285 -7.788 1.00 95.31 328 ASN A O 1
ATOM 2644 N N . SER A 1 329 ? -9.886 -8.566 -8.483 1.00 94.69 329 SER A N 1
ATOM 2645 C CA . SER A 1 329 ? -10.082 -9.076 -9.842 1.00 94.69 329 SER A CA 1
ATOM 2646 C C . SER A 1 329 ? -8.763 -9.173 -10.609 1.00 94.69 329 SER A C 1
ATOM 2648 O O . SER A 1 329 ? -8.472 -10.227 -11.169 1.00 94.69 329 SER A O 1
ATOM 2650 N N . ALA A 1 330 ? -7.947 -8.114 -10.597 1.00 92.69 330 ALA A N 1
ATOM 2651 C CA . ALA A 1 330 ? -6.641 -8.098 -11.249 1.00 92.69 330 ALA A CA 1
ATOM 2652 C C . ALA A 1 330 ? -5.749 -9.217 -10.698 1.00 92.69 330 ALA A C 1
ATOM 2654 O O . ALA A 1 330 ? -5.284 -10.072 -11.445 1.00 92.69 330 ALA A O 1
ATOM 2655 N N . ARG A 1 331 ? -5.596 -9.307 -9.373 1.00 89.62 331 ARG A N 1
ATOM 2656 C CA . ARG A 1 331 ? -4.796 -10.364 -8.740 1.00 89.62 331 ARG A CA 1
ATOM 2657 C C . ARG A 1 331 ? -5.254 -11.777 -9.110 1.00 89.62 331 ARG A C 1
ATOM 2659 O O . ARG A 1 331 ? -4.413 -12.657 -9.242 1.00 89.62 331 ARG A O 1
ATOM 2666 N N . ALA A 1 332 ? -6.559 -12.015 -9.219 1.00 90.00 332 ALA A N 1
ATOM 2667 C CA . ALA A 1 332 ? -7.087 -13.340 -9.540 1.00 90.00 332 ALA A CA 1
ATOM 2668 C C . ALA A 1 332 ? -6.767 -13.787 -10.978 1.00 90.00 332 ALA A C 1
ATOM 2670 O O . ALA A 1 332 ? -6.762 -14.985 -11.247 1.00 90.00 332 ALA A O 1
ATOM 2671 N N . GLN A 1 333 ? -6.526 -12.838 -11.885 1.00 90.00 333 GLN A N 1
ATOM 2672 C CA . GLN A 1 333 ? -6.257 -13.098 -13.302 1.00 90.00 333 GLN A CA 1
ATOM 2673 C C . GLN A 1 333 ? -4.758 -13.136 -13.618 1.00 90.00 333 GLN A C 1
ATOM 2675 O O . GLN A 1 333 ? -4.347 -13.819 -14.552 1.00 90.00 333 GLN A O 1
ATOM 2680 N N . LEU A 1 334 ? -3.945 -12.408 -12.850 1.00 89.44 334 LEU A N 1
ATOM 2681 C CA . LEU A 1 334 ? -2.524 -12.234 -13.127 1.00 89.44 334 LEU A CA 1
ATOM 2682 C C . LEU A 1 334 ? -1.681 -13.424 -12.648 1.00 89.44 334 LEU A C 1
ATOM 2684 O O . LEU A 1 334 ? -1.851 -13.894 -11.516 1.00 89.44 334 LEU A O 1
ATOM 2688 N N . PRO A 1 335 ? -0.714 -13.885 -13.458 1.00 87.94 335 PRO A N 1
ATOM 2689 C CA . PRO A 1 335 ? 0.192 -14.936 -13.039 1.00 87.94 335 PRO A CA 1
ATOM 2690 C C . PRO A 1 335 ? 1.190 -14.427 -11.989 1.00 87.94 335 PRO A C 1
ATOM 2692 O O . PRO A 1 335 ? 1.537 -13.248 -11.927 1.00 87.94 335 PRO A O 1
ATOM 2695 N N . THR A 1 336 ? 1.677 -15.339 -11.146 1.00 82.94 336 THR A N 1
ATOM 2696 C CA . THR A 1 336 ? 2.638 -15.015 -10.081 1.00 82.94 336 THR A CA 1
ATOM 2697 C C . THR A 1 336 ? 4.053 -15.405 -10.492 1.00 82.94 336 THR A C 1
ATOM 2699 O O . THR A 1 336 ? 4.290 -16.533 -10.920 1.00 82.94 336 THR A O 1
ATOM 2702 N N . TRP A 1 337 ? 5.008 -14.493 -10.306 1.00 84.56 337 TRP A N 1
ATOM 2703 C CA . TRP A 1 337 ? 6.433 -14.806 -10.363 1.00 84.56 337 TRP A CA 1
ATOM 2704 C C . TRP A 1 337 ? 6.960 -15.033 -8.941 1.00 84.56 337 TRP A C 1
ATOM 2706 O O . TRP A 1 337 ? 6.983 -14.121 -8.121 1.00 84.56 337 TRP A O 1
ATOM 2716 N N . GLU A 1 338 ? 7.371 -16.263 -8.633 1.00 80.50 338 GLU A N 1
ATOM 2717 C CA . GLU A 1 338 ? 7.694 -16.701 -7.265 1.00 80.50 338 GLU A CA 1
ATOM 2718 C C . GLU A 1 338 ? 9.056 -16.225 -6.723 1.00 80.50 338 GLU A C 1
ATOM 2720 O O . GLU A 1 338 ? 9.352 -16.405 -5.542 1.00 80.50 338 GLU A O 1
ATOM 2725 N N . THR A 1 339 ? 9.911 -15.631 -7.559 1.00 81.94 339 THR A N 1
ATOM 2726 C CA . THR A 1 339 ? 11.274 -15.229 -7.173 1.00 81.94 339 THR A CA 1
ATOM 2727 C C . THR A 1 339 ? 11.442 -13.714 -7.152 1.00 81.94 339 THR A C 1
ATOM 2729 O O . THR A 1 339 ? 10.776 -13.015 -7.904 1.00 81.94 339 THR A O 1
ATOM 2732 N N . ASN A 1 340 ? 12.394 -13.207 -6.364 1.00 79.75 340 ASN A N 1
ATOM 2733 C CA . ASN A 1 340 ? 12.682 -11.772 -6.251 1.00 79.75 340 ASN A CA 1
ATOM 2734 C C . ASN A 1 340 ? 13.952 -11.340 -7.015 1.00 79.75 340 ASN A C 1
ATOM 2736 O O . ASN A 1 340 ? 14.758 -12.174 -7.445 1.00 79.75 340 ASN A O 1
ATOM 2740 N N . PHE A 1 341 ? 14.161 -10.025 -7.138 1.00 83.81 341 PHE A N 1
ATOM 2741 C CA . PHE A 1 341 ? 15.315 -9.437 -7.827 1.00 83.81 341 PHE A CA 1
ATOM 2742 C C . PHE A 1 341 ? 16.664 -9.961 -7.302 1.00 83.81 341 PHE A C 1
ATOM 2744 O O . PHE A 1 341 ? 17.542 -10.342 -8.080 1.00 83.81 341 PHE A O 1
ATOM 2751 N N . SER A 1 342 ? 16.830 -10.034 -5.978 1.00 83.06 342 SER A N 1
ATOM 2752 C CA . SER A 1 342 ? 18.061 -10.518 -5.337 1.00 83.06 342 SER A CA 1
ATOM 2753 C C . SER A 1 342 ? 18.370 -11.969 -5.706 1.00 83.06 342 SER A C 1
ATOM 2755 O O . SER A 1 342 ? 19.518 -12.301 -6.019 1.00 83.06 342 SER A O 1
ATOM 2757 N N . HIS A 1 343 ? 17.346 -12.823 -5.735 1.00 84.12 343 HIS A N 1
ATOM 2758 C CA . HIS A 1 343 ? 17.465 -14.208 -6.159 1.00 84.12 343 HIS A CA 1
ATOM 2759 C C . HIS A 1 343 ? 17.877 -14.302 -7.628 1.00 84.12 343 HIS A C 1
ATOM 2761 O O . HIS A 1 343 ? 18.873 -14.959 -7.935 1.00 84.12 343 HIS A O 1
ATOM 2767 N N . ILE A 1 344 ? 17.174 -13.601 -8.523 1.00 85.81 344 ILE A N 1
ATOM 2768 C CA . ILE A 1 344 ? 17.485 -13.586 -9.960 1.00 85.81 344 ILE A CA 1
ATOM 2769 C C . ILE A 1 344 ? 18.923 -13.127 -10.195 1.00 85.81 344 ILE A C 1
ATOM 2771 O O . ILE A 1 344 ? 19.683 -13.794 -10.896 1.00 85.81 344 ILE A O 1
ATOM 2775 N N . ARG A 1 345 ? 19.342 -12.044 -9.538 1.00 86.19 345 ARG A N 1
ATOM 2776 C CA . ARG A 1 345 ? 20.716 -11.547 -9.618 1.00 86.19 345 ARG A CA 1
ATOM 2777 C C . ARG A 1 345 ? 21.735 -12.580 -9.132 1.00 86.19 345 ARG A C 1
ATOM 2779 O O . ARG A 1 345 ? 22.791 -12.698 -9.746 1.00 86.19 345 ARG A O 1
ATOM 2786 N N . SER A 1 346 ? 21.434 -13.336 -8.072 1.00 87.00 346 SER A N 1
ATOM 2787 C CA . SER A 1 346 ? 22.327 -14.382 -7.547 1.00 87.00 346 SER A CA 1
ATOM 2788 C C . SER A 1 346 ? 22.521 -15.567 -8.501 1.00 87.00 346 SER A C 1
ATOM 2790 O O . SER A 1 346 ? 23.572 -16.206 -8.471 1.00 87.00 346 SER A O 1
ATOM 2792 N N . GLN A 1 347 ? 21.543 -15.841 -9.374 1.00 87.00 347 GLN A N 1
ATOM 2793 C CA . GLN A 1 347 ? 21.637 -16.909 -10.373 1.00 87.00 347 GLN A CA 1
ATOM 2794 C C . GLN A 1 347 ? 22.554 -16.540 -11.549 1.00 87.00 347 GLN A C 1
ATOM 2796 O O . GLN A 1 347 ? 23.027 -17.430 -12.258 1.00 87.00 347 GLN A O 1
ATOM 2801 N N . ILE A 1 348 ? 22.803 -15.246 -11.781 1.00 86.31 348 ILE A N 1
ATOM 2802 C CA . ILE A 1 348 ? 23.626 -14.777 -12.897 1.00 86.31 348 ILE A CA 1
ATOM 2803 C C . ILE A 1 348 ? 25.103 -14.759 -12.466 1.00 86.31 348 ILE A C 1
ATOM 2805 O O . ILE A 1 348 ? 25.460 -14.076 -11.501 1.00 86.31 348 ILE A O 1
ATOM 2809 N N . PRO A 1 349 ? 26.002 -15.458 -13.185 1.00 86.88 349 PRO A N 1
ATOM 2810 C CA . PRO A 1 349 ? 27.427 -15.463 -12.874 1.00 86.88 349 PRO A CA 1
ATOM 2811 C C . PRO A 1 349 ? 28.036 -14.054 -12.810 1.00 86.88 349 PRO A C 1
ATOM 2813 O O . PRO A 1 349 ? 27.791 -13.204 -13.667 1.00 86.88 349 PRO A O 1
ATOM 2816 N N . ALA A 1 350 ? 28.902 -13.804 -11.823 1.00 83.12 350 ALA A N 1
ATOM 2817 C CA . ALA A 1 350 ? 29.479 -12.476 -11.583 1.00 83.12 350 ALA A CA 1
ATOM 2818 C C . ALA A 1 350 ? 30.286 -11.915 -12.772 1.00 83.12 350 ALA A C 1
ATOM 2820 O O . ALA A 1 350 ? 30.395 -10.700 -12.932 1.00 83.12 350 ALA A O 1
ATOM 2821 N N . ASN A 1 351 ? 30.869 -12.779 -13.605 1.00 83.19 351 ASN A N 1
ATOM 2822 C CA . ASN A 1 351 ? 31.541 -12.390 -14.845 1.00 83.19 351 ASN A CA 1
ATOM 2823 C C . ASN A 1 351 ? 30.552 -11.962 -15.940 1.00 83.19 351 ASN A C 1
ATOM 2825 O O . ASN A 1 351 ? 30.895 -11.090 -16.731 1.00 83.19 351 ASN A O 1
ATOM 2829 N N . GLU A 1 352 ? 29.356 -12.549 -16.000 1.00 84.38 352 GLU A N 1
ATOM 2830 C CA . GLU A 1 352 ? 28.290 -12.160 -16.934 1.00 84.38 352 GLU A CA 1
ATOM 2831 C C . GLU A 1 352 ? 27.633 -10.848 -16.490 1.00 84.38 352 GLU A C 1
ATOM 2833 O O . GLU A 1 352 ? 27.439 -9.968 -17.318 1.00 84.38 352 GLU A O 1
ATOM 2838 N N . LEU A 1 353 ? 27.422 -10.646 -15.181 1.00 81.31 353 LEU A N 1
ATOM 2839 C CA . LEU A 1 353 ? 26.919 -9.377 -14.623 1.00 81.31 353 LEU A CA 1
ATOM 2840 C C . LEU A 1 353 ? 27.825 -8.167 -14.913 1.00 81.31 353 LEU A C 1
ATOM 2842 O O . LEU A 1 353 ? 27.357 -7.032 -14.913 1.00 81.31 353 LEU A O 1
ATOM 2846 N N . ARG A 1 354 ? 29.131 -8.391 -15.109 1.00 79.75 354 ARG A N 1
ATOM 2847 C CA . ARG A 1 354 ? 30.105 -7.336 -15.447 1.00 79.75 354 ARG A CA 1
ATOM 2848 C C . ARG A 1 354 ? 30.200 -7.064 -16.946 1.00 79.75 354 ARG A C 1
ATOM 2850 O O . ARG A 1 354 ? 30.812 -6.071 -17.336 1.00 79.75 354 ARG A O 1
ATOM 2857 N N . GLN A 1 355 ? 29.667 -7.952 -17.781 1.00 82.44 355 GLN A N 1
ATOM 2858 C CA . GLN A 1 355 ? 29.685 -7.779 -19.227 1.00 82.44 355 GLN A CA 1
ATOM 2859 C C . GLN A 1 355 ? 28.538 -6.868 -19.649 1.00 82.44 355 GLN A C 1
ATOM 2861 O O . GLN A 1 355 ? 27.429 -6.961 -19.130 1.00 82.44 355 GLN A O 1
ATOM 2866 N N . LYS A 1 356 ? 28.806 -5.987 -20.615 1.00 81.44 356 LYS A N 1
ATOM 2867 C CA . LYS A 1 356 ? 27.756 -5.162 -21.207 1.00 81.44 356 LYS A CA 1
ATOM 2868 C C . LYS A 1 356 ? 26.946 -6.035 -22.164 1.00 81.44 356 LYS A C 1
ATOM 2870 O O . LYS A 1 356 ? 27.547 -6.595 -23.088 1.00 81.44 356 LYS A O 1
ATOM 2875 N N . PRO A 1 357 ? 25.625 -6.183 -21.966 1.00 82.75 357 PRO A N 1
ATOM 2876 C CA . PRO A 1 357 ? 24.808 -6.887 -22.934 1.00 82.75 357 PRO A CA 1
ATOM 2877 C C . PRO A 1 357 ? 24.862 -6.143 -24.279 1.00 82.75 357 PRO A C 1
ATOM 2879 O O . PRO A 1 357 ? 25.065 -4.925 -24.306 1.00 82.75 357 PRO A O 1
ATOM 2882 N N . PRO A 1 358 ? 24.709 -6.854 -25.407 1.00 75.88 358 PRO A N 1
ATOM 2883 C CA . PRO A 1 358 ? 24.699 -6.218 -26.712 1.00 75.88 358 PRO A CA 1
ATOM 2884 C C . PRO A 1 358 ? 23.556 -5.212 -26.761 1.00 75.88 358 PRO A C 1
ATOM 2886 O O . PRO A 1 358 ? 22.394 -5.587 -26.555 1.00 75.88 358 PRO A O 1
ATOM 2889 N N . SER A 1 359 ? 23.889 -3.958 -27.065 1.00 61.38 359 SER A N 1
ATOM 2890 C CA . SER A 1 359 ? 22.879 -2.950 -27.362 1.00 61.38 359 SER A CA 1
ATOM 2891 C C . SER A 1 359 ? 22.007 -3.475 -28.508 1.00 61.38 359 SER A C 1
ATOM 2893 O O . SER A 1 359 ? 22.545 -4.072 -29.450 1.00 61.38 359 SER A O 1
ATOM 2895 N N . PRO A 1 360 ? 20.675 -3.320 -28.464 1.00 57.22 360 PRO A N 1
ATOM 2896 C CA . PRO A 1 360 ? 19.925 -3.310 -29.710 1.00 57.22 360 PRO A CA 1
ATOM 2897 C C . PRO A 1 360 ? 20.528 -2.223 -30.616 1.00 57.22 360 PRO A C 1
ATOM 2899 O O . PRO A 1 360 ? 21.077 -1.237 -30.106 1.00 57.22 360 PRO A O 1
ATOM 2902 N N . ASP A 1 361 ? 20.469 -2.409 -31.936 1.00 45.25 361 ASP A N 1
ATOM 2903 C CA . ASP A 1 361 ? 20.741 -1.331 -32.890 1.00 45.25 361 ASP A CA 1
ATOM 2904 C C . ASP A 1 361 ? 19.706 -0.232 -32.623 1.00 45.25 361 ASP A C 1
ATOM 2906 O O . ASP A 1 361 ? 18.593 -0.259 -33.142 1.00 45.25 361 ASP A O 1
ATOM 2910 N N . TYR A 1 362 ? 20.027 0.686 -31.713 1.00 41.69 362 TYR A N 1
ATOM 2911 C CA . TYR A 1 362 ? 19.122 1.732 -31.264 1.00 41.69 362 TYR A CA 1
ATOM 2912 C C . TYR A 1 362 ? 19.095 2.828 -32.330 1.00 41.69 362 TYR A C 1
ATOM 2914 O O . TYR A 1 362 ? 19.679 3.899 -32.183 1.00 41.69 362 TYR A O 1
ATOM 2922 N N . ALA A 1 363 ? 18.449 2.541 -33.457 1.00 33.41 363 ALA A N 1
ATOM 2923 C CA . ALA A 1 363 ? 17.985 3.574 -34.362 1.00 33.41 363 ALA A CA 1
ATOM 2924 C C . ALA A 1 363 ? 16.708 4.154 -33.747 1.00 33.41 363 ALA A C 1
ATOM 2926 O O . ALA A 1 363 ? 15.626 3.597 -33.908 1.00 33.41 363 ALA A O 1
ATOM 2927 N N . ARG A 1 364 ? 16.839 5.266 -33.014 1.00 40.31 364 ARG A N 1
ATOM 2928 C CA . ARG A 1 364 ? 15.689 6.075 -32.584 1.00 40.31 364 ARG A CA 1
ATOM 2929 C C . ARG A 1 364 ? 14.822 6.343 -33.831 1.00 40.31 364 ARG A C 1
ATOM 2931 O O . ARG A 1 364 ? 15.364 6.893 -34.797 1.00 40.31 364 ARG A O 1
ATOM 2938 N N . PRO A 1 365 ? 13.531 5.961 -33.881 1.00 32.78 365 PRO A N 1
ATOM 2939 C CA . PRO A 1 365 ? 12.690 6.294 -35.023 1.00 32.78 365 PRO A CA 1
ATOM 2940 C C . PRO A 1 365 ? 12.655 7.817 -35.186 1.00 32.78 365 PRO A C 1
ATOM 2942 O O . PRO A 1 365 ? 12.381 8.549 -34.236 1.00 32.78 365 PRO A O 1
ATOM 2945 N N . SER A 1 366 ? 12.984 8.315 -36.379 1.00 29.06 366 SER A N 1
ATOM 2946 C CA . SER A 1 366 ? 12.804 9.737 -36.688 1.00 29.06 366 SER A CA 1
ATOM 2947 C C . SER A 1 366 ? 11.310 10.084 -36.646 1.00 29.06 366 SER A C 1
ATOM 2949 O O . SER A 1 366 ? 10.506 9.295 -37.146 1.00 29.06 366 SER A O 1
ATOM 2951 N N . PRO A 1 367 ? 10.917 11.251 -36.102 1.00 35.59 367 PRO A N 1
ATOM 2952 C CA . PRO A 1 367 ? 9.514 11.631 -36.003 1.00 35.59 367 PRO A CA 1
ATOM 2953 C C . PRO A 1 367 ? 8.938 11.866 -37.405 1.00 35.59 367 PRO A C 1
ATOM 2955 O O . PRO A 1 367 ? 9.234 12.865 -38.062 1.00 35.59 367 PRO A O 1
ATOM 2958 N N . LEU A 1 368 ? 8.118 10.930 -37.886 1.00 27.28 368 LEU A N 1
ATOM 2959 C CA . LEU A 1 368 ? 7.323 11.123 -39.094 1.00 27.28 368 LEU A CA 1
ATOM 2960 C C . LEU A 1 368 ? 6.123 12.024 -38.766 1.00 27.28 368 LEU A C 1
ATOM 2962 O O . LEU A 1 368 ? 5.420 11.830 -37.778 1.00 27.28 368 LEU A O 1
ATOM 2966 N N . ALA A 1 369 ? 5.930 13.046 -39.602 1.00 28.42 369 ALA A N 1
ATOM 2967 C CA . ALA A 1 369 ? 4.968 14.129 -39.418 1.00 28.42 369 ALA A CA 1
ATOM 2968 C C . ALA A 1 369 ? 3.511 13.648 -39.208 1.00 28.42 369 ALA A C 1
ATOM 2970 O O . ALA A 1 369 ? 3.074 12.692 -39.857 1.00 28.42 369 ALA A O 1
ATOM 2971 N N . PRO A 1 370 ? 2.714 14.347 -38.375 1.00 31.92 370 PRO A N 1
ATOM 2972 C CA . PRO A 1 370 ? 1.388 13.886 -37.990 1.00 31.92 370 PRO A CA 1
ATOM 2973 C C . PRO A 1 370 ? 0.370 14.092 -39.117 1.00 31.92 370 PRO A C 1
ATOM 2975 O O . PRO A 1 370 ? 0.053 15.217 -39.510 1.00 31.92 370 PRO A O 1
ATOM 2978 N N . ARG A 1 371 ? -0.224 12.994 -39.593 1.00 25.41 371 ARG A N 1
ATOM 2979 C CA . ARG A 1 371 ? -1.498 13.036 -40.318 1.00 25.41 371 ARG A CA 1
ATOM 2980 C C . ARG A 1 371 ? -2.646 12.884 -39.321 1.00 25.41 371 ARG A C 1
ATOM 2982 O O . ARG A 1 371 ? -2.963 11.789 -38.883 1.00 25.41 371 ARG A O 1
ATOM 2989 N N . SER A 1 372 ? -3.221 14.037 -38.979 1.00 37.72 372 SER A N 1
ATOM 2990 C CA . SER A 1 372 ? -4.600 14.295 -38.532 1.00 37.72 372 SER A CA 1
ATOM 2991 C C . SER A 1 372 ? -5.460 13.057 -38.212 1.00 37.72 372 SER A C 1
ATOM 2993 O O . SER A 1 372 ? -6.023 12.454 -39.127 1.00 37.72 372 SER A O 1
ATOM 2995 N N . LEU A 1 373 ? -5.697 12.788 -36.923 1.00 30.80 373 LEU A N 1
ATOM 2996 C CA . LEU A 1 373 ? -6.918 12.128 -36.450 1.00 30.80 373 LEU A CA 1
ATOM 2997 C C . LEU A 1 373 ? -7.398 12.770 -35.135 1.00 30.80 373 LEU A C 1
ATOM 2999 O O . LEU A 1 373 ? -6.639 13.023 -34.205 1.00 30.80 373 LEU A O 1
ATOM 3003 N N . HIS A 1 374 ? -8.687 13.101 -35.130 1.00 30.58 374 HIS A N 1
ATOM 3004 C CA . HIS A 1 374 ? -9.375 14.040 -34.250 1.00 30.58 374 HIS A CA 1
ATOM 3005 C C . HIS A 1 374 ? -9.433 13.649 -32.762 1.00 30.58 374 HIS A C 1
ATOM 3007 O O . HIS A 1 374 ? -9.931 12.583 -32.399 1.00 30.58 374 HIS A O 1
ATOM 3013 N N . LEU A 1 375 ? -9.107 14.630 -31.913 1.00 30.92 375 LEU A N 1
ATOM 3014 C CA . LEU A 1 375 ? -9.332 14.742 -30.463 1.00 30.92 375 LEU A CA 1
ATOM 3015 C C . LEU A 1 375 ? -10.829 14.813 -30.085 1.00 30.92 375 LEU A C 1
ATOM 3017 O O . LEU A 1 375 ? -11.276 15.694 -29.357 1.00 30.92 375 LEU A O 1
ATOM 3021 N N . SER A 1 376 ? -11.640 13.911 -30.626 1.00 29.02 376 SER A N 1
ATOM 3022 C CA . SER A 1 376 ? -13.092 13.947 -30.449 1.00 29.02 376 SER A CA 1
ATOM 3023 C C . SER A 1 376 ? -13.591 12.983 -29.368 1.00 29.02 376 SER A C 1
ATOM 3025 O O . SER A 1 376 ? -14.743 13.091 -28.970 1.00 29.02 376 SER A O 1
ATOM 3027 N N . THR A 1 377 ? -12.766 12.076 -28.837 1.00 33.75 377 THR A N 1
ATOM 3028 C CA . THR A 1 377 ? -13.242 11.031 -27.904 1.00 33.75 377 THR A CA 1
ATOM 3029 C C . THR A 1 377 ? -13.147 11.440 -26.423 1.00 33.75 377 THR A C 1
ATOM 3031 O O . THR A 1 377 ? -14.109 11.240 -25.687 1.00 33.75 377 THR A O 1
ATOM 3034 N N . CYS A 1 378 ? -12.080 12.125 -25.984 1.00 34.69 378 CYS A N 1
ATOM 3035 C CA . CYS A 1 378 ? -11.929 12.523 -24.568 1.00 34.69 378 CYS A CA 1
ATOM 3036 C C . CYS A 1 378 ? -12.786 13.743 -24.172 1.00 34.69 378 CYS A C 1
ATOM 3038 O O . CYS A 1 378 ? -13.275 13.820 -23.048 1.00 34.69 378 CYS A O 1
ATOM 3040 N N . LEU A 1 379 ? -13.060 14.663 -25.106 1.00 33.66 379 LEU A N 1
ATOM 3041 C CA . LEU A 1 379 ? -14.021 15.756 -24.886 1.00 33.66 379 LEU A CA 1
ATOM 3042 C C . LEU A 1 379 ? -15.484 15.264 -24.908 1.00 33.66 379 LEU A C 1
ATOM 3044 O O . LEU A 1 379 ? -16.338 15.861 -24.251 1.00 33.66 379 LEU A O 1
ATOM 3048 N N . ARG A 1 380 ? -15.780 14.142 -25.588 1.00 31.55 380 ARG A N 1
ATOM 3049 C CA . ARG A 1 380 ? -17.121 13.523 -25.590 1.00 31.55 380 ARG A CA 1
ATOM 3050 C C . ARG A 1 380 ? -17.483 12.881 -24.246 1.00 31.55 380 ARG A C 1
ATOM 3052 O O . ARG A 1 380 ? -18.635 12.982 -23.833 1.00 31.55 380 ARG A O 1
ATOM 3059 N N . LEU A 1 381 ? -16.513 12.323 -23.515 1.00 35.75 381 LEU A N 1
ATOM 3060 C CA . LEU A 1 381 ? -16.750 11.775 -22.171 1.00 35.75 381 LEU A CA 1
ATOM 3061 C C . LEU A 1 381 ? -17.123 12.869 -21.151 1.00 35.75 381 LEU A C 1
ATOM 3063 O O . LEU A 1 381 ? -18.042 12.671 -20.360 1.00 35.75 381 LEU A O 1
ATOM 3067 N N . ARG A 1 382 ? -16.522 14.070 -21.234 1.00 39.53 382 ARG A N 1
ATOM 3068 C CA . ARG A 1 382 ? -16.932 15.225 -20.404 1.00 39.53 382 ARG A CA 1
ATOM 3069 C C . ARG A 1 382 ? -18.265 15.843 -20.839 1.00 39.53 382 ARG A C 1
ATOM 3071 O O . ARG A 1 382 ? -19.045 16.222 -19.975 1.00 39.53 382 ARG A O 1
ATOM 3078 N N . SER A 1 383 ? -18.566 15.910 -22.138 1.00 32.34 383 SER A N 1
ATOM 3079 C CA . SER A 1 383 ? -19.861 16.418 -22.628 1.00 32.34 383 SER A CA 1
ATOM 3080 C C . SER A 1 383 ? -21.047 15.548 -22.179 1.00 32.34 383 SER A C 1
ATOM 3082 O O . SER A 1 383 ? -22.087 16.095 -21.804 1.00 32.34 383 SER A O 1
ATOM 3084 N N . ASN A 1 384 ? -20.878 14.222 -22.122 1.00 32.34 384 ASN A N 1
ATOM 3085 C CA . ASN A 1 384 ? -21.919 13.303 -21.650 1.00 32.34 384 ASN A CA 1
ATOM 3086 C C . ASN A 1 384 ? -22.065 13.306 -20.114 1.00 32.34 384 ASN A C 1
ATOM 3088 O O . ASN A 1 384 ? -23.188 13.279 -19.614 1.00 32.34 384 ASN A O 1
ATOM 3092 N N . LEU A 1 385 ? -20.963 13.426 -19.358 1.00 37.66 385 LEU A N 1
ATOM 3093 C CA . LEU A 1 385 ? -20.993 13.546 -17.888 1.00 37.66 385 LEU A CA 1
ATOM 3094 C C . LEU A 1 385 ? -21.539 14.900 -17.402 1.00 37.66 385 LEU A C 1
ATOM 3096 O O . LEU A 1 385 ? -22.215 14.959 -16.376 1.00 37.66 385 LEU A O 1
ATOM 3100 N N . LEU A 1 386 ? -21.290 15.985 -18.144 1.00 34.19 386 LEU A N 1
ATOM 3101 C CA . LEU A 1 386 ? -21.851 17.308 -17.847 1.00 34.19 386 LEU A CA 1
ATOM 3102 C C . LEU A 1 386 ? -23.330 17.417 -18.258 1.00 34.19 386 LEU A C 1
ATOM 3104 O O . LEU A 1 386 ? -24.093 18.074 -17.553 1.00 34.19 386 LEU A O 1
ATOM 3108 N N . SER A 1 387 ? -23.766 16.723 -19.318 1.00 31.39 387 SER A N 1
ATOM 3109 C CA . SER A 1 387 ? -25.189 16.684 -19.712 1.00 31.39 387 SER A CA 1
ATOM 3110 C C . SER A 1 387 ? -26.043 15.860 -18.742 1.00 31.39 387 SER A C 1
ATOM 3112 O O . SER A 1 387 ? -27.151 16.269 -18.415 1.00 31.39 387 SER A O 1
ATOM 3114 N N . ALA A 1 388 ? -25.510 14.767 -18.180 1.00 32.97 388 ALA A N 1
ATOM 3115 C CA . ALA A 1 388 ? -26.202 13.984 -17.147 1.00 32.97 388 ALA A CA 1
ATOM 3116 C C . ALA A 1 388 ? -26.353 14.729 -15.802 1.00 32.97 388 ALA A C 1
ATOM 3118 O O . ALA A 1 388 ? -27.170 14.350 -14.961 1.00 32.97 388 ALA A O 1
ATOM 3119 N N . ARG A 1 389 ? -25.579 15.804 -15.586 1.00 32.06 389 ARG A N 1
ATOM 3120 C CA . ARG A 1 389 ? -25.643 16.644 -14.379 1.00 32.06 389 ARG A CA 1
ATOM 3121 C C . ARG A 1 389 ? -26.617 17.822 -14.516 1.00 32.06 389 ARG A C 1
ATOM 3123 O O . ARG A 1 389 ? -26.992 18.399 -13.501 1.00 32.06 389 ARG A O 1
ATOM 3130 N N . ALA A 1 390 ? -27.054 18.148 -15.735 1.00 30.02 390 ALA A N 1
ATOM 3131 C CA . ALA A 1 390 ? -27.923 19.291 -16.021 1.00 30.02 390 ALA A CA 1
ATOM 3132 C C . ALA A 1 390 ? -29.434 19.015 -15.848 1.00 30.02 390 ALA A C 1
ATOM 3134 O O . ALA A 1 390 ? -30.219 19.956 -15.900 1.00 30.02 390 ALA A O 1
ATOM 3135 N N . GLU A 1 391 ? -29.858 17.770 -15.589 1.00 29.52 391 GLU A N 1
ATOM 3136 C CA . GLU A 1 391 ? -31.283 17.426 -15.390 1.00 29.52 391 GLU A CA 1
ATOM 3137 C C . GLU A 1 391 ? -31.731 17.299 -13.921 1.00 29.52 391 GLU A C 1
ATOM 3139 O O . GLU A 1 391 ? -32.851 16.871 -13.645 1.00 29.52 391 GLU A O 1
ATOM 3144 N N . ARG A 1 392 ? -30.920 17.725 -12.945 1.00 32.34 392 ARG A N 1
ATOM 3145 C CA . ARG A 1 392 ? -31.418 17.947 -11.576 1.00 32.34 392 ARG A CA 1
ATOM 3146 C C . ARG A 1 392 ? -31.488 19.440 -11.291 1.00 32.34 392 ARG A C 1
ATOM 3148 O O . ARG A 1 392 ? -30.469 20.090 -11.089 1.00 32.34 392 ARG A O 1
ATOM 3155 N N . GLY A 1 393 ? -32.716 19.960 -11.340 1.00 27.94 393 GLY A N 1
ATOM 3156 C CA . GLY A 1 393 ? -33.050 21.351 -11.045 1.00 27.94 393 GLY A CA 1
ATOM 3157 C C . GLY A 1 393 ? -32.634 21.797 -9.633 1.00 27.94 393 GLY A C 1
ATOM 3158 O O . GLY A 1 393 ? -32.300 20.963 -8.788 1.00 27.94 393 GLY A O 1
ATOM 3159 N N . PRO A 1 394 ? -32.632 23.117 -9.386 1.00 27.23 394 PRO A N 1
ATOM 3160 C CA . PRO A 1 394 ? -31.993 23.717 -8.223 1.00 27.23 394 PRO A CA 1
ATOM 3161 C C . PRO A 1 394 ? -32.795 23.451 -6.945 1.00 27.23 394 PRO A C 1
ATOM 3163 O O . PRO A 1 394 ? -34.000 23.687 -6.902 1.00 27.23 394 PRO A O 1
ATOM 3166 N N . LEU A 1 395 ? -32.107 22.990 -5.900 1.00 26.77 395 LEU A N 1
ATOM 3167 C CA . LEU A 1 395 ? -32.567 23.108 -4.518 1.00 26.77 395 LEU A CA 1
ATOM 3168 C C . LEU A 1 395 ? -31.837 24.291 -3.870 1.00 26.77 395 LEU A C 1
ATOM 3170 O O . LEU A 1 395 ? -30.657 24.517 -4.142 1.00 26.77 395 LEU A O 1
ATOM 3174 N N . ASP A 1 396 ? -32.601 25.046 -3.087 1.00 25.39 396 ASP A N 1
ATOM 3175 C CA . ASP A 1 396 ? -32.325 26.381 -2.550 1.00 25.39 396 ASP A CA 1
ATOM 3176 C C . ASP A 1 396 ? -30.940 26.592 -1.903 1.00 25.39 396 ASP A C 1
ATOM 3178 O O . ASP A 1 396 ? -30.401 25.689 -1.253 1.00 25.39 396 ASP A O 1
ATOM 3182 N N . PRO A 1 397 ? -30.378 27.814 -2.006 1.00 27.34 397 PRO A N 1
ATOM 3183 C CA . PRO A 1 397 ? -29.105 28.175 -1.407 1.00 27.34 397 PRO A CA 1
ATOM 3184 C C . PRO A 1 397 ? -29.314 28.655 0.034 1.00 27.34 397 PRO A C 1
ATOM 3186 O O . PRO A 1 397 ? -29.483 29.846 0.265 1.00 27.34 397 PRO A O 1
ATOM 3189 N N . ASP A 1 398 ? -29.283 27.739 1.003 1.00 25.14 398 ASP A N 1
ATOM 3190 C CA . ASP A 1 398 ? -29.185 28.116 2.424 1.00 25.14 398 ASP A CA 1
ATOM 3191 C C . ASP A 1 398 ? -28.462 27.059 3.284 1.00 25.14 398 ASP A C 1
ATOM 3193 O O . ASP A 1 398 ? -28.877 26.697 4.384 1.00 25.14 398 ASP A O 1
ATOM 3197 N N . SER A 1 399 ? -27.327 26.543 2.796 1.00 25.92 399 SER A N 1
ATOM 3198 C CA . SER A 1 399 ? -26.392 25.791 3.648 1.00 25.92 399 SER A CA 1
ATOM 3199 C C . SER A 1 399 ? -24.940 25.922 3.181 1.00 25.92 399 SER A C 1
ATOM 3201 O O . SER A 1 399 ? -24.337 24.985 2.657 1.00 25.92 399 SER A O 1
ATOM 3203 N N . ALA A 1 400 ? -24.365 27.103 3.388 1.00 26.28 400 ALA A N 1
ATOM 3204 C CA . ALA A 1 400 ? -22.922 27.280 3.457 1.00 26.28 400 ALA A CA 1
ATOM 3205 C C . ALA A 1 400 ? -22.572 27.700 4.886 1.00 26.28 400 ALA A C 1
ATOM 3207 O O . ALA A 1 400 ? -22.946 28.788 5.310 1.00 26.28 400 ALA A O 1
ATOM 3208 N N . VAL A 1 401 ? -21.871 26.835 5.620 1.00 23.78 401 VAL A N 1
ATOM 3209 C CA . VAL A 1 401 ? -21.032 27.240 6.756 1.00 23.78 401 VAL A CA 1
ATOM 3210 C C . VAL A 1 401 ? -19.886 26.243 6.929 1.00 23.78 401 VAL A C 1
ATOM 3212 O O . VAL A 1 401 ? -20.069 25.121 7.393 1.00 23.78 401 VAL A O 1
ATOM 3215 N N . ASP A 1 402 ? -18.729 26.698 6.456 1.00 22.89 402 ASP A N 1
ATOM 3216 C CA . ASP A 1 402 ? -17.391 26.632 7.044 1.00 22.89 402 ASP A CA 1
ATOM 3217 C C . ASP A 1 402 ? -16.910 25.369 7.776 1.00 22.89 402 ASP A C 1
ATOM 3219 O O . ASP A 1 402 ? -17.254 25.060 8.918 1.00 22.89 402 ASP A O 1
ATOM 3223 N N . LEU A 1 403 ? -15.927 24.748 7.119 1.00 25.55 403 LEU A N 1
ATOM 3224 C CA . LEU A 1 403 ? -14.851 23.957 7.698 1.00 25.55 403 LEU A CA 1
ATOM 3225 C C . LEU A 1 403 ? -13.988 24.822 8.629 1.00 25.55 403 LEU A C 1
ATOM 3227 O O . LEU A 1 403 ? -13.255 25.705 8.184 1.00 25.55 403 LEU A O 1
ATOM 3231 N N . GLN A 1 404 ? -13.992 24.481 9.916 1.00 21.70 404 GLN A N 1
ATOM 3232 C CA . GLN A 1 404 ? -12.921 24.837 10.840 1.00 21.70 404 GLN A CA 1
ATOM 3233 C C . GLN A 1 404 ? -12.422 23.571 11.541 1.00 21.70 404 GLN A C 1
ATOM 3235 O O . GLN A 1 404 ? -13.105 22.948 12.352 1.00 21.70 404 GLN A O 1
ATOM 3240 N N . VAL A 1 405 ? -11.214 23.174 11.147 1.00 25.73 405 VAL A N 1
ATOM 3241 C CA . VAL A 1 405 ? -10.398 22.106 11.727 1.00 25.73 405 VAL A CA 1
ATOM 3242 C C . VAL A 1 405 ? -9.929 22.548 13.124 1.00 25.73 405 VAL A C 1
ATOM 3244 O O . VAL A 1 405 ? -9.619 23.718 13.325 1.00 25.73 405 VAL A O 1
ATOM 3247 N N . PHE A 1 406 ? -9.861 21.595 14.063 1.00 22.00 406 PHE A N 1
ATOM 3248 C CA . PHE A 1 406 ? -9.553 21.722 15.504 1.00 22.00 406 PHE A CA 1
ATOM 3249 C C . PHE A 1 406 ? -10.683 22.203 16.432 1.00 22.00 406 PHE A C 1
ATOM 3251 O O . PHE A 1 406 ? -10.617 23.285 17.002 1.00 22.00 406 PHE A O 1
ATOM 3258 N N . ALA A 1 407 ? -11.654 21.323 16.701 1.00 20.00 407 ALA A N 1
ATOM 3259 C CA . ALA A 1 407 ? -12.201 21.048 18.039 1.00 20.00 407 ALA A CA 1
ATOM 3260 C C . ALA A 1 407 ? -13.343 20.021 17.938 1.00 20.00 407 ALA A C 1
ATOM 3262 O O . ALA A 1 407 ? -14.229 20.158 17.108 1.00 20.00 407 ALA A O 1
ATOM 3263 N N . LEU A 1 408 ? -13.360 19.057 18.865 1.00 23.20 408 LEU A N 1
ATOM 3264 C CA . LEU A 1 408 ? -14.506 18.205 19.208 1.00 23.20 408 LEU A CA 1
ATOM 3265 C C . LEU A 1 408 ? -14.914 17.151 18.157 1.00 23.20 408 LEU A C 1
ATOM 3267 O O . LEU A 1 408 ? -15.914 17.301 17.463 1.00 23.20 408 LEU A O 1
ATOM 3271 N N . VAL A 1 409 ? -14.320 15.955 18.251 1.00 27.02 409 VAL A N 1
ATOM 3272 C CA . VAL A 1 409 ? -15.132 14.727 18.138 1.00 27.02 409 VAL A CA 1
ATOM 3273 C C . VAL A 1 409 ? -16.036 14.679 19.380 1.00 27.02 409 VAL A C 1
ATOM 3275 O O . VAL A 1 409 ? -15.817 13.947 20.339 1.00 27.02 409 VAL A O 1
ATOM 3278 N N . LYS A 1 410 ? -17.041 15.556 19.415 1.00 24.53 410 LYS A N 1
ATOM 3279 C CA . LYS A 1 410 ? -18.286 15.273 20.116 1.00 24.53 410 LYS A CA 1
ATOM 3280 C C . LYS A 1 410 ? -19.152 14.601 19.074 1.00 24.53 410 LYS A C 1
ATOM 3282 O O . LYS A 1 410 ? -19.764 15.275 18.251 1.00 24.53 410 LYS A O 1
ATOM 3287 N N . MET A 1 411 ? -19.174 13.273 19.108 1.00 30.00 411 MET A N 1
ATOM 3288 C CA . MET A 1 411 ? -20.263 12.544 18.476 1.00 30.00 411 MET A CA 1
ATOM 3289 C C . MET A 1 411 ? -21.579 13.136 19.015 1.00 30.00 411 MET A C 1
ATOM 3291 O O . MET A 1 411 ? -21.705 13.294 20.237 1.00 30.00 411 MET A O 1
ATOM 3295 N N . PRO A 1 412 ? -22.528 13.547 18.157 1.00 23.66 412 PRO A N 1
ATOM 3296 C CA . PRO A 1 412 ? -23.856 13.894 18.629 1.00 23.66 412 PRO A CA 1
ATOM 3297 C C . PRO A 1 412 ? -24.449 12.671 19.352 1.00 23.66 412 PRO A C 1
ATOM 3299 O O . PRO A 1 412 ? -24.266 11.538 18.901 1.00 23.66 412 PRO A O 1
ATOM 3302 N N . PRO A 1 413 ? -25.122 12.867 20.497 1.00 30.41 413 PRO A N 1
ATOM 3303 C CA . PRO A 1 413 ? -25.607 11.773 21.316 1.00 30.41 413 PRO A CA 1
ATOM 3304 C C . PRO A 1 413 ? -26.884 11.221 20.701 1.00 30.41 413 PRO A C 1
ATOM 3306 O O . PRO A 1 413 ? -27.969 11.692 21.028 1.00 30.41 413 PRO A O 1
ATOM 3309 N N . THR A 1 414 ? -26.791 10.244 19.803 1.00 28.30 414 THR A N 1
ATOM 3310 C CA . THR A 1 414 ? -27.866 9.261 19.608 1.00 28.30 414 THR A CA 1
ATOM 3311 C C . THR A 1 414 ? -27.392 8.091 18.750 1.00 28.30 414 THR A C 1
ATOM 3313 O O . THR A 1 414 ? -26.820 8.289 17.687 1.00 28.30 414 THR A O 1
ATOM 3316 N N . GLN A 1 415 ? -27.718 6.879 19.210 1.00 33.19 415 GLN A N 1
ATOM 3317 C CA . GLN A 1 415 ? -27.531 5.570 18.562 1.00 33.19 415 GLN A CA 1
ATOM 3318 C C . GLN A 1 415 ? -26.219 4.818 18.840 1.00 33.19 415 GLN A C 1
ATOM 3320 O O . GLN A 1 415 ? -25.736 4.028 18.034 1.00 33.19 415 GLN A O 1
ATOM 3325 N N . ILE A 1 416 ? -25.725 4.934 20.071 1.00 38.34 416 ILE A N 1
ATOM 3326 C CA . ILE A 1 416 ? -25.024 3.828 20.735 1.00 38.34 416 ILE A CA 1
ATOM 3327 C C . ILE A 1 416 ? -26.098 2.947 21.375 1.00 38.34 416 ILE A C 1
ATOM 3329 O O . ILE A 1 416 ? -26.807 3.412 22.264 1.00 38.34 416 ILE A O 1
ATOM 3333 N N . LEU A 1 417 ? -26.272 1.721 20.854 1.00 35.84 417 LEU A N 1
ATOM 3334 C CA . LEU A 1 417 ? -27.095 0.617 21.396 1.00 35.84 417 LEU A CA 1
ATOM 3335 C C . LEU A 1 417 ? -28.273 1.042 22.306 1.00 35.84 417 LEU A C 1
ATOM 3337 O O . LEU A 1 417 ? -28.416 0.566 23.431 1.00 35.84 417 LEU A O 1
ATOM 3341 N N . THR A 1 418 ? -29.137 1.935 21.825 1.00 33.41 418 THR A N 1
ATOM 3342 C CA . THR A 1 418 ? -30.371 2.337 22.510 1.00 33.41 418 THR A CA 1
ATOM 3343 C C . THR A 1 418 ? -31.484 2.498 21.477 1.00 33.41 418 THR A C 1
ATOM 3345 O O . THR A 1 418 ? -31.334 3.271 20.541 1.00 33.41 418 THR A O 1
ATOM 3348 N N . SER A 1 419 ? -32.540 1.695 21.670 1.00 30.19 419 SER A N 1
ATOM 3349 C CA . SER A 1 419 ? -33.923 1.721 21.143 1.00 30.19 419 SER A CA 1
ATOM 3350 C C . SER A 1 419 ? -34.176 2.102 19.666 1.00 30.19 419 SER A C 1
ATOM 3352 O O . SER A 1 419 ? -33.725 3.150 19.216 1.00 30.19 419 SER A O 1
ATOM 3354 N N . PRO A 1 420 ? -34.987 1.326 18.914 1.00 30.52 420 PRO A N 1
ATOM 3355 C CA . PRO A 1 420 ? -35.260 1.607 17.502 1.00 30.52 420 PRO A CA 1
ATOM 3356 C C . PRO A 1 420 ? -36.101 2.886 17.316 1.00 30.52 420 PRO A C 1
ATOM 3358 O O . PRO A 1 420 ? -36.870 3.247 18.217 1.00 30.52 420 PRO A O 1
ATOM 3361 N N . PRO A 1 421 ? -36.011 3.561 16.152 1.00 32.50 421 PRO A N 1
ATOM 3362 C CA . PRO A 1 421 ? -36.977 4.585 15.781 1.00 32.50 421 PRO A CA 1
ATOM 3363 C C . PRO A 1 421 ? -38.363 3.941 15.666 1.00 32.50 421 PRO A C 1
ATOM 3365 O O . PRO A 1 421 ? -38.503 2.809 15.205 1.00 32.50 421 PRO A O 1
ATOM 3368 N N . GLN A 1 422 ? -39.385 4.655 16.138 1.00 42.12 422 GLN A N 1
ATOM 3369 C CA . GLN A 1 422 ? -40.770 4.198 16.124 1.00 42.12 422 GLN A CA 1
ATOM 3370 C C . GLN A 1 422 ? -41.227 3.918 14.689 1.00 42.12 422 GLN A C 1
ATOM 3372 O O . GLN A 1 422 ? -41.631 4.840 13.989 1.00 42.12 422 GLN A O 1
ATOM 3377 N N . GLN A 1 423 ? -41.190 2.650 14.286 1.00 34.12 423 GLN A N 1
ATOM 3378 C CA . GLN A 1 423 ? -42.296 1.959 13.633 1.00 34.12 423 GLN A CA 1
ATOM 3379 C C . GLN A 1 423 ? -42.000 0.455 13.525 1.00 34.12 423 GLN A C 1
ATOM 3381 O O . GLN A 1 423 ? -40.980 0.030 12.994 1.00 34.12 423 GLN A O 1
ATOM 3386 N N . ASP A 1 424 ? -42.979 -0.292 14.023 1.00 32.03 424 ASP A N 1
ATOM 3387 C CA . ASP A 1 424 ? -43.239 -1.724 13.899 1.00 32.03 424 ASP A CA 1
ATOM 3388 C C . ASP A 1 424 ? -42.568 -2.729 14.857 1.00 32.03 424 ASP A C 1
ATOM 3390 O O . ASP A 1 424 ? -41.413 -2.636 15.269 1.00 32.03 424 ASP A O 1
ATOM 3394 N N . GLU A 1 425 ? -43.397 -3.673 15.287 1.00 35.25 425 GLU A N 1
ATOM 3395 C CA . GLU A 1 425 ? -43.302 -4.452 16.517 1.00 35.25 425 GLU A CA 1
ATOM 3396 C C . GLU A 1 425 ? -42.229 -5.567 16.508 1.00 35.25 425 GLU A C 1
ATOM 3398 O O . GLU A 1 425 ? -42.163 -6.421 15.631 1.00 35.25 425 GLU A O 1
ATOM 3403 N N . SER A 1 426 ? -41.449 -5.638 17.593 1.00 38.66 426 SER A N 1
ATOM 3404 C CA . SER A 1 426 ? -40.864 -6.858 18.190 1.00 38.66 426 SER A CA 1
ATOM 3405 C C . SER A 1 426 ? -40.221 -7.925 17.275 1.00 38.66 426 SER A C 1
ATOM 3407 O O . SER A 1 426 ? -40.608 -9.094 17.271 1.00 38.66 426 SER A O 1
ATOM 3409 N N . ARG A 1 427 ? -39.097 -7.600 16.634 1.00 38.47 427 ARG A N 1
ATOM 3410 C CA . ARG A 1 427 ? -38.026 -8.595 16.436 1.00 38.47 427 ARG A CA 1
ATOM 3411 C C . ARG A 1 427 ? -36.782 -8.110 17.157 1.00 38.47 427 ARG A C 1
ATOM 3413 O O . ARG A 1 427 ? -36.221 -7.082 16.800 1.00 38.47 427 ARG A O 1
ATOM 3420 N N . GLY A 1 428 ? -36.389 -8.819 18.215 1.00 44.56 428 GLY A N 1
ATOM 3421 C CA . GLY A 1 428 ? -35.133 -8.548 18.907 1.00 44.56 428 GLY A CA 1
ATOM 3422 C C . GLY A 1 428 ? -33.989 -8.634 17.905 1.00 44.56 428 GLY A C 1
ATOM 3423 O O . GLY A 1 428 ? -33.729 -9.702 17.365 1.00 44.56 428 GLY A O 1
ATOM 3424 N N . PHE A 1 429 ? -33.355 -7.502 17.618 1.00 57.41 429 PHE A N 1
ATOM 3425 C CA . PHE A 1 429 ? -32.197 -7.447 16.739 1.00 57.41 429 PHE A CA 1
ATOM 3426 C C . PHE A 1 429 ? -31.005 -8.038 17.497 1.00 57.41 429 PHE A C 1
ATOM 3428 O O . PHE A 1 429 ? -30.484 -7.418 18.428 1.00 57.41 429 PHE A O 1
ATOM 3435 N N . HIS A 1 430 ? -30.626 -9.278 17.183 1.00 74.00 430 HIS A N 1
ATOM 3436 C CA . HIS A 1 430 ? -29.531 -9.946 17.877 1.00 74.00 430 HIS A CA 1
ATOM 3437 C C . HIS A 1 430 ? -28.180 -9.510 17.295 1.00 74.00 430 HIS A C 1
ATOM 3439 O O . HIS A 1 430 ? -28.040 -9.302 16.093 1.00 74.00 430 HIS A O 1
ATOM 3445 N N . ALA A 1 431 ? -27.142 -9.427 18.137 1.00 78.31 431 ALA A N 1
ATOM 3446 C CA . ALA A 1 431 ? -25.775 -9.095 17.703 1.00 78.31 431 ALA A CA 1
ATOM 3447 C C . ALA A 1 431 ? -25.264 -10.019 16.578 1.00 78.31 431 ALA A C 1
ATOM 3449 O O . ALA A 1 431 ? -24.489 -9.595 15.723 1.00 78.31 431 ALA A O 1
ATOM 3450 N N . GLN A 1 432 ? -25.754 -11.262 16.553 1.00 84.38 432 GLN A N 1
ATOM 3451 C CA . GLN A 1 432 ? -25.471 -12.230 15.501 1.00 84.38 432 GLN A CA 1
ATOM 3452 C C . GLN A 1 432 ? -26.045 -11.806 14.140 1.00 84.38 432 GLN A C 1
ATOM 3454 O O . GLN A 1 432 ? -25.374 -11.972 13.123 1.00 84.38 432 GLN A O 1
ATOM 3459 N N . ASP A 1 433 ? -27.253 -11.237 14.115 1.00 87.31 433 ASP A N 1
ATOM 3460 C CA . ASP A 1 433 ? -27.896 -10.764 12.886 1.00 87.31 433 ASP A CA 1
ATOM 3461 C C . ASP A 1 433 ? -27.128 -9.568 12.318 1.00 87.31 433 ASP A C 1
ATOM 3463 O O . ASP A 1 433 ? -26.797 -9.555 11.133 1.00 87.31 433 ASP A O 1
ATOM 3467 N N . LEU A 1 434 ? -26.740 -8.623 13.184 1.00 88.81 434 LEU A N 1
ATOM 3468 C CA . LEU A 1 434 ? -25.881 -7.498 12.807 1.00 88.81 434 LEU A CA 1
ATOM 3469 C C . LEU A 1 434 ? -24.557 -7.981 12.206 1.00 88.81 434 LEU A C 1
ATOM 3471 O O . LEU A 1 434 ? -24.159 -7.516 11.143 1.00 88.81 434 LEU A O 1
ATOM 3475 N N . MET A 1 435 ? -23.888 -8.940 12.851 1.00 91.94 435 MET A N 1
ATOM 3476 C CA . MET A 1 435 ? -22.625 -9.494 12.359 1.00 91.94 435 MET A CA 1
ATOM 3477 C C . MET A 1 435 ? -22.785 -10.149 10.979 1.00 91.94 435 MET A C 1
ATOM 3479 O O . MET A 1 435 ? -21.949 -9.946 10.101 1.00 91.94 435 MET A O 1
ATOM 3483 N N . LEU A 1 436 ? -23.860 -10.914 10.765 1.00 92.31 436 LEU A N 1
ATOM 3484 C CA . LEU A 1 436 ? -24.143 -11.541 9.472 1.00 92.31 436 LEU A CA 1
ATOM 3485 C C . LEU A 1 436 ? -24.425 -10.504 8.379 1.00 92.31 436 LEU A C 1
ATOM 3487 O O . LEU A 1 436 ? -24.006 -10.700 7.239 1.00 92.31 436 LEU A O 1
ATOM 3491 N N . MET A 1 437 ? -25.099 -9.404 8.712 1.00 92.75 437 MET A N 1
ATOM 3492 C CA . MET A 1 437 ? -25.333 -8.299 7.780 1.00 92.75 437 MET A CA 1
ATOM 3493 C C . MET A 1 437 ? -24.039 -7.570 7.423 1.00 92.75 437 MET A C 1
ATOM 3495 O O . MET A 1 437 ? -23.764 -7.385 6.240 1.00 92.75 437 MET A O 1
ATOM 3499 N N . LEU A 1 438 ? -23.218 -7.241 8.426 1.00 94.44 438 LEU A N 1
ATOM 3500 C CA . LEU A 1 438 ? -21.900 -6.634 8.235 1.00 94.44 438 LEU A CA 1
ATOM 3501 C C . LEU A 1 438 ? -20.994 -7.520 7.375 1.00 94.44 438 LEU A C 1
ATOM 3503 O O . LEU A 1 438 ? -20.347 -7.039 6.454 1.00 94.44 438 LEU A O 1
ATOM 3507 N N . LYS A 1 439 ? -20.988 -8.834 7.616 1.00 95.56 439 LYS A N 1
ATOM 3508 C CA . LYS A 1 439 ? -20.245 -9.766 6.767 1.00 95.56 439 LYS A CA 1
ATOM 3509 C C . LYS A 1 439 ? -20.751 -9.741 5.323 1.00 95.56 439 LYS A C 1
ATOM 3511 O O . LYS A 1 439 ? -19.947 -9.635 4.407 1.00 95.56 439 LYS A O 1
ATOM 3516 N N . ARG A 1 440 ? -22.068 -9.837 5.112 1.00 95.31 440 ARG A N 1
ATOM 3517 C CA . ARG A 1 440 ? -22.649 -9.863 3.760 1.00 95.31 440 ARG A CA 1
ATOM 3518 C C . ARG A 1 440 ? -22.353 -8.592 2.971 1.00 95.31 440 ARG A C 1
ATOM 3520 O O . ARG A 1 440 ? -22.043 -8.715 1.795 1.00 95.31 440 ARG A O 1
ATOM 3527 N N . GLN A 1 441 ? -22.441 -7.412 3.591 1.00 95.75 441 GLN A N 1
ATOM 3528 C CA . GLN A 1 441 ? -22.109 -6.163 2.895 1.00 95.75 441 GLN A CA 1
ATOM 3529 C C . GLN A 1 441 ? -20.612 -6.098 2.553 1.00 95.75 441 GLN A C 1
ATOM 3531 O O . GLN A 1 441 ? -20.279 -5.784 1.421 1.00 95.75 441 GLN A O 1
ATOM 3536 N N . LEU A 1 442 ? -19.721 -6.489 3.476 1.00 95.56 442 LEU A N 1
ATOM 3537 C CA . LEU A 1 442 ? -18.271 -6.458 3.245 1.00 95.56 442 LEU A CA 1
ATOM 3538 C C . LEU A 1 442 ? -17.835 -7.471 2.182 1.00 95.56 442 LEU A C 1
ATOM 3540 O O . LEU A 1 442 ? -16.892 -7.234 1.438 1.00 95.56 442 LEU A O 1
ATOM 3544 N N . ASP A 1 443 ? -18.519 -8.613 2.097 1.00 94.94 443 ASP A N 1
ATOM 3545 C CA . ASP A 1 443 ? -18.270 -9.592 1.040 1.00 94.94 443 ASP A CA 1
ATOM 3546 C C . ASP A 1 443 ? -18.686 -9.059 -0.349 1.00 94.94 443 ASP A C 1
ATOM 3548 O O . ASP A 1 443 ? -18.128 -9.502 -1.355 1.00 94.94 443 ASP A O 1
ATOM 3552 N N . GLN A 1 444 ? -19.652 -8.131 -0.406 1.00 94.06 444 GLN A N 1
ATOM 3553 C CA . GLN A 1 444 ? -20.135 -7.505 -1.642 1.00 94.06 444 GLN A CA 1
ATOM 3554 C C . GLN A 1 444 ? -19.245 -6.340 -2.083 1.00 94.06 444 GLN A C 1
ATOM 3556 O O . GLN A 1 444 ? -18.791 -6.333 -3.225 1.00 94.06 444 GLN A O 1
ATOM 3561 N N . ASP A 1 445 ? -18.993 -5.385 -1.189 1.00 92.94 445 ASP A N 1
ATOM 3562 C CA . ASP A 1 445 ? -18.182 -4.200 -1.453 1.00 92.94 445 ASP A CA 1
ATOM 3563 C C . ASP A 1 445 ? -17.377 -3.834 -0.197 1.00 92.94 445 ASP A C 1
ATOM 3565 O O . ASP A 1 445 ? -17.933 -3.568 0.870 1.00 92.94 445 ASP A O 1
ATOM 3569 N N . LEU A 1 446 ? -16.051 -3.865 -0.326 1.00 94.00 446 LEU A N 1
ATOM 3570 C CA . LEU A 1 446 ? -15.122 -3.541 0.755 1.00 94.00 446 LEU A CA 1
ATOM 3571 C C . LEU A 1 446 ? -14.838 -2.037 0.866 1.00 94.00 446 LEU A C 1
ATOM 3573 O O . LEU A 1 446 ? -14.364 -1.608 1.914 1.00 94.00 446 LEU A O 1
ATOM 3577 N N . ASP A 1 447 ? -15.090 -1.255 -0.186 1.00 91.50 447 ASP A N 1
ATOM 3578 C CA . ASP A 1 447 ? -14.847 0.191 -0.215 1.00 91.50 447 ASP A CA 1
ATOM 3579 C C . ASP A 1 447 ? -16.033 0.972 0.379 1.00 91.50 447 ASP A C 1
ATOM 3581 O O . ASP A 1 447 ? -15.879 2.098 0.863 1.00 91.50 447 ASP A O 1
ATOM 3585 N N . GLN A 1 448 ? -17.227 0.373 0.379 1.00 91.50 448 GLN A N 1
ATOM 3586 C CA . GLN A 1 448 ? -18.430 0.984 0.929 1.00 91.50 448 GLN A CA 1
ATOM 3587 C C . GLN A 1 448 ? -18.572 0.732 2.440 1.00 91.50 448 GLN A C 1
ATOM 3589 O O . GLN A 1 448 ? -18.550 -0.401 2.917 1.00 91.50 448 GLN A O 1
ATOM 3594 N N . ASP A 1 449 ? -18.771 1.810 3.209 1.00 91.56 449 ASP A N 1
ATOM 3595 C CA . ASP A 1 449 ? -19.064 1.777 4.652 1.00 91.56 449 ASP A CA 1
ATOM 3596 C C . ASP A 1 449 ? -18.014 1.052 5.525 1.00 91.56 449 ASP A C 1
ATOM 3598 O O . ASP A 1 449 ? -18.275 0.720 6.686 1.00 91.56 449 ASP A O 1
ATOM 3602 N N . CYS A 1 450 ? -16.804 0.858 4.999 1.00 94.25 450 CYS A N 1
ATOM 3603 C CA . CYS A 1 450 ? -15.664 0.262 5.681 1.00 94.25 450 CYS A CA 1
ATOM 3604 C C . CYS A 1 450 ? -14.421 1.117 5.441 1.00 94.25 450 CYS A C 1
ATOM 3606 O O . CYS A 1 450 ? -13.889 1.166 4.338 1.00 94.25 450 CYS A O 1
ATOM 3608 N N . THR A 1 451 ? -13.944 1.802 6.479 1.00 91.88 451 THR A N 1
ATOM 3609 C CA . THR A 1 451 ? -12.804 2.720 6.358 1.00 91.88 451 THR A CA 1
ATOM 3610 C C . THR A 1 451 ? -11.749 2.403 7.412 1.00 91.88 451 THR A C 1
ATOM 3612 O O . THR A 1 451 ? -12.108 2.329 8.594 1.00 91.88 451 THR A O 1
ATOM 3615 N N . PRO A 1 452 ? -10.465 2.251 7.045 1.00 90.50 452 PRO A N 1
ATOM 3616 C CA . PRO A 1 452 ? -9.391 2.119 8.020 1.00 90.50 452 PRO A CA 1
ATOM 3617 C C . PRO A 1 452 ? -9.338 3.375 8.896 1.00 90.50 452 PRO A C 1
ATOM 3619 O O . PRO A 1 452 ? -9.656 4.479 8.448 1.00 90.50 452 PRO A O 1
ATOM 3622 N N . MET A 1 453 ? -8.979 3.212 10.164 1.00 87.88 453 MET A N 1
ATOM 3623 C CA . MET A 1 453 ? -8.882 4.316 11.113 1.00 87.88 453 MET A CA 1
ATOM 3624 C C . MET A 1 453 ? -7.723 4.104 12.079 1.00 87.88 453 MET A C 1
ATOM 3626 O O . MET A 1 453 ? -7.449 2.980 12.488 1.00 87.88 453 MET A O 1
ATOM 3630 N N . GLY A 1 454 ? -7.099 5.200 12.505 1.00 76.62 454 GLY A N 1
ATOM 3631 C CA . GLY A 1 454 ? -5.955 5.149 13.409 1.00 76.62 454 GLY A CA 1
ATOM 3632 C C . GLY A 1 454 ? -4.711 4.531 12.770 1.00 76.62 454 GLY A C 1
ATOM 3633 O O . GLY A 1 454 ? -4.654 4.285 11.567 1.00 76.62 454 GLY A O 1
ATOM 3634 N N . GLU A 1 455 ? -3.695 4.316 13.597 1.00 70.19 455 GLU A N 1
ATOM 3635 C CA . GLU A 1 455 ? -2.452 3.674 13.179 1.00 70.19 455 GLU A CA 1
ATOM 3636 C C . GLU A 1 455 ? -2.620 2.151 13.135 1.00 70.19 455 GLU A C 1
ATOM 3638 O O . GLU A 1 455 ? -3.357 1.559 13.932 1.00 70.19 455 GLU A O 1
ATOM 3643 N N . CYS A 1 456 ? -1.921 1.505 12.201 1.00 75.75 456 CYS A N 1
ATOM 3644 C CA . CYS A 1 456 ? -1.846 0.053 12.165 1.00 75.75 456 CYS A CA 1
ATOM 3645 C C . CYS A 1 456 ? -1.020 -0.441 13.363 1.00 75.75 456 CYS A C 1
ATOM 3647 O O . CYS A 1 456 ? 0.150 -0.090 13.500 1.00 75.75 456 CYS A O 1
ATOM 3649 N N . GLY A 1 457 ? -1.623 -1.253 14.234 1.00 74.25 457 GLY A N 1
ATOM 3650 C CA . GLY A 1 457 ? -0.902 -1.915 15.323 1.00 74.25 457 GLY A CA 1
ATOM 3651 C C . GLY A 1 457 ? -0.128 -3.133 14.817 1.00 74.25 457 GLY A C 1
ATOM 3652 O O . GLY A 1 457 ? -0.317 -3.552 13.685 1.00 74.25 457 GLY A O 1
ATOM 3653 N N . ALA A 1 458 ? 0.689 -3.766 15.663 1.00 77.31 458 ALA A N 1
ATOM 3654 C CA . ALA A 1 458 ? 1.517 -4.916 15.259 1.00 77.31 458 ALA A CA 1
ATOM 3655 C C . ALA A 1 458 ? 0.717 -6.165 14.823 1.00 77.31 458 ALA A C 1
ATOM 3657 O O . ALA A 1 458 ? 1.218 -6.992 14.071 1.00 77.31 458 ALA A O 1
ATOM 3658 N N . TYR A 1 459 ? -0.528 -6.309 15.293 1.00 83.19 459 TYR A N 1
ATOM 3659 C CA . TYR A 1 459 ? -1.363 -7.497 15.055 1.00 83.19 459 TYR A CA 1
ATOM 3660 C C . TYR A 1 459 ? -2.647 -7.210 14.271 1.00 83.19 459 TYR A C 1
ATOM 3662 O O . TYR A 1 459 ? -3.481 -8.101 14.075 1.00 83.19 459 TYR A O 1
ATOM 3670 N N . GLY A 1 460 ? -2.837 -5.973 13.822 1.00 86.38 460 GLY A N 1
ATOM 3671 C CA . GLY A 1 460 ? -3.990 -5.611 13.015 1.00 86.38 460 GLY A CA 1
ATOM 3672 C C . GLY A 1 460 ? -4.209 -4.113 12.887 1.00 86.38 460 GLY A C 1
ATOM 3673 O O . GLY A 1 460 ? -3.731 -3.317 13.695 1.00 86.38 460 GLY A O 1
ATOM 3674 N N . ALA A 1 461 ? -4.994 -3.756 11.880 1.00 90.50 461 ALA A N 1
ATOM 3675 C CA . ALA A 1 461 ? -5.425 -2.398 11.607 1.00 90.50 461 ALA A CA 1
ATOM 3676 C C . ALA A 1 461 ? -6.866 -2.181 12.105 1.00 90.50 461 ALA A C 1
ATOM 3678 O O . ALA A 1 461 ? -7.714 -3.063 11.915 1.00 90.50 461 ALA A O 1
ATOM 3679 N N . PRO A 1 462 ? -7.183 -1.040 12.738 1.00 92.50 462 PRO A N 1
ATOM 3680 C CA . PRO A 1 462 ? -8.554 -0.707 13.097 1.00 92.50 462 PRO A CA 1
ATOM 3681 C C . PRO A 1 462 ? -9.344 -0.231 11.871 1.00 92.50 462 PRO A C 1
ATOM 3683 O O . PRO A 1 462 ? -8.854 0.522 11.037 1.00 92.50 462 PRO A O 1
ATOM 3686 N N . PHE A 1 463 ? -10.609 -0.624 11.802 1.00 94.75 463 PHE A N 1
ATOM 3687 C CA . PHE A 1 463 ? -11.572 -0.232 10.783 1.00 94.75 463 PHE A CA 1
ATOM 3688 C C . PHE A 1 463 ? -12.828 0.294 11.459 1.00 94.75 463 PHE A C 1
ATOM 3690 O O . PHE A 1 463 ? -13.330 -0.288 12.423 1.00 94.75 463 PHE A O 1
ATOM 3697 N N . LYS A 1 464 ? -13.373 1.371 10.910 1.00 95.31 464 LYS A N 1
ATOM 3698 C CA . LYS A 1 464 ? -14.749 1.784 11.144 1.00 95.31 464 LYS A CA 1
ATOM 3699 C C . LYS A 1 464 ? -15.628 1.057 10.133 1.00 95.31 464 LYS A C 1
ATOM 3701 O O .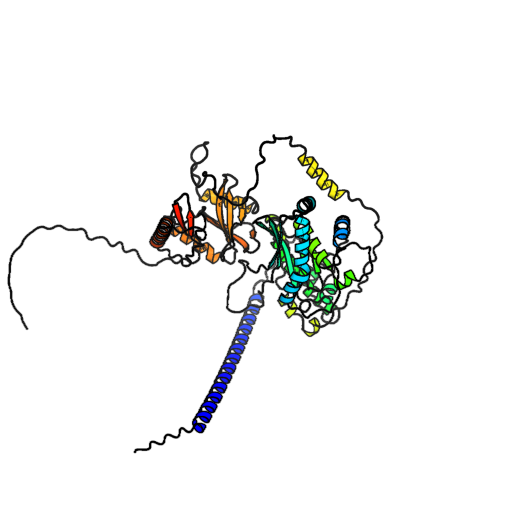 LYS A 1 464 ? -15.431 1.225 8.934 1.00 95.31 464 LYS A O 1
ATOM 3706 N N . VAL A 1 465 ? -16.597 0.284 10.615 1.00 95.56 465 VAL A N 1
ATOM 3707 C CA . VAL A 1 465 ? -17.527 -0.471 9.766 1.00 95.56 465 VAL A CA 1
ATOM 3708 C C . VAL A 1 465 ? -18.957 -0.063 10.099 1.00 95.56 465 VAL A C 1
ATOM 3710 O O . VAL A 1 465 ? -19.390 -0.207 11.242 1.00 95.56 465 VAL A O 1
ATOM 3713 N N . THR A 1 466 ? -19.694 0.442 9.114 1.00 94.50 466 THR A N 1
ATOM 3714 C CA . THR A 1 466 ? -21.068 0.931 9.285 1.00 94.50 466 THR A CA 1
ATOM 3715 C C . THR A 1 466 ? -22.047 -0.009 8.593 1.00 94.50 466 THR A C 1
ATOM 3717 O O . THR A 1 466 ? -21.866 -0.374 7.441 1.00 94.50 466 THR A O 1
ATOM 3720 N N . CYS A 1 467 ? -23.094 -0.437 9.289 1.00 91.38 467 CYS A N 1
ATOM 3721 C CA . CYS A 1 467 ? -24.161 -1.244 8.711 1.00 91.38 467 CYS A CA 1
ATOM 3722 C C . CYS A 1 467 ? -25.083 -0.350 7.878 1.00 91.38 467 CYS A C 1
ATOM 3724 O O . CYS A 1 467 ? -25.897 0.378 8.451 1.00 91.38 467 CYS A O 1
ATOM 3726 N N . ALA A 1 468 ? -25.028 -0.459 6.550 1.00 89.94 468 ALA A N 1
ATOM 3727 C CA . ALA A 1 468 ? -25.788 0.404 5.640 1.00 89.94 468 ALA A CA 1
ATOM 3728 C C . ALA A 1 468 ? -27.308 0.393 5.909 1.00 89.94 468 ALA A C 1
ATOM 3730 O O . ALA A 1 468 ? -27.974 1.421 5.831 1.00 89.94 468 ALA A O 1
ATOM 3731 N N . ALA A 1 469 ? -27.863 -0.762 6.293 1.00 86.69 469 ALA A N 1
ATOM 3732 C CA . ALA A 1 469 ? -29.302 -0.925 6.516 1.00 86.69 469 ALA A CA 1
ATOM 3733 C C . ALA A 1 469 ? -29.854 -0.177 7.746 1.00 86.69 469 ALA A C 1
ATOM 3735 O O . ALA A 1 469 ? -31.040 0.143 7.778 1.00 86.69 469 ALA A O 1
ATOM 3736 N N . TYR A 1 470 ? -29.023 0.062 8.767 1.00 86.06 470 TYR A N 1
ATOM 3737 C CA . TYR A 1 470 ? -29.476 0.564 10.073 1.00 86.06 470 TYR A CA 1
ATOM 3738 C C . TYR A 1 470 ? -28.635 1.722 10.626 1.00 86.06 470 TYR A C 1
ATOM 3740 O O . TYR A 1 470 ? -28.979 2.273 11.665 1.00 86.06 470 TYR A O 1
ATOM 3748 N N . GLY A 1 471 ? -27.515 2.072 9.990 1.00 86.81 471 GLY A N 1
ATOM 3749 C CA . GLY A 1 471 ? -26.601 3.122 10.448 1.00 86.81 471 GLY A CA 1
ATOM 3750 C C . GLY A 1 471 ? -25.719 2.743 11.646 1.00 86.81 471 GLY A C 1
ATOM 3751 O O . GLY A 1 471 ? -24.890 3.548 12.072 1.00 86.81 471 GLY A O 1
ATOM 3752 N N . TYR A 1 472 ? -25.841 1.526 12.194 1.00 87.81 472 TYR A N 1
ATOM 3753 C CA . TYR A 1 472 ? -24.999 1.078 13.308 1.00 87.81 472 TYR A CA 1
ATOM 3754 C C . TYR A 1 472 ? -23.529 0.998 12.900 1.00 87.81 472 TYR A C 1
ATOM 3756 O O . TYR A 1 472 ? -23.184 0.284 11.964 1.00 87.81 472 TYR A O 1
ATOM 3764 N N . THR A 1 473 ? -22.658 1.676 13.646 1.00 92.38 473 THR A N 1
ATOM 3765 C CA . THR A 1 473 ? -21.206 1.635 13.435 1.00 92.38 473 THR A CA 1
ATOM 3766 C C . THR A 1 473 ? -20.526 0.767 14.489 1.00 92.38 473 THR A C 1
ATOM 3768 O O . THR A 1 473 ? -20.794 0.899 15.685 1.00 92.38 473 THR A O 1
ATOM 3771 N N . VAL A 1 474 ? -19.616 -0.097 14.050 1.00 94.69 474 VAL A N 1
ATOM 3772 C CA . VAL A 1 474 ? -18.769 -0.942 14.896 1.00 94.69 474 VAL A CA 1
ATOM 3773 C C . VAL A 1 474 ? -17.298 -0.788 14.513 1.00 94.69 474 VAL A C 1
ATOM 3775 O O . VAL A 1 474 ? -16.958 -0.205 13.482 1.00 94.69 474 VAL A O 1
ATOM 3778 N N . VAL A 1 475 ? -16.423 -1.320 15.359 1.00 95.25 475 VAL A N 1
ATOM 3779 C CA . VAL A 1 475 ? -14.984 -1.396 15.118 1.00 95.25 475 VAL A CA 1
ATOM 3780 C C . VAL A 1 475 ? -14.631 -2.785 14.604 1.00 95.25 475 VAL A C 1
ATOM 3782 O O . VAL A 1 475 ? -14.974 -3.785 15.235 1.00 95.25 475 VAL A O 1
ATOM 3785 N N . GLY A 1 476 ? -13.926 -2.844 13.479 1.00 95.06 476 GLY A N 1
ATOM 3786 C CA . GLY A 1 476 ? -13.277 -4.049 12.978 1.00 95.06 476 GLY A CA 1
ATOM 3787 C C . GLY A 1 476 ? -11.777 -3.999 13.243 1.00 95.06 476 GLY A C 1
ATOM 3788 O O . GLY A 1 476 ? -11.112 -3.084 12.784 1.00 95.06 476 GLY A O 1
ATOM 3789 N N . LYS A 1 477 ? -11.210 -4.970 13.954 1.00 93.69 477 LYS A N 1
ATOM 3790 C CA . LYS A 1 477 ? -9.754 -5.175 13.986 1.00 93.69 477 LYS A CA 1
ATOM 3791 C C . LYS A 1 477 ? -9.399 -6.133 12.857 1.00 93.69 477 LYS A C 1
ATOM 3793 O O . LYS A 1 477 ? -9.609 -7.337 12.998 1.00 93.69 477 LYS A O 1
ATOM 3798 N N . GLY A 1 478 ? -8.944 -5.590 11.733 1.00 94.56 478 GLY A N 1
ATOM 3799 C CA . GLY A 1 478 ? -8.549 -6.354 10.556 1.00 94.56 478 GLY A CA 1
ATOM 3800 C C . GLY A 1 478 ? -7.123 -6.873 10.659 1.00 94.56 478 GLY A C 1
ATOM 3801 O O . GLY A 1 478 ? -6.243 -6.178 11.152 1.00 94.56 478 GLY A O 1
ATOM 3802 N N . THR A 1 479 ? -6.886 -8.098 10.205 1.00 93.50 479 THR A N 1
ATOM 3803 C CA . THR A 1 479 ? -5.570 -8.737 10.239 1.00 93.50 479 THR A CA 1
ATOM 3804 C C . THR A 1 479 ? -5.327 -9.622 9.014 1.00 93.50 479 THR A C 1
ATOM 3806 O O . THR A 1 479 ? -6.263 -10.014 8.300 1.00 93.50 479 THR A O 1
ATOM 3809 N N . THR A 1 480 ? -4.055 -9.920 8.757 1.00 92.50 480 THR A N 1
ATOM 3810 C CA . THR A 1 480 ? -3.614 -10.777 7.652 1.00 92.50 480 THR A CA 1
ATOM 3811 C C . THR A 1 480 ? -3.794 -12.254 8.003 1.00 92.50 480 THR A C 1
ATOM 3813 O O . THR A 1 480 ? -3.866 -12.643 9.173 1.00 92.50 480 THR A O 1
ATOM 3816 N N . SER A 1 481 ? -3.832 -13.125 6.991 1.00 91.94 481 SER A N 1
ATOM 3817 C CA . SER A 1 481 ? -3.949 -14.577 7.207 1.00 91.94 481 SER A CA 1
ATOM 3818 C C . SER A 1 481 ? -2.794 -15.158 8.031 1.00 91.94 481 SER A C 1
ATOM 3820 O O . SER A 1 481 ? -2.971 -16.171 8.705 1.00 91.94 481 SER A O 1
ATOM 3822 N N . ARG A 1 482 ? -1.617 -14.513 8.002 1.00 87.19 482 ARG A N 1
ATOM 3823 C CA . ARG A 1 482 ? -0.421 -14.942 8.745 1.00 87.19 482 ARG A CA 1
ATOM 3824 C C . ARG A 1 482 ? -0.621 -14.815 10.255 1.00 87.19 482 ARG A C 1
ATOM 3826 O O . ARG A 1 482 ? -0.355 -15.763 10.987 1.00 87.19 482 ARG A O 1
ATOM 3833 N N . LEU A 1 483 ? -1.147 -13.678 10.704 1.00 88.25 483 LEU A N 1
ATOM 3834 C CA . LEU A 1 483 ? -1.347 -13.373 12.125 1.00 88.25 483 LEU A CA 1
ATOM 3835 C C . LEU A 1 483 ? -2.674 -13.920 12.671 1.00 88.25 483 LEU A C 1
ATOM 3837 O O . LEU A 1 483 ? -2.882 -13.976 13.885 1.00 88.25 483 LEU A O 1
ATOM 3841 N N . TRP A 1 484 ? -3.574 -14.383 11.798 1.00 92.19 484 TRP A N 1
ATOM 3842 C CA . TRP A 1 484 ? -4.918 -14.802 12.192 1.00 92.19 484 TRP A CA 1
ATOM 3843 C C . TRP A 1 484 ? -4.950 -15.922 13.234 1.00 92.19 484 TRP A C 1
ATOM 3845 O O . TRP A 1 484 ? -5.816 -15.925 14.110 1.00 92.19 484 TRP A O 1
ATOM 3855 N N . LYS A 1 485 ? -3.997 -16.859 13.200 1.00 88.69 485 LYS A N 1
ATOM 3856 C CA . LYS A 1 485 ? -3.921 -17.941 14.196 1.00 88.69 485 LYS A CA 1
ATOM 3857 C C . LYS A 1 485 ? -3.748 -17.408 15.622 1.00 88.69 485 LYS A C 1
ATOM 3859 O O . LYS A 1 485 ? -4.260 -18.015 16.560 1.00 88.69 485 LYS A O 1
ATOM 3864 N N . GLU A 1 486 ? -3.030 -16.304 15.782 1.00 86.19 486 GLU A N 1
ATOM 3865 C CA . GLU A 1 486 ? -2.789 -15.665 17.076 1.00 86.19 486 GLU A CA 1
ATOM 3866 C C . GLU A 1 486 ? -3.949 -14.735 17.432 1.00 86.19 486 GLU A C 1
ATOM 3868 O O . GLU A 1 486 ? -4.545 -14.862 18.499 1.00 86.19 486 GLU A O 1
ATOM 3873 N N . VAL A 1 487 ? -4.357 -13.875 16.496 1.00 88.00 487 VAL A N 1
ATOM 3874 C CA . VAL A 1 487 ? -5.425 -12.887 16.712 1.00 88.00 487 VAL A CA 1
ATOM 3875 C C . VAL A 1 487 ? -6.783 -13.547 16.964 1.00 88.00 487 VAL A C 1
ATOM 3877 O O . VAL A 1 487 ? -7.545 -13.092 17.811 1.00 88.00 487 VAL A O 1
ATOM 3880 N N . SER A 1 488 ? -7.102 -14.654 16.292 1.00 90.88 488 SER A N 1
ATOM 3881 C CA . SER A 1 488 ? -8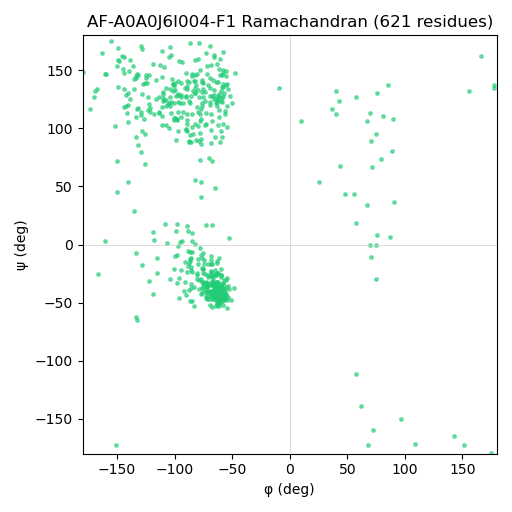.390 -15.338 16.476 1.00 90.88 488 SER A CA 1
ATOM 3882 C C . SER A 1 488 ? -8.581 -15.931 17.876 1.00 90.88 488 SER A C 1
ATOM 3884 O O . SER A 1 488 ? -9.726 -16.106 18.295 1.00 90.88 488 SER A O 1
ATOM 3886 N N . GLN A 1 489 ? -7.501 -16.187 18.627 1.00 88.12 489 GLN A N 1
ATOM 3887 C CA . GLN A 1 489 ? -7.578 -16.650 20.021 1.00 88.12 489 GLN A CA 1
ATOM 3888 C C . GLN A 1 489 ? -8.121 -15.562 20.955 1.00 88.12 489 GLN A C 1
ATOM 3890 O O . GLN A 1 489 ? -8.703 -15.873 21.995 1.00 88.12 489 GLN A O 1
ATOM 3895 N N . GLU A 1 490 ? -8.006 -14.290 20.562 1.00 91.06 490 GLU A N 1
ATOM 3896 C CA . GLU A 1 490 ? -8.572 -13.153 21.289 1.00 91.06 490 GLU A CA 1
ATOM 3897 C C . GLU A 1 490 ? -10.097 -13.292 21.458 1.00 91.06 490 GLU A C 1
ATOM 3899 O O . GLU A 1 490 ? -10.652 -12.928 22.497 1.00 91.06 490 GLU A O 1
ATOM 3904 N N . ALA A 1 491 ? -10.777 -13.905 20.481 1.00 90.19 491 ALA A N 1
ATOM 3905 C CA . ALA A 1 491 ? -12.218 -14.151 20.528 1.00 90.19 491 ALA A CA 1
ATOM 3906 C C . ALA A 1 491 ? -12.634 -15.028 21.726 1.00 90.19 491 ALA A C 1
ATOM 3908 O O . ALA A 1 491 ? -13.669 -14.778 22.348 1.00 90.19 491 ALA A O 1
ATOM 3909 N N . GLU A 1 492 ? -11.813 -16.015 22.097 1.00 90.31 492 GLU A N 1
ATOM 3910 C CA . GLU A 1 492 ? -12.076 -16.881 23.254 1.00 90.31 492 GLU A CA 1
ATOM 3911 C C . GLU A 1 492 ? -11.966 -16.099 24.569 1.00 90.31 492 GLU A C 1
ATOM 3913 O O . GLU A 1 492 ? -12.742 -16.307 25.505 1.00 90.31 492 GLU A O 1
ATOM 3918 N N . ILE A 1 493 ? -11.048 -15.129 24.632 1.00 92.12 493 ILE A N 1
ATOM 3919 C CA . ILE A 1 493 ? -10.912 -14.243 25.790 1.00 92.12 493 ILE A CA 1
ATOM 3920 C C . ILE A 1 493 ? -12.145 -13.350 25.928 1.00 92.12 493 ILE A C 1
ATOM 3922 O O . ILE A 1 493 ? -12.691 -13.238 27.028 1.00 92.12 493 ILE A O 1
ATOM 3926 N N . TYR A 1 494 ? -12.644 -12.778 24.831 1.00 92.69 494 TYR A N 1
ATOM 3927 C CA . TYR A 1 494 ? -13.898 -12.020 24.856 1.00 92.69 494 TYR A CA 1
ATOM 3928 C C . TYR A 1 494 ? -15.090 -12.875 25.312 1.00 92.69 494 TYR A C 1
ATOM 3930 O O . TYR A 1 494 ? -15.934 -12.390 26.070 1.00 92.69 494 TYR A O 1
ATOM 3938 N N . HIS A 1 495 ? -15.126 -14.165 24.956 1.00 91.62 495 HIS A N 1
ATOM 3939 C CA . HIS A 1 495 ? -16.142 -15.092 25.458 1.00 91.62 495 HIS A CA 1
ATOM 3940 C C . HIS A 1 495 ? -16.041 -15.304 26.979 1.00 91.62 495 HIS A C 1
ATOM 3942 O O . HIS A 1 495 ? -17.042 -15.212 27.692 1.00 91.62 495 HIS A O 1
ATOM 3948 N N . VAL A 1 496 ? -14.831 -15.489 27.521 1.00 93.94 496 VAL A N 1
ATOM 3949 C CA . VAL A 1 496 ? -14.605 -15.549 28.981 1.00 93.94 496 VAL A CA 1
ATOM 3950 C C . VAL A 1 496 ? -15.028 -14.241 29.668 1.00 93.94 496 VAL A C 1
ATOM 3952 O O . VAL A 1 496 ? -15.573 -14.253 30.778 1.00 93.94 496 VAL A O 1
ATOM 3955 N N . LEU A 1 497 ? -14.815 -13.105 29.002 1.00 94.12 497 LEU A N 1
ATOM 3956 C CA . LEU A 1 497 ? -15.136 -11.766 29.493 1.00 94.12 497 LEU A CA 1
ATOM 3957 C C . LEU A 1 497 ? -16.589 -11.333 29.238 1.00 94.12 497 LEU A C 1
ATOM 3959 O O . LEU A 1 497 ? -16.931 -10.191 29.546 1.00 94.12 497 LEU A O 1
ATOM 3963 N N . GLN A 1 498 ? -17.480 -12.228 28.790 1.00 93.12 498 GLN A N 1
ATOM 3964 C CA . GLN A 1 498 ? -18.875 -11.910 28.443 1.00 93.12 498 GLN A CA 1
ATOM 3965 C C . GLN A 1 498 ? -19.609 -11.084 29.518 1.00 93.12 498 GLN A C 1
ATOM 3967 O O . GLN A 1 498 ? -20.383 -10.187 29.194 1.00 93.12 498 GLN A O 1
ATOM 3972 N N . ARG A 1 499 ? -19.345 -11.348 30.808 1.00 94.44 499 ARG A N 1
ATOM 3973 C CA . ARG A 1 499 ? -20.000 -10.669 31.948 1.00 94.44 499 ARG A CA 1
ATOM 3974 C C . ARG A 1 499 ? -19.582 -9.213 32.157 1.00 94.44 499 ARG A C 1
ATOM 3976 O O . ARG A 1 499 ? -20.239 -8.520 32.926 1.00 94.44 499 ARG A O 1
ATOM 3983 N N . VAL A 1 500 ? -18.474 -8.787 31.558 1.00 94.12 500 VAL A N 1
ATOM 3984 C CA . VAL A 1 500 ? -17.912 -7.434 31.707 1.00 94.12 500 VAL A CA 1
ATOM 3985 C C . VAL A 1 500 ? -17.849 -6.684 30.373 1.00 94.12 500 VAL A C 1
ATOM 3987 O O . VAL A 1 500 ? -17.235 -5.619 30.284 1.00 94.12 500 VAL A O 1
ATOM 3990 N N . GLN A 1 501 ? -18.490 -7.224 29.333 1.00 92.88 501 GLN A N 1
ATOM 3991 C CA . GLN A 1 501 ? -18.677 -6.535 28.061 1.00 92.88 501 GLN A CA 1
ATOM 3992 C C . GLN A 1 501 ? -19.657 -5.373 28.216 1.00 92.88 501 GLN A C 1
ATOM 3994 O O . GLN A 1 501 ? -20.697 -5.513 28.856 1.00 92.88 501 GLN A O 1
ATOM 3999 N N . GLY A 1 502 ? -19.312 -4.220 27.644 1.00 88.75 502 GLY A N 1
ATOM 4000 C CA . GLY A 1 502 ? -20.054 -2.975 27.855 1.00 88.75 502 GLY A CA 1
ATOM 4001 C C . GLY A 1 502 ? -19.785 -2.325 29.219 1.00 88.75 502 GLY A C 1
ATOM 4002 O O . GLY A 1 502 ? -20.455 -1.360 29.574 1.00 88.75 502 GLY A O 1
ATOM 4003 N N . SER A 1 503 ? -18.808 -2.827 29.987 1.00 91.88 503 SER A N 1
ATOM 4004 C CA . SER A 1 503 ? -18.349 -2.193 31.228 1.00 91.88 503 SER A CA 1
ATOM 4005 C C . SER A 1 503 ? -16.822 -2.108 31.316 1.00 91.88 503 SER A C 1
ATOM 4007 O O . SER A 1 503 ? -16.275 -1.014 31.357 1.00 91.88 503 SER A O 1
ATOM 4009 N N . ALA A 1 504 ? -16.105 -3.232 31.340 1.00 92.62 504 ALA A N 1
ATOM 4010 C CA . ALA A 1 504 ? -14.642 -3.256 31.444 1.00 92.62 504 ALA A CA 1
ATOM 4011 C C . ALA A 1 504 ? -13.950 -3.496 30.099 1.00 92.62 504 ALA A C 1
ATOM 4013 O O . ALA A 1 504 ? -12.772 -3.175 29.964 1.00 92.62 504 ALA A O 1
ATOM 4014 N N . VAL A 1 505 ? -14.670 -4.065 29.133 1.00 94.12 505 VAL A N 1
ATOM 4015 C CA . VAL A 1 505 ? -14.212 -4.323 27.762 1.00 94.12 505 VAL A CA 1
ATOM 4016 C C . VAL A 1 505 ? -15.333 -3.987 26.772 1.00 94.12 505 VAL A C 1
ATOM 4018 O O . VAL A 1 505 ? -16.503 -3.955 27.180 1.00 94.12 505 VAL A O 1
ATOM 4021 N N . PRO A 1 506 ? -15.028 -3.733 25.489 1.00 93.81 506 PRO A N 1
ATOM 4022 C CA . PRO A 1 506 ? -16.056 -3.531 24.474 1.00 93.81 506 PRO A CA 1
ATOM 4023 C C . PRO A 1 506 ? -16.970 -4.746 24.302 1.00 93.81 506 PRO A C 1
ATOM 4025 O O . PRO A 1 506 ? -16.625 -5.869 24.665 1.00 93.81 506 PRO A O 1
ATOM 4028 N N . VAL A 1 507 ? -18.152 -4.516 23.735 1.00 92.25 507 VAL A N 1
ATOM 4029 C CA . VAL A 1 507 ? -19.053 -5.605 23.343 1.00 92.25 507 VAL A CA 1
ATOM 4030 C C . VAL A 1 507 ? -18.477 -6.296 22.113 1.00 92.25 507 VAL A C 1
ATOM 4032 O O . VAL A 1 507 ? -18.426 -5.688 21.053 1.00 92.25 507 VAL A O 1
ATOM 4035 N N . PHE A 1 508 ? -18.046 -7.546 22.232 1.00 93.62 508 PHE A N 1
ATOM 4036 C CA . PHE A 1 508 ? -17.593 -8.352 21.102 1.00 93.62 508 PHE A CA 1
ATOM 4037 C C . PHE A 1 508 ? -18.790 -8.905 20.326 1.00 93.62 508 PHE A C 1
ATOM 4039 O O . PHE A 1 508 ? -19.685 -9.517 20.914 1.00 93.62 508 PHE A O 1
ATOM 4046 N N . LEU A 1 509 ? -18.808 -8.677 19.012 1.00 92.75 509 LEU A N 1
ATOM 4047 C CA . LEU A 1 509 ? -19.835 -9.201 18.112 1.00 92.75 509 LEU A CA 1
ATOM 4048 C C . LEU A 1 509 ? -19.422 -10.569 17.571 1.00 92.75 509 LEU A C 1
ATOM 4050 O O . LEU A 1 509 ? -20.245 -11.479 17.524 1.00 92.75 509 LEU A O 1
ATOM 4054 N N . GLY A 1 510 ? -18.154 -10.720 17.182 1.00 93.31 510 GLY A N 1
ATOM 4055 C CA . GLY A 1 510 ? -17.636 -11.981 16.671 1.00 93.31 510 GLY A CA 1
ATOM 4056 C C . GLY A 1 510 ? -16.479 -11.820 15.693 1.00 93.31 510 GLY A C 1
ATOM 4057 O O . GLY A 1 510 ? -15.950 -10.730 15.482 1.00 93.31 510 GLY A O 1
ATOM 4058 N N . LYS A 1 511 ? -16.089 -12.944 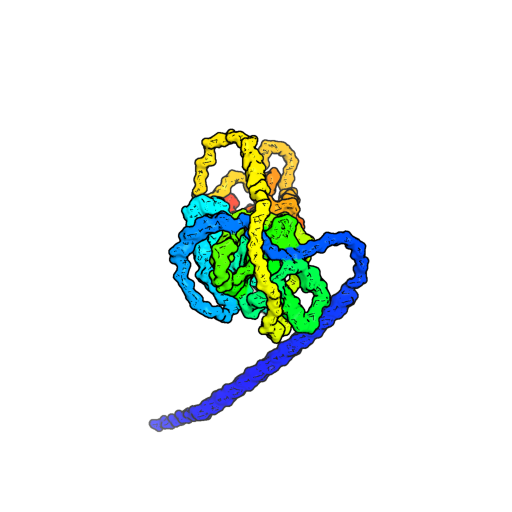15.092 1.00 95.19 511 LYS A N 1
ATOM 4059 C CA . LYS A 1 511 ? -15.065 -13.025 14.047 1.00 95.19 511 LYS A CA 1
ATOM 4060 C C . LYS A 1 511 ? -15.708 -13.172 12.674 1.00 95.19 511 LYS A C 1
ATOM 4062 O O . LYS A 1 511 ? -16.688 -13.905 12.535 1.00 95.19 511 LYS A O 1
ATOM 4067 N N . ILE A 1 512 ? -15.126 -12.525 11.672 1.00 95.69 512 ILE A N 1
ATOM 4068 C CA . ILE A 1 512 ? -15.527 -12.668 10.274 1.00 95.69 512 ILE A CA 1
ATOM 4069 C C . ILE A 1 512 ? -14.304 -12.896 9.385 1.00 95.69 512 ILE A C 1
ATOM 4071 O O . ILE A 1 512 ? -13.235 -12.331 9.611 1.00 95.69 512 ILE A O 1
ATOM 4075 N N . ASP A 1 513 ? -14.502 -13.699 8.347 1.00 96.19 513 ASP A N 1
ATOM 4076 C CA . ASP A 1 513 ? -13.555 -13.874 7.252 1.00 96.19 513 ASP A CA 1
ATOM 4077 C C . ASP A 1 513 ? -14.135 -13.164 6.028 1.00 96.19 513 ASP A C 1
ATOM 4079 O O . ASP A 1 513 ? -15.272 -13.451 5.647 1.00 96.19 513 ASP A O 1
ATOM 4083 N N . LEU A 1 514 ? -13.392 -12.241 5.424 1.00 95.88 514 LEU A N 1
ATOM 4084 C CA . LEU A 1 514 ? -13.852 -11.466 4.263 1.00 95.88 514 LEU A CA 1
ATOM 4085 C C . LEU A 1 514 ? -13.822 -12.325 3.002 1.00 95.88 514 LEU A C 1
ATOM 4087 O O . LEU A 1 514 ? -12.871 -13.063 2.818 1.00 95.88 514 LEU A O 1
ATOM 4091 N N . ALA A 1 515 ? -14.799 -12.266 2.102 1.00 95.12 515 ALA A N 1
ATOM 4092 C CA . ALA A 1 515 ? -14.715 -13.025 0.848 1.00 95.12 515 ALA A CA 1
ATOM 4093 C C . ALA A 1 515 ? -13.515 -12.583 -0.014 1.00 95.12 515 ALA A C 1
ATOM 4095 O O . ALA A 1 515 ? -12.795 -13.424 -0.560 1.00 95.12 515 ALA A O 1
ATOM 4096 N N . GLN A 1 516 ? -13.287 -11.271 -0.068 1.00 93.94 516 GLN A N 1
ATOM 4097 C CA . GLN A 1 516 ? -12.222 -10.604 -0.811 1.00 93.94 516 GLN A CA 1
ATOM 4098 C C . GLN A 1 516 ? -11.103 -10.132 0.132 1.00 93.94 516 GLN A C 1
ATOM 4100 O O . GLN A 1 516 ? -11.292 -10.040 1.345 1.00 93.94 516 GLN A O 1
ATOM 4105 N N . ILE A 1 517 ? -9.921 -9.858 -0.415 1.00 94.19 517 ILE A N 1
ATOM 4106 C CA . ILE A 1 517 ? -8.806 -9.270 0.333 1.00 94.19 517 ILE A CA 1
ATOM 4107 C C . ILE A 1 517 ? -9.012 -7.758 0.392 1.00 94.19 517 ILE A C 1
ATOM 4109 O O . ILE A 1 517 ? -9.203 -7.126 -0.641 1.00 94.19 517 ILE A O 1
ATOM 4113 N N . TYR A 1 518 ? -8.919 -7.168 1.579 1.00 95.12 518 TYR A N 1
ATOM 4114 C CA . TYR A 1 518 ? -8.772 -5.724 1.708 1.00 95.12 518 TYR A CA 1
ATOM 4115 C C . TYR A 1 518 ? -7.273 -5.394 1.683 1.00 95.12 518 TYR A C 1
ATOM 4117 O O . TYR A 1 518 ? -6.546 -5.681 2.635 1.00 95.12 518 TYR A O 1
ATOM 4125 N N . PHE A 1 519 ? -6.795 -4.814 0.587 1.00 91.25 519 PHE A N 1
ATOM 4126 C CA . PHE A 1 519 ? -5.433 -4.307 0.443 1.00 91.25 519 PHE A CA 1
ATOM 4127 C C . PHE A 1 519 ? -5.316 -2.968 1.164 1.00 91.25 519 PHE A C 1
ATOM 4129 O O . PHE A 1 519 ? -5.862 -1.960 0.710 1.00 91.25 519 PHE A O 1
ATOM 4136 N N . LEU A 1 520 ? -4.643 -2.970 2.312 1.00 89.31 520 LEU A N 1
ATOM 4137 C CA . LEU A 1 520 ? -4.422 -1.771 3.109 1.00 89.31 520 LEU A CA 1
ATOM 4138 C C . LEU A 1 520 ? -2.943 -1.384 3.063 1.00 89.31 520 LEU A C 1
ATOM 4140 O O . LEU A 1 520 ? -2.094 -2.136 3.545 1.00 89.31 520 LEU A O 1
ATOM 4144 N N . HIS A 1 521 ? -2.653 -0.198 2.529 1.00 83.31 521 HIS A N 1
ATOM 4145 C CA . HIS A 1 521 ? -1.302 0.356 2.505 1.00 83.31 521 HIS A CA 1
ATOM 4146 C C . HIS A 1 521 ? -0.680 0.373 3.909 1.00 83.31 521 HIS A C 1
ATOM 4148 O O . HIS A 1 521 ? -1.342 0.743 4.882 1.00 83.31 521 HIS A O 1
ATOM 4154 N N . GLY A 1 522 ? 0.574 -0.068 4.029 1.00 75.62 522 GLY A N 1
ATOM 4155 C CA . GLY A 1 522 ? 1.289 -0.157 5.311 1.00 75.62 522 GLY A CA 1
ATOM 4156 C C . GLY A 1 522 ? 0.778 -1.239 6.276 1.00 75.62 522 GLY A C 1
ATOM 4157 O O . GLY A 1 522 ? 1.328 -1.410 7.358 1.00 75.62 522 GLY A O 1
ATOM 4158 N N . ALA A 1 523 ? -0.254 -2.003 5.911 1.00 79.69 523 ALA A N 1
ATOM 4159 C CA . ALA A 1 523 ? -0.736 -3.132 6.706 1.00 79.69 523 ALA A CA 1
ATOM 4160 C C . ALA A 1 523 ? -0.709 -4.455 5.930 1.00 79.69 523 ALA A C 1
ATOM 4162 O O . ALA A 1 523 ? -0.485 -5.499 6.526 1.00 79.69 523 ALA A O 1
ATOM 4163 N N . GLY A 1 524 ? -0.902 -4.438 4.612 1.00 84.88 524 GLY A N 1
ATOM 4164 C CA . GLY A 1 524 ? -0.889 -5.625 3.762 1.00 84.88 524 GLY A CA 1
ATOM 4165 C C . GLY A 1 524 ? -2.284 -6.189 3.476 1.00 84.88 524 GLY A C 1
ATOM 4166 O O . GLY A 1 524 ? -3.276 -5.464 3.379 1.00 84.88 524 GLY A O 1
ATOM 4167 N N . GLN A 1 525 ? -2.349 -7.507 3.276 1.00 90.69 525 GLN A N 1
ATOM 4168 C CA . GLN A 1 525 ? -3.539 -8.212 2.781 1.00 90.69 525 GLN A CA 1
ATOM 4169 C C . GLN A 1 525 ? -4.475 -8.608 3.932 1.00 90.69 525 GLN A C 1
ATOM 4171 O O . GLN A 1 525 ? -4.391 -9.713 4.477 1.00 90.69 525 GLN A O 1
ATOM 4176 N N . ILE A 1 526 ? -5.383 -7.709 4.306 1.00 93.62 526 ILE A N 1
ATOM 4177 C CA . ILE A 1 526 ? -6.356 -7.945 5.374 1.00 93.62 526 ILE A CA 1
ATOM 4178 C C . ILE A 1 526 ? -7.431 -8.917 4.883 1.00 93.62 526 ILE A C 1
ATOM 4180 O O . ILE A 1 526 ? -8.107 -8.680 3.881 1.00 93.62 526 ILE A O 1
ATOM 4184 N N . ARG A 1 527 ? -7.598 -10.030 5.602 1.00 94.88 527 ARG A N 1
ATOM 4185 C CA . ARG A 1 527 ? -8.501 -11.128 5.208 1.00 94.88 527 ARG A CA 1
ATOM 4186 C C . ARG A 1 527 ? -9.474 -11.551 6.307 1.00 94.88 527 ARG A C 1
ATOM 4188 O O . ARG A 1 527 ? -10.487 -12.197 6.022 1.00 94.88 527 ARG A O 1
ATOM 4195 N N . HIS A 1 528 ? -9.177 -11.167 7.544 1.00 96.12 528 HIS A N 1
ATOM 4196 C CA . HIS A 1 528 ? -9.921 -11.551 8.736 1.00 96.12 528 HIS A CA 1
ATOM 4197 C C . HIS A 1 528 ? -10.168 -10.326 9.609 1.00 96.12 528 HIS A C 1
ATOM 4199 O O . HIS A 1 528 ? -9.298 -9.463 9.704 1.00 96.12 528 HIS A O 1
ATOM 4205 N N . MET A 1 529 ? -11.331 -10.245 10.258 1.00 96.56 529 MET A N 1
ATOM 4206 C CA . MET A 1 529 ? -11.653 -9.156 11.181 1.00 96.56 529 MET A CA 1
ATOM 4207 C C . MET A 1 529 ? -12.291 -9.670 12.476 1.00 96.56 529 MET A C 1
ATOM 4209 O O . MET A 1 529 ? -13.131 -10.574 12.467 1.00 96.56 529 MET A O 1
ATOM 4213 N N . LEU A 1 530 ? -11.935 -9.040 13.596 1.00 95.56 530 LEU A N 1
ATOM 4214 C CA . LEU A 1 530 ? -12.690 -9.108 14.849 1.00 95.56 530 LEU A CA 1
ATOM 4215 C C . LEU A 1 530 ? -13.627 -7.902 14.934 1.00 95.56 530 LEU A C 1
ATOM 4217 O O . LEU A 1 530 ? -13.158 -6.768 14.911 1.00 95.56 530 LEU A O 1
ATOM 4221 N N . LEU A 1 531 ? -14.932 -8.135 15.051 1.00 95.44 531 LEU A N 1
ATOM 4222 C CA . LEU A 1 531 ? -15.939 -7.083 15.168 1.00 95.44 531 LEU A CA 1
ATOM 4223 C C . LEU A 1 531 ? -16.315 -6.849 16.632 1.00 95.44 531 LEU A C 1
ATOM 4225 O O . LEU A 1 531 ? -16.669 -7.782 17.359 1.00 95.44 531 LEU A O 1
ATOM 4229 N N . MET A 1 532 ? -16.285 -5.591 17.058 1.00 93.31 532 MET A N 1
ATOM 4230 C CA . MET A 1 532 ? -16.627 -5.177 18.417 1.00 93.31 532 MET A CA 1
ATOM 4231 C C . MET A 1 532 ? -17.226 -3.768 18.456 1.00 93.31 532 MET A C 1
ATOM 4233 O O . MET A 1 532 ? -17.051 -2.966 17.545 1.00 93.31 532 MET A O 1
ATOM 4237 N N . GLY A 1 533 ? -17.962 -3.456 19.518 1.00 91.44 533 GLY A N 1
ATOM 4238 C CA . GLY A 1 533 ? -18.504 -2.125 19.759 1.00 91.44 533 GLY A CA 1
ATOM 4239 C C . GLY A 1 533 ? -17.408 -1.089 20.017 1.00 91.44 533 GLY A C 1
ATOM 4240 O O . GLY A 1 533 ? -16.274 -1.422 20.358 1.00 91.44 533 GLY A O 1
ATOM 4241 N N . TRP A 1 534 ? -17.768 0.187 19.893 1.00 91.25 534 TRP A N 1
ATOM 4242 C CA . TRP A 1 534 ? -16.860 1.296 20.173 1.00 91.25 534 TRP A CA 1
ATOM 4243 C C . TRP A 1 534 ? -16.391 1.301 21.636 1.00 91.25 534 TRP A C 1
ATOM 4245 O O . TRP A 1 534 ? -17.196 1.281 22.571 1.00 91.25 534 TRP A O 1
ATOM 4255 N N . GLY A 1 535 ? -15.071 1.333 21.833 1.00 87.69 535 GLY A N 1
ATOM 4256 C CA . GLY A 1 535 ? -14.450 1.289 23.157 1.00 87.69 535 GLY A CA 1
ATOM 4257 C C . GLY A 1 535 ? -14.248 2.654 23.822 1.00 87.69 535 GLY A C 1
ATOM 4258 O O . GLY A 1 535 ? -14.105 2.711 25.043 1.00 87.69 535 GLY A O 1
ATOM 4259 N N . GLY A 1 536 ? -14.276 3.748 23.057 1.00 89.62 536 GLY A N 1
ATOM 4260 C CA . GLY A 1 536 ? -13.934 5.092 23.526 1.00 89.62 536 GLY A CA 1
ATOM 4261 C C . GLY A 1 536 ? -12.609 5.603 22.960 1.00 89.62 536 GLY A C 1
ATOM 4262 O O . GLY A 1 536 ? -12.006 4.974 22.098 1.00 89.62 536 GLY A O 1
ATOM 4263 N N . GLU A 1 537 ? -12.157 6.744 23.473 1.00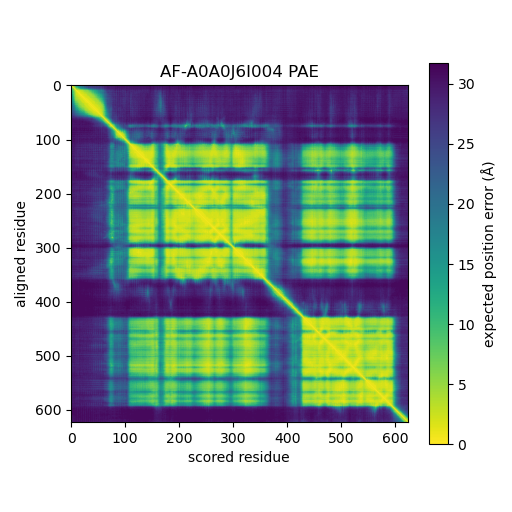 88.00 537 GLU A N 1
ATOM 4264 C CA . GLU A 1 537 ? -10.931 7.416 23.024 1.00 88.00 537 GLU A CA 1
ATOM 4265 C C . GLU A 1 537 ? -9.710 6.952 23.822 1.00 88.00 537 GLU A C 1
ATOM 4267 O O . GLU A 1 537 ? -9.816 6.674 25.018 1.00 88.00 537 GLU A O 1
ATOM 4272 N N . SER A 1 538 ? -8.530 6.913 23.201 1.00 85.88 538 SER A N 1
ATOM 4273 C CA . SER A 1 538 ? -7.293 6.529 23.896 1.00 85.88 538 SER A CA 1
ATOM 4274 C C . SER A 1 538 ? -6.998 7.431 25.101 1.00 85.88 538 SER A C 1
ATOM 4276 O O . SER A 1 538 ? -7.069 8.664 25.036 1.00 85.88 538 SER A O 1
ATOM 4278 N N . VAL A 1 539 ? -6.605 6.828 26.229 1.00 85.44 539 VAL A N 1
ATOM 4279 C CA . VAL A 1 539 ? -6.241 7.590 27.436 1.00 85.44 539 VAL A CA 1
ATOM 4280 C C . VAL A 1 539 ? -4.872 8.266 27.344 1.00 85.44 539 VAL A C 1
ATOM 4282 O O . VAL A 1 539 ? -4.541 9.037 28.246 1.00 85.44 539 VAL A O 1
ATOM 4285 N N . VAL A 1 540 ? -4.083 8.009 26.292 1.00 81.31 540 VAL A N 1
ATOM 4286 C CA . VAL A 1 540 ? -2.728 8.569 26.105 1.00 81.31 540 VAL A CA 1
ATOM 4287 C C . VAL A 1 540 ? -2.740 10.099 26.167 1.00 81.31 540 VAL A C 1
ATOM 4289 O O . VAL A 1 540 ? -1.922 10.699 26.862 1.00 81.31 540 VAL A O 1
ATOM 4292 N N . HIS A 1 541 ? -3.715 10.737 25.517 1.00 72.44 541 HIS A N 1
ATOM 4293 C CA . HIS A 1 541 ? -3.828 12.200 25.464 1.00 72.44 541 HIS A CA 1
ATOM 4294 C C . HIS A 1 541 ? -4.740 12.789 26.554 1.00 72.44 541 HIS A C 1
ATOM 4296 O O . HIS A 1 541 ? -4.961 13.999 26.605 1.00 72.44 541 HIS A O 1
ATOM 4302 N N . THR A 1 542 ? -5.267 11.954 27.455 1.00 75.00 542 THR A N 1
ATOM 4303 C CA . THR A 1 542 ? -6.215 12.383 28.489 1.00 75.00 542 THR A CA 1
ATOM 4304 C C . THR A 1 542 ? -5.498 12.651 29.812 1.00 75.00 542 THR A C 1
ATOM 4306 O O . THR A 1 542 ? -4.787 11.795 30.340 1.00 75.00 542 THR A O 1
ATOM 4309 N N . LYS A 1 543 ? -5.729 13.825 30.421 1.00 73.88 543 LYS A N 1
ATOM 4310 C CA . LYS A 1 543 ? -5.231 14.119 31.776 1.00 73.88 543 LYS A CA 1
ATOM 4311 C C . LYS A 1 543 ? -5.832 13.122 32.773 1.00 73.88 543 LYS A C 1
ATOM 4313 O O . LYS A 1 543 ? -7.028 13.140 33.050 1.00 73.88 543 LYS A O 1
ATOM 4318 N N . GLN A 1 544 ? -4.997 12.226 33.299 1.00 72.50 544 GLN A N 1
ATOM 4319 C CA . GLN A 1 544 ? -5.443 11.163 34.199 1.00 72.50 544 GLN A CA 1
ATOM 4320 C C . GLN A 1 544 ? -5.714 11.685 35.611 1.00 72.50 544 GLN A C 1
ATOM 4322 O O . GLN A 1 544 ? -4.862 11.591 36.508 1.00 72.50 544 GLN A O 1
ATOM 4327 N N . ASP A 1 545 ? -6.932 12.163 35.822 1.00 80.81 545 ASP A N 1
ATOM 4328 C CA . ASP A 1 545 ? -7.430 12.545 37.137 1.00 80.81 545 ASP A CA 1
ATOM 4329 C C . ASP A 1 545 ? -7.716 11.322 38.024 1.00 80.81 545 ASP A C 1
ATOM 4331 O O . ASP A 1 545 ? -7.824 10.180 37.562 1.00 80.81 545 ASP A O 1
ATOM 4335 N N . LYS A 1 546 ? -7.873 11.550 39.337 1.00 86.62 546 LYS A N 1
ATOM 4336 C CA . LYS A 1 546 ? -8.136 10.479 40.323 1.00 86.62 546 LYS A CA 1
ATOM 4337 C C . LYS A 1 546 ? -9.346 9.610 39.951 1.00 86.62 546 LYS A C 1
ATOM 4339 O O . LYS A 1 546 ? -9.311 8.402 40.175 1.00 86.62 546 LYS A O 1
ATOM 4344 N N . SER A 1 547 ? -10.383 10.211 39.365 1.00 85.56 547 SER A N 1
ATOM 4345 C CA . SER A 1 547 ? -11.587 9.504 38.909 1.00 85.56 547 SER A CA 1
ATOM 4346 C C . SER A 1 547 ? -11.274 8.493 37.798 1.00 85.56 547 SER A C 1
ATOM 4348 O O . SER A 1 547 ? -11.594 7.311 37.930 1.00 85.56 547 SER A O 1
ATOM 4350 N N . ILE A 1 548 ? -10.543 8.921 36.761 1.00 86.06 548 ILE A N 1
ATOM 4351 C CA . ILE A 1 548 ? -10.150 8.070 35.628 1.00 86.06 548 ILE A CA 1
ATOM 4352 C C . ILE A 1 548 ? -9.255 6.925 36.111 1.00 86.06 548 ILE A C 1
ATOM 4354 O O . ILE A 1 548 ? -9.493 5.767 35.776 1.00 86.06 548 ILE A O 1
ATOM 4358 N N . ARG A 1 549 ? -8.279 7.204 36.986 1.00 88.69 549 ARG A N 1
ATOM 4359 C CA . ARG A 1 549 ? -7.413 6.157 37.566 1.00 88.69 549 ARG A CA 1
ATOM 4360 C C . ARG A 1 549 ? -8.201 5.131 38.382 1.00 88.69 549 ARG A C 1
ATOM 4362 O O . ARG A 1 549 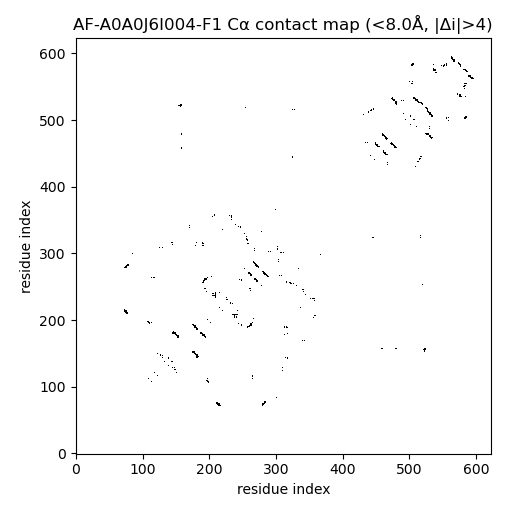? -7.895 3.937 38.326 1.00 88.69 549 ARG A O 1
ATOM 4369 N N . SER A 1 550 ? -9.210 5.580 39.130 1.00 91.50 550 SER A N 1
ATOM 4370 C CA . SER A 1 550 ? -10.106 4.696 39.884 1.00 91.50 550 SER A CA 1
ATOM 4371 C C . SER A 1 550 ? -10.913 3.798 38.945 1.00 91.50 550 SER A C 1
ATOM 4373 O O . SER A 1 550 ? -10.947 2.580 39.133 1.00 91.50 550 SER A O 1
ATOM 4375 N N . ALA A 1 551 ? -11.473 4.371 37.876 1.00 92.50 551 ALA A N 1
ATOM 4376 C CA . ALA A 1 551 ? -12.202 3.624 36.861 1.00 92.50 551 ALA A CA 1
ATOM 4377 C C . ALA A 1 551 ? -11.302 2.594 36.153 1.00 92.50 551 ALA A C 1
ATOM 4379 O O . ALA A 1 551 ? -11.649 1.414 36.108 1.00 92.50 551 ALA A O 1
ATOM 4380 N N . ILE A 1 552 ? -10.104 2.983 35.710 1.00 92.81 552 ILE A N 1
ATOM 4381 C CA . ILE A 1 552 ? -9.108 2.059 35.143 1.00 92.81 552 ILE A CA 1
ATOM 4382 C C . ILE A 1 552 ? -8.824 0.908 36.119 1.00 92.81 552 ILE A C 1
ATOM 4384 O O . ILE A 1 552 ? -8.874 -0.265 35.749 1.00 92.81 552 ILE A O 1
ATOM 4388 N N . SER A 1 553 ? -8.581 1.222 37.393 1.00 94.06 553 SER A N 1
ATOM 4389 C CA . SER A 1 553 ? -8.303 0.216 38.427 1.00 94.06 553 SER A CA 1
ATOM 4390 C C . SER A 1 553 ? -9.480 -0.730 38.656 1.00 94.06 553 SER A C 1
ATOM 4392 O O . SER A 1 553 ? -9.292 -1.917 38.924 1.00 94.06 553 SER A O 1
ATOM 4394 N N . GLN A 1 554 ? -10.709 -0.231 38.557 1.00 95.12 554 GLN A N 1
ATOM 4395 C CA . GLN A 1 554 ? -11.903 -1.057 38.650 1.00 95.12 554 GLN A CA 1
ATOM 4396 C C . GLN A 1 554 ? -12.033 -1.989 37.431 1.00 95.12 554 GLN A C 1
ATOM 4398 O O . GLN A 1 554 ? -12.274 -3.174 37.638 1.00 95.12 554 GLN A O 1
ATOM 4403 N N . SER A 1 555 ? -11.765 -1.533 36.199 1.00 95.56 555 SER A N 1
ATOM 4404 C CA . SER A 1 555 ? -11.850 -2.390 34.996 1.00 95.56 555 SER A CA 1
ATOM 4405 C C . SER A 1 555 ? -10.791 -3.488 35.019 1.00 95.56 555 SER A C 1
ATOM 4407 O O . SER A 1 555 ? -11.097 -4.660 34.809 1.00 95.56 555 SER A O 1
ATOM 4409 N N . LYS A 1 556 ? -9.562 -3.140 35.424 1.00 94.88 556 LYS A N 1
ATOM 4410 C CA . LYS A 1 556 ? -8.484 -4.113 35.659 1.00 94.88 556 LYS A CA 1
ATOM 4411 C C . LYS A 1 556 ? -8.883 -5.171 36.692 1.00 94.88 556 LYS A C 1
ATOM 4413 O O . LYS A 1 556 ? -8.600 -6.353 36.506 1.00 94.88 556 LYS A O 1
ATOM 4418 N N . ARG A 1 557 ? -9.539 -4.765 37.788 1.00 94.31 557 ARG A N 1
ATOM 4419 C CA . ARG A 1 557 ? -10.019 -5.699 38.823 1.00 94.31 557 ARG A CA 1
ATOM 4420 C C . ARG A 1 557 ? -11.125 -6.610 38.308 1.00 94.31 557 ARG A C 1
ATOM 4422 O O . ARG A 1 557 ? -11.090 -7.793 38.625 1.00 94.31 557 ARG A O 1
ATOM 4429 N N . GLU A 1 558 ? -12.072 -6.089 37.536 1.00 95.12 558 GLU A N 1
ATOM 4430 C CA . GLU A 1 558 ? -13.174 -6.862 36.951 1.00 95.12 558 GLU A CA 1
ATOM 4431 C C . GLU A 1 558 ? -12.642 -7.948 36.002 1.00 95.12 558 GLU A C 1
ATOM 4433 O O . GLU A 1 558 ? -12.947 -9.125 36.205 1.00 95.12 558 GLU A O 1
ATOM 4438 N N . ILE A 1 559 ? -11.744 -7.596 35.077 1.00 94.44 559 ILE A N 1
ATOM 4439 C CA . ILE A 1 559 ? -11.088 -8.543 34.154 1.00 94.44 559 ILE A CA 1
ATOM 4440 C C . ILE A 1 559 ? -10.278 -9.593 34.924 1.00 94.44 559 ILE A C 1
ATOM 4442 O O . ILE A 1 559 ? -10.477 -10.796 34.751 1.00 94.44 559 ILE A O 1
ATOM 4446 N N . ARG A 1 560 ? -9.427 -9.157 35.863 1.00 94.25 560 ARG A N 1
ATOM 4447 C CA . ARG A 1 560 ? -8.625 -10.075 36.688 1.00 94.25 560 ARG A CA 1
ATOM 4448 C C . ARG A 1 560 ? -9.495 -10.985 37.549 1.00 94.25 560 ARG A C 1
ATOM 4450 O O . ARG A 1 560 ? -9.127 -12.130 37.803 1.00 94.25 560 ARG A O 1
ATOM 4457 N N . SER A 1 561 ? -10.659 -10.508 37.993 1.00 94.50 561 SER A N 1
ATOM 4458 C CA . SER A 1 561 ? -11.600 -11.326 38.753 1.00 94.50 561 SER A CA 1
ATOM 4459 C C . SER A 1 561 ? -12.144 -12.483 37.923 1.00 94.50 561 SER A C 1
ATOM 4461 O O . SER A 1 561 ? -12.484 -13.502 38.509 1.00 94.50 561 SER A O 1
ATOM 4463 N N . LEU A 1 562 ? -12.188 -12.380 36.594 1.00 93.81 562 LEU A N 1
ATOM 4464 C CA . LEU A 1 562 ? -12.579 -13.467 35.692 1.00 93.81 562 LEU A CA 1
ATOM 4465 C C . LEU A 1 562 ? -11.413 -14.404 35.341 1.00 93.81 562 LEU A C 1
ATOM 4467 O O . LEU A 1 562 ? -11.611 -15.371 34.619 1.00 93.81 562 LEU A O 1
ATOM 4471 N N . GLY A 1 563 ? -10.230 -14.173 35.917 1.00 92.38 563 GLY A N 1
ATOM 4472 C CA . GLY A 1 563 ? -9.049 -15.008 35.715 1.00 92.38 563 GLY A CA 1
ATOM 4473 C C . GLY A 1 563 ? -8.214 -14.617 34.499 1.00 92.38 563 GLY A C 1
ATOM 4474 O O . GLY A 1 563 ? -7.251 -15.312 34.211 1.00 92.38 563 GLY A O 1
ATOM 4475 N N . VAL A 1 564 ? -8.528 -13.516 33.813 1.00 93.19 564 VAL A N 1
ATOM 4476 C CA . VAL A 1 564 ? -7.768 -13.049 32.645 1.00 93.19 564 VAL A CA 1
ATOM 4477 C C . VAL A 1 564 ? -6.647 -12.105 33.088 1.00 93.19 564 VAL A C 1
ATOM 4479 O O . VAL A 1 564 ? -6.882 -11.128 33.806 1.00 93.19 564 VAL A O 1
ATOM 4482 N N . LEU A 1 565 ? -5.419 -12.391 32.659 1.00 91.00 565 LEU A N 1
ATOM 4483 C CA . LEU A 1 565 ? -4.255 -11.514 32.786 1.00 91.00 565 LEU A CA 1
ATOM 4484 C C . LEU A 1 565 ? -3.875 -11.004 31.393 1.00 91.00 565 LEU A C 1
ATOM 4486 O O . LEU A 1 565 ? -3.621 -11.806 30.504 1.00 91.00 565 LEU A O 1
ATOM 4490 N N . HIS A 1 566 ? -3.822 -9.683 31.215 1.00 89.81 566 HIS A N 1
ATOM 4491 C CA . HIS A 1 566 ? -3.730 -9.060 29.887 1.00 89.81 566 HIS A CA 1
ATOM 4492 C C . HIS A 1 566 ? -2.412 -9.312 29.130 1.00 89.81 566 HIS A C 1
ATOM 4494 O O . HIS A 1 566 ? -2.392 -9.344 27.909 1.00 89.81 566 HIS A O 1
ATOM 4500 N N . GLY A 1 567 ? -1.285 -9.420 29.839 1.00 82.88 567 GLY A N 1
ATOM 4501 C CA . GLY A 1 567 ? 0.040 -9.625 29.230 1.00 82.88 567 GLY A CA 1
ATOM 4502 C C . GLY A 1 567 ? 0.667 -8.399 28.547 1.00 82.88 567 GLY A C 1
ATOM 4503 O O . GLY A 1 567 ? 1.881 -8.267 28.599 1.00 82.88 567 GLY A O 1
ATOM 4504 N N . ASP A 1 568 ? -0.128 -7.472 28.000 1.00 85.06 568 ASP A N 1
ATOM 4505 C CA . ASP A 1 568 ? 0.369 -6.261 27.306 1.00 85.06 568 ASP A CA 1
ATOM 4506 C C . ASP A 1 568 ? -0.460 -4.991 27.589 1.00 85.06 568 ASP A C 1
ATOM 4508 O O . ASP A 1 568 ? -1.014 -4.334 26.709 1.00 85.06 568 ASP A O 1
ATOM 4512 N N . LEU A 1 569 ? -0.637 -4.670 28.871 1.00 84.88 569 LEU A N 1
ATOM 4513 C CA . LEU A 1 569 ? -1.508 -3.566 29.272 1.00 84.88 569 LEU A CA 1
ATOM 4514 C C . LEU A 1 569 ? -0.770 -2.224 29.258 1.00 84.88 569 LEU A C 1
ATOM 4516 O O . LEU A 1 569 ? -0.240 -1.789 30.285 1.00 84.88 569 LEU A O 1
ATOM 4520 N N . ARG A 1 570 ? -0.783 -1.563 28.103 1.00 87.06 570 ARG A N 1
ATOM 4521 C CA . ARG A 1 570 ? -0.216 -0.225 27.883 1.00 87.06 570 ARG A CA 1
ATOM 4522 C C . ARG A 1 570 ? -1.306 0.848 27.833 1.00 87.06 570 ARG A C 1
ATOM 4524 O O . ARG A 1 570 ? -2.480 0.505 27.694 1.00 87.06 570 ARG A O 1
ATOM 4531 N N . PRO A 1 571 ? -0.962 2.142 27.976 1.00 84.38 571 PRO A N 1
ATOM 4532 C CA . PRO A 1 571 ? -1.925 3.227 27.818 1.00 84.38 571 PRO A CA 1
ATOM 4533 C C . PRO A 1 571 ? -2.652 3.218 26.466 1.00 84.38 571 PRO A C 1
ATOM 4535 O O . PRO A 1 571 ? -3.817 3.600 26.446 1.00 84.38 571 PRO A O 1
ATOM 4538 N N . GLU A 1 572 ? -2.020 2.743 25.383 1.00 84.88 572 GLU A N 1
ATOM 4539 C CA . GLU A 1 572 ? -2.675 2.618 24.069 1.00 84.88 572 GLU A CA 1
ATOM 4540 C C . GLU A 1 572 ? -3.860 1.633 24.094 1.00 84.88 572 GLU A C 1
ATOM 4542 O O . GLU A 1 572 ? -4.880 1.867 23.453 1.00 84.88 572 GLU A O 1
ATOM 4547 N N . ASN A 1 573 ? -3.770 0.586 24.920 1.00 89.38 573 ASN A N 1
ATOM 4548 C CA . ASN A 1 573 ? -4.773 -0.479 25.042 1.00 89.38 573 ASN A CA 1
ATOM 4549 C C . ASN A 1 573 ? -5.881 -0.161 26.068 1.00 89.38 573 ASN A C 1
ATOM 4551 O O . ASN A 1 573 ? -6.653 -1.036 26.474 1.00 89.38 573 ASN A O 1
ATOM 4555 N N . ILE A 1 574 ? -5.954 1.090 26.536 1.00 91.50 574 ILE A N 1
ATOM 4556 C CA . ILE A 1 574 ? -6.964 1.563 27.486 1.00 91.50 574 ILE A CA 1
ATOM 4557 C C . ILE A 1 574 ? -7.736 2.716 26.847 1.00 91.50 574 ILE A C 1
ATOM 4559 O O . ILE A 1 574 ? -7.198 3.794 26.600 1.00 91.50 574 ILE A O 1
ATOM 4563 N N . LEU A 1 575 ? -9.033 2.505 26.662 1.00 92.06 575 LEU A N 1
ATOM 4564 C CA . LEU A 1 575 ? -9.946 3.459 26.053 1.00 92.06 575 LEU A CA 1
ATOM 4565 C C . LEU A 1 575 ? -10.868 4.064 27.113 1.00 92.06 575 LEU A C 1
ATOM 4567 O O . LEU A 1 575 ? -11.408 3.364 27.970 1.00 92.06 575 LEU A O 1
ATOM 4571 N N . TRP A 1 576 ? -11.054 5.377 27.084 1.00 93.19 576 TRP A N 1
ATOM 4572 C CA . TRP A 1 576 ? -12.012 6.082 27.921 1.00 93.19 576 TRP A CA 1
ATOM 4573 C C . TRP A 1 576 ? -13.340 6.236 27.191 1.00 93.19 576 TRP A C 1
ATOM 4575 O O . TRP A 1 576 ? -13.455 6.981 26.216 1.00 93.19 576 TRP A O 1
ATOM 4585 N N . ASN A 1 577 ? -14.371 5.572 27.707 1.00 91.50 577 ASN A N 1
ATOM 4586 C CA . ASN A 1 577 ? -15.732 5.758 27.243 1.00 91.50 577 ASN A CA 1
ATOM 4587 C C . ASN A 1 577 ? -16.435 6.800 28.126 1.00 91.50 577 ASN A C 1
ATOM 4589 O O . ASN A 1 577 ? -16.745 6.554 29.298 1.00 91.50 577 ASN A O 1
ATOM 4593 N N . THR A 1 578 ? -16.684 7.978 27.552 1.00 89.50 578 THR A N 1
ATOM 4594 C CA . THR A 1 578 ? -17.313 9.112 28.244 1.00 89.50 578 THR A CA 1
ATOM 4595 C C . THR A 1 578 ? -18.754 8.822 28.666 1.00 89.50 578 THR A C 1
ATOM 4597 O O . THR A 1 578 ? -19.176 9.284 29.727 1.00 89.50 578 THR A O 1
ATOM 4600 N N . GLU A 1 579 ? -19.494 8.032 27.888 1.00 87.56 579 GLU A N 1
ATOM 4601 C CA . GLU A 1 579 ? -20.901 7.711 28.156 1.00 87.56 579 GLU A CA 1
ATOM 4602 C C . GLU A 1 579 ? -21.039 6.760 29.339 1.00 87.56 579 GLU A C 1
ATOM 4604 O O . GLU A 1 579 ? -21.796 7.013 30.276 1.00 87.56 579 GLU A O 1
ATOM 4609 N N . LEU A 1 580 ? -20.222 5.707 29.343 1.00 88.12 580 LEU A N 1
ATOM 4610 C CA . LEU A 1 580 ? -20.160 4.742 30.436 1.00 88.12 580 LEU A CA 1
ATOM 4611 C C . LEU A 1 580 ? -19.430 5.307 31.664 1.00 88.12 580 LEU A C 1
ATOM 4613 O O . LEU A 1 580 ? -19.483 4.710 32.741 1.00 88.12 580 LEU A O 1
ATOM 4617 N N . LYS A 1 581 ? -18.725 6.440 31.507 1.00 90.06 581 LYS A N 1
ATOM 4618 C CA . LYS A 1 581 ? -17.775 6.999 32.487 1.00 90.06 581 LYS A CA 1
ATOM 4619 C C . LYS A 1 581 ? -16.812 5.922 32.991 1.00 90.06 581 LYS A C 1
ATOM 4621 O O . LYS A 1 581 ? -16.563 5.777 34.193 1.00 90.06 581 LYS A O 1
ATOM 4626 N N . ARG A 1 582 ? -16.313 5.118 32.053 1.00 91.81 582 ARG A N 1
ATOM 4627 C CA . ARG A 1 582 ? -15.624 3.858 32.324 1.00 91.81 582 ARG A CA 1
ATOM 4628 C C . ARG A 1 582 ? -14.430 3.703 31.392 1.00 91.81 582 ARG A C 1
ATOM 4630 O O . ARG A 1 582 ? -14.449 4.180 30.263 1.00 91.81 582 ARG A O 1
ATOM 4637 N N . ALA A 1 583 ? -13.396 3.025 31.882 1.00 93.62 583 ALA A N 1
ATOM 4638 C CA . ALA A 1 583 ? -12.255 2.643 31.062 1.00 93.62 583 ALA A CA 1
ATOM 4639 C C . ALA A 1 583 ? -12.485 1.240 30.497 1.00 93.62 583 ALA A C 1
ATOM 4641 O O . ALA A 1 583 ? -12.671 0.299 31.275 1.00 93.62 583 ALA A O 1
ATOM 4642 N N . LEU A 1 584 ? -12.473 1.109 29.178 1.00 94.81 584 LEU A N 1
ATOM 4643 C CA . LEU A 1 584 ? -12.580 -0.154 28.466 1.00 94.81 584 LEU A CA 1
ATOM 4644 C C . LEU A 1 584 ? -11.177 -0.582 28.043 1.00 94.81 584 LEU A C 1
ATOM 4646 O O . LEU A 1 584 ? -10.391 0.224 27.557 1.00 94.81 584 LEU A O 1
ATOM 4650 N N . ILE A 1 585 ? -10.845 -1.842 28.284 1.00 94.44 585 ILE A N 1
ATOM 4651 C CA . ILE A 1 585 ? -9.549 -2.421 27.929 1.00 94.44 585 ILE A CA 1
ATOM 4652 C C . ILE A 1 585 ? -9.736 -3.248 26.657 1.00 94.44 585 ILE A C 1
ATOM 4654 O O . ILE A 1 585 ? -10.755 -3.930 26.520 1.00 94.44 585 ILE A O 1
ATOM 4658 N N . ILE A 1 586 ? -8.781 -3.146 25.738 1.00 91.81 586 ILE A N 1
ATOM 4659 C CA . ILE A 1 586 ? -8.779 -3.810 24.429 1.00 91.81 586 ILE A CA 1
ATOM 4660 C C . ILE A 1 586 ? -7.463 -4.547 24.200 1.00 91.81 586 ILE A C 1
ATOM 4662 O O . ILE A 1 586 ? -6.509 -4.329 24.935 1.00 91.81 586 ILE A O 1
ATOM 4666 N N . ASP A 1 587 ? -7.416 -5.336 23.130 1.00 87.56 587 ASP A N 1
ATOM 4667 C CA . ASP A 1 587 ? -6.210 -5.979 22.616 1.00 87.56 587 ASP A CA 1
ATOM 4668 C C . ASP A 1 587 ? -5.684 -7.133 23.485 1.00 87.56 587 ASP A C 1
ATOM 4670 O O . ASP A 1 587 ? -4.603 -7.104 24.074 1.00 87.56 587 ASP A O 1
ATOM 4674 N N . PHE A 1 588 ? -6.474 -8.204 23.542 1.00 87.25 588 PHE A N 1
ATOM 4675 C CA . PHE A 1 588 ? -6.231 -9.359 24.407 1.00 87.25 588 PHE A CA 1
ATOM 4676 C C . PHE A 1 588 ? -5.360 -10.462 23.763 1.00 87.25 588 PHE A C 1
ATOM 4678 O O . PHE A 1 588 ? -5.306 -11.582 24.273 1.00 87.25 588 PHE A O 1
ATOM 4685 N N . HIS A 1 589 ? -4.641 -10.181 22.675 1.00 80.12 589 HIS A N 1
ATOM 4686 C CA . HIS A 1 589 ? -3.866 -11.195 21.941 1.00 80.12 589 HIS A CA 1
ATOM 4687 C C . HIS A 1 589 ? -2.709 -11.818 22.760 1.00 80.12 589 HIS A C 1
ATOM 4689 O O . HIS A 1 589 ? -2.352 -12.971 22.541 1.00 80.12 589 HIS A O 1
ATOM 4695 N N . ARG A 1 590 ? -2.162 -11.105 23.760 1.00 82.81 590 ARG A N 1
ATOM 4696 C CA . ARG A 1 590 ? -1.101 -11.591 24.681 1.00 82.81 590 ARG A CA 1
ATOM 4697 C C . ARG A 1 590 ? -1.625 -12.110 26.029 1.00 82.81 590 ARG A C 1
ATOM 4699 O O . ARG A 1 590 ? -0.875 -12.212 27.004 1.00 82.81 590 ARG A O 1
ATOM 4706 N N . CYS A 1 591 ? -2.916 -12.420 26.118 1.00 85.81 591 CYS A N 1
ATOM 4707 C CA . CYS A 1 591 ? -3.543 -12.767 27.390 1.00 85.81 591 CYS A CA 1
ATOM 4708 C C . CYS A 1 591 ? -3.265 -14.188 27.857 1.00 85.81 591 CYS A C 1
ATOM 4710 O O . CYS A 1 591 ? -3.155 -15.125 27.076 1.00 85.81 591 CYS A O 1
ATOM 4712 N N . THR A 1 592 ? -3.261 -14.362 29.178 1.00 85.94 592 THR A N 1
ATOM 4713 C CA . THR A 1 592 ? -3.186 -15.677 29.821 1.00 85.94 592 THR A CA 1
ATOM 4714 C C . THR A 1 592 ? -4.348 -15.881 30.785 1.00 85.94 592 THR A C 1
ATOM 4716 O O . THR A 1 592 ? -4.793 -14.954 31.471 1.00 85.94 592 THR A O 1
ATOM 4719 N N . LEU A 1 593 ? -4.850 -17.115 30.846 1.00 86.62 593 LEU A N 1
ATOM 4720 C CA . LEU A 1 593 ? -5.861 -17.530 31.815 1.00 86.62 593 LEU A CA 1
ATOM 4721 C C . LEU A 1 593 ? -5.177 -18.048 33.083 1.00 86.62 593 LEU A C 1
ATOM 4723 O O . LEU A 1 593 ? -4.311 -18.919 33.050 1.00 86.62 593 LEU A O 1
ATOM 4727 N N . SER A 1 594 ? -5.561 -17.498 34.230 1.00 80.00 594 SER A N 1
ATOM 4728 C CA . SER A 1 594 ? -5.052 -17.910 35.531 1.00 80.00 594 SER A CA 1
ATOM 4729 C C . SER A 1 594 ? -5.709 -19.219 35.967 1.00 80.00 594 SER A C 1
ATOM 4731 O O . SER A 1 594 ? -6.904 -19.261 36.252 1.00 80.00 594 SER A O 1
ATOM 4733 N N . ASN A 1 595 ? -4.906 -20.275 36.106 1.00 57.50 595 ASN A N 1
ATOM 4734 C CA . ASN A 1 595 ? -5.340 -21.611 36.533 1.00 57.50 595 ASN A CA 1
ATOM 4735 C C . ASN A 1 595 ? -5.702 -21.733 38.026 1.00 57.50 595 ASN A C 1
ATOM 4737 O O . ASN A 1 595 ? -5.741 -22.844 38.548 1.00 57.50 595 ASN A O 1
ATOM 4741 N N . GLN A 1 596 ? -5.947 -20.642 38.760 1.00 51.22 596 GLN A N 1
ATOM 4742 C CA . GLN A 1 596 ? -6.298 -20.763 40.178 1.00 51.22 596 GLN A CA 1
ATOM 4743 C C . GLN A 1 596 ? -7.782 -21.130 40.355 1.00 51.22 596 GLN A C 1
ATOM 4745 O O . GLN A 1 596 ? -8.653 -20.301 40.069 1.00 51.22 596 GLN A O 1
ATOM 4750 N N . PRO A 1 597 ? -8.110 -22.328 40.888 1.00 41.31 597 PRO A N 1
ATOM 4751 C CA . PRO A 1 597 ? -9.482 -22.669 41.226 1.00 41.31 597 PRO A CA 1
ATOM 4752 C C . PRO A 1 597 ? -9.936 -21.718 42.330 1.00 41.31 597 PRO A C 1
ATOM 4754 O O . PRO A 1 597 ? -9.335 -21.658 43.406 1.00 41.31 597 PRO A O 1
ATOM 4757 N N . LYS A 1 598 ? -11.007 -20.960 42.089 1.00 41.88 598 LYS A N 1
ATOM 4758 C CA . LYS A 1 598 ? -11.620 -20.137 43.133 1.00 41.88 598 LYS A CA 1
ATOM 4759 C C . LYS A 1 598 ? -12.258 -21.053 44.174 1.00 41.88 598 LYS A C 1
ATOM 4761 O O . LYS A 1 598 ? -13.451 -21.340 44.108 1.00 41.88 598 LYS A O 1
ATOM 4766 N N . HIS A 1 599 ? -11.487 -21.472 45.174 1.00 37.19 599 HIS A N 1
ATOM 4767 C CA . HIS A 1 599 ? -12.056 -21.958 46.422 1.00 37.19 599 HIS A CA 1
ATOM 4768 C C . HIS A 1 599 ? -12.924 -20.832 46.994 1.00 37.19 599 HIS A C 1
ATOM 4770 O O . HIS A 1 599 ? -12.427 -19.847 47.547 1.00 37.19 599 HIS A O 1
ATOM 4776 N N . ARG A 1 600 ? -14.248 -20.972 46.857 1.00 36.72 600 ARG A N 1
ATOM 4777 C CA . ARG A 1 600 ? -15.210 -20.276 47.711 1.00 36.72 600 ARG A CA 1
ATOM 4778 C C . ARG A 1 600 ? -14.822 -20.619 49.147 1.00 36.72 600 ARG A C 1
ATOM 4780 O O . ARG A 1 600 ? -15.123 -21.708 49.624 1.00 36.72 600 ARG A O 1
ATOM 4787 N N . ARG A 1 601 ? -14.143 -19.705 49.843 1.00 34.25 601 ARG A N 1
ATOM 4788 C CA . ARG A 1 601 ? -14.045 -19.754 51.303 1.00 34.25 601 ARG A CA 1
ATOM 4789 C C . ARG A 1 601 ? -15.457 -19.544 51.843 1.00 34.25 601 ARG A C 1
ATOM 4791 O O . ARG A 1 601 ? -15.914 -18.413 51.994 1.00 34.25 601 ARG A O 1
ATOM 4798 N N . SER A 1 602 ? -16.168 -20.643 52.073 1.00 30.28 602 SER A N 1
ATOM 4799 C CA . SER A 1 602 ? -17.367 -20.663 52.899 1.00 30.28 602 SER A CA 1
ATOM 4800 C C . SER A 1 602 ? -16.988 -20.112 54.271 1.00 30.28 602 SER A C 1
ATOM 4802 O O . SER A 1 602 ? -16.163 -20.693 54.975 1.00 30.28 602 SER A O 1
ATOM 4804 N N . ARG A 1 603 ? -17.551 -18.957 54.632 1.00 35.09 603 ARG A N 1
ATOM 4805 C CA . ARG A 1 603 ? -17.489 -18.445 56.005 1.00 35.09 603 ARG A CA 1
ATOM 4806 C C . ARG A 1 603 ? -18.087 -19.517 56.930 1.00 35.09 603 ARG A C 1
ATOM 4808 O O . ARG A 1 603 ? -19.184 -19.984 56.620 1.00 35.09 603 ARG A O 1
ATOM 4815 N N . PRO A 1 604 ? -17.435 -19.911 58.038 1.00 33.31 604 PRO A N 1
ATOM 4816 C CA . PRO A 1 604 ? -18.075 -20.802 58.991 1.00 33.31 604 PRO A CA 1
ATOM 4817 C C . PRO A 1 604 ? -19.234 -20.048 59.647 1.00 33.31 604 PRO A C 1
ATOM 4819 O O . PRO A 1 604 ? -19.061 -18.924 60.128 1.00 33.31 604 PRO A O 1
ATOM 4822 N N . LEU A 1 605 ? -20.425 -20.651 59.633 1.00 32.75 605 LEU A N 1
ATOM 4823 C CA . LEU A 1 605 ? -21.571 -20.156 60.384 1.00 32.75 605 LEU A CA 1
ATOM 4824 C C . LEU A 1 605 ? -21.210 -20.082 61.873 1.00 32.75 605 LEU A C 1
ATOM 4826 O O . LEU A 1 605 ? -20.777 -21.067 62.470 1.00 32.75 605 LEU A O 1
ATOM 4830 N N . LYS A 1 606 ? -21.446 -18.913 62.476 1.00 34.44 606 LYS A N 1
ATOM 4831 C CA . LYS A 1 606 ? -21.510 -18.737 63.929 1.00 34.44 606 LYS A CA 1
ATOM 4832 C C . LYS A 1 606 ? -22.532 -19.723 64.504 1.00 34.44 606 LYS A C 1
ATOM 4834 O O . LYS A 1 606 ? -23.715 -19.618 64.192 1.00 34.44 606 LYS A O 1
ATOM 4839 N N . ARG A 1 607 ? -22.098 -20.621 65.389 1.00 32.12 607 ARG A N 1
ATOM 4840 C CA . ARG A 1 607 ? -22.975 -21.238 66.391 1.00 32.12 607 ARG A CA 1
ATOM 4841 C C . ARG A 1 607 ? -22.757 -20.518 67.718 1.00 32.12 607 ARG A C 1
ATOM 4843 O O . ARG A 1 607 ? -21.698 -20.630 68.324 1.00 32.12 607 ARG A O 1
ATOM 4850 N N . GLN A 1 608 ? -23.765 -19.747 68.117 1.00 31.39 608 GLN A N 1
ATOM 4851 C CA . GLN A 1 608 ? -24.002 -19.359 69.505 1.00 31.39 608 GLN A CA 1
ATOM 4852 C C . GLN A 1 608 ? -24.239 -20.625 70.330 1.00 31.39 608 GLN A C 1
ATOM 4854 O O . GLN A 1 608 ? -25.110 -21.411 69.972 1.00 31.39 608 GLN A O 1
ATOM 4859 N N . LEU A 1 609 ? -23.529 -20.771 71.446 1.00 30.25 609 LEU A N 1
ATOM 4860 C CA . LEU A 1 609 ? -23.991 -21.517 72.613 1.00 30.25 609 LEU A CA 1
ATOM 4861 C C . LEU A 1 609 ? -23.526 -20.758 73.860 1.00 30.25 609 LEU A C 1
ATOM 4863 O O . LEU A 1 609 ? -22.379 -20.330 73.965 1.00 30.25 609 LEU A O 1
ATOM 4867 N N . CYS A 1 610 ? -24.491 -20.511 74.734 1.00 25.86 610 CYS A N 1
ATOM 4868 C CA . CYS A 1 610 ? -24.416 -19.723 75.950 1.00 25.86 610 CYS A CA 1
ATOM 4869 C C . CYS A 1 610 ? -23.990 -20.608 77.137 1.00 25.86 610 CYS A C 1
ATOM 4871 O O . CYS A 1 610 ? -24.538 -21.693 77.294 1.00 25.86 610 CYS A O 1
ATOM 4873 N N . GLY A 1 611 ? -23.075 -20.092 77.968 1.00 25.81 611 GLY A N 1
ATOM 4874 C CA . GLY A 1 611 ? -23.087 -20.217 79.434 1.00 25.81 611 GLY A CA 1
ATOM 4875 C C . GLY A 1 611 ? -22.573 -21.506 80.093 1.00 25.81 611 GLY A C 1
ATOM 4876 O O . GLY A 1 611 ? -23.281 -22.505 80.125 1.00 25.81 611 GLY A O 1
ATOM 4877 N N . ARG A 1 612 ? -21.422 -21.420 80.777 1.00 25.84 612 ARG A N 1
ATOM 4878 C CA . ARG A 1 612 ? -21.307 -21.401 82.258 1.00 25.84 612 ARG A CA 1
ATOM 4879 C C . ARG A 1 612 ? -19.834 -21.357 82.691 1.00 25.84 612 ARG A C 1
ATOM 4881 O O . ARG A 1 612 ? -18.998 -22.060 82.135 1.00 25.84 612 ARG A O 1
ATOM 4888 N N . GLU A 1 613 ? -19.551 -20.491 83.658 1.00 27.81 613 GLU A N 1
ATOM 4889 C CA . GLU A 1 613 ? -18.310 -20.436 84.435 1.00 27.81 613 GLU A CA 1
ATOM 4890 C C . GLU A 1 613 ? -18.238 -21.624 85.405 1.00 27.81 613 GLU A C 1
ATOM 4892 O O . GLU A 1 613 ? -19.279 -22.009 85.927 1.00 27.81 613 GLU A O 1
ATOM 4897 N N . GLU A 1 614 ? -17.034 -22.150 85.674 1.00 26.08 614 GLU A N 1
ATOM 4898 C CA . GLU A 1 614 ? -16.581 -22.536 87.026 1.00 26.08 614 GLU A CA 1
ATOM 4899 C C . GLU A 1 614 ? -15.092 -22.964 87.043 1.00 26.08 614 GLU A C 1
ATOM 4901 O O . GLU A 1 614 ? -14.672 -23.901 86.372 1.00 26.08 614 GLU A O 1
ATOM 4906 N N . GLN A 1 615 ? -14.309 -22.172 87.783 1.00 26.06 615 GLN A N 1
ATOM 4907 C CA . GLN A 1 615 ? -13.236 -22.502 88.737 1.00 26.06 615 GLN A CA 1
ATOM 4908 C C . GLN A 1 615 ? -12.153 -23.589 88.491 1.00 26.06 615 GLN A C 1
ATOM 4910 O O . GLN A 1 615 ? -12.395 -24.785 88.454 1.00 26.06 615 GLN A O 1
ATOM 4915 N N . GLU A 1 616 ? -10.911 -23.083 88.575 1.00 24.89 616 GLU A N 1
ATOM 4916 C CA . GLU A 1 616 ? -9.806 -23.501 89.467 1.00 24.89 616 GLU A CA 1
ATOM 4917 C C . GLU A 1 616 ? -8.955 -24.781 89.265 1.00 24.89 616 GLU A C 1
ATOM 4919 O O . GLU A 1 616 ? -9.406 -25.917 89.292 1.00 24.89 616 GLU A O 1
ATOM 4924 N N . SER A 1 617 ? -7.639 -24.505 89.327 1.00 27.53 617 SER A N 1
ATOM 4925 C CA . SER A 1 617 ? -6.580 -25.217 90.071 1.00 27.53 617 SER A CA 1
ATOM 4926 C C . SER A 1 617 ? -5.798 -26.387 89.442 1.00 27.53 617 SER A C 1
ATOM 4928 O O . SER A 1 617 ? -6.235 -27.523 89.353 1.00 27.53 617 SER A O 1
ATOM 4930 N N . LYS A 1 618 ? -4.526 -26.060 89.137 1.00 28.52 618 LYS A N 1
ATOM 4931 C CA . LYS A 1 618 ? -3.272 -26.697 89.611 1.00 28.52 618 LYS A CA 1
ATOM 4932 C C . LYS A 1 618 ? -3.267 -28.230 89.809 1.00 28.52 618 LYS A C 1
ATOM 4934 O O . LYS A 1 618 ? -3.822 -28.706 90.784 1.00 28.52 618 LYS A O 1
ATOM 4939 N N . HIS A 1 619 ? -2.436 -28.952 89.043 1.00 26.83 619 HIS A N 1
ATOM 4940 C CA . HIS A 1 619 ? -1.104 -29.477 89.440 1.00 26.83 619 HIS A CA 1
ATOM 4941 C C . HIS A 1 619 ? -0.656 -30.722 88.629 1.00 26.83 619 HIS A C 1
ATOM 4943 O O . HIS A 1 619 ? -1.370 -31.705 88.531 1.00 26.83 619 HIS A O 1
ATOM 4949 N N . ILE A 1 620 ? 0.600 -30.650 88.154 1.00 27.59 620 ILE A N 1
ATOM 4950 C CA . ILE A 1 620 ? 1.688 -31.654 88.265 1.00 27.59 620 ILE A CA 1
ATOM 4951 C C . ILE A 1 620 ? 1.565 -33.019 87.536 1.00 27.59 620 ILE A C 1
ATOM 4953 O O . ILE A 1 620 ? 0.911 -33.941 87.997 1.00 27.59 620 ILE A O 1
ATOM 4957 N N . ARG A 1 621 ? 2.355 -33.127 86.448 1.00 27.41 621 ARG A N 1
ATOM 4958 C CA . ARG A 1 621 ? 3.598 -33.936 86.265 1.00 27.41 621 ARG A CA 1
ATOM 4959 C C . ARG A 1 621 ? 3.564 -35.462 86.474 1.00 27.41 621 ARG A C 1
ATOM 4961 O O . ARG A 1 621 ? 3.319 -35.906 87.580 1.00 27.41 621 ARG A O 1
ATOM 4968 N N . PHE A 1 622 ? 4.040 -36.190 85.458 1.00 26.92 622 PHE A N 1
ATOM 4969 C CA . PHE A 1 622 ? 4.820 -37.453 85.454 1.00 26.92 622 PHE A CA 1
ATOM 4970 C C . PHE A 1 622 ? 5.295 -37.619 83.985 1.00 26.92 622 PHE A C 1
ATOM 4972 O O . PHE A 1 622 ? 4.477 -37.389 83.101 1.00 26.92 622 PHE A O 1
ATOM 4979 N N . VAL A 1 623 ? 6.533 -37.909 83.571 1.00 33.88 623 VAL A N 1
ATOM 4980 C CA . VAL A 1 623 ? 7.844 -38.280 84.139 1.00 33.88 623 VAL A CA 1
ATOM 4981 C C . VAL A 1 623 ? 8.902 -37.549 83.310 1.00 33.88 623 VAL A C 1
ATOM 4983 O O . VAL A 1 623 ? 8.654 -37.382 82.093 1.00 33.88 623 VAL A O 1
#

Organism: NCBI:txid454284

Sequence (623 aa):
MRQISDHTDYKALFSKVEEERKRAEEVIKQAEKVSKQAEEEKKQQIQKRLTEETKHIQKTTFEEAKYPLPLENIVLYDCDSGKTAVRQQEIYVSVRRYLQPAGREAPRFCEKDIEHYERIAVEDHVHDIISALCKIPQAREEFGLGDGVQFENHGNSLDQVEDESEADPWRSQPAQFCIHRVDGNTKTLLTTVEYTPPHKLSLENLRSGLRPIDFYHEIVESNIIPTGGPEKLRYNATRLAGSAIVQEYHVMIQEGLEYSYLSTGLANVQLHVPFDDPATLYYDLGEPNLDVDADTWGSGGPKTEIERVLCLCLMSCVSQVRGQAWRNSARAQLPTWETNFSHIRSQIPANELRQKPPSPDYARPSPLAPRSLHLSTCLRLRSNLLSARAERGPLDPDSAVDLQVFALVKMPPTQILTSPPQQDESRGFHAQDLMLMLKRQLDQDLDQDCTPMGECGAYGAPFKVTCAAYGYTVVGKGTTSRLWKEVSQEAEIYHVLQRVQGSAVPVFLGKIDLAQIYFLHGAGQIRHMLLMGWGGESVVHTKQDKSIRSAISQSKREIRSLGVLHGDLRPENILWNTELKRALIIDFHRCTLSNQPKHRRSRPLKRQLCGREEQESKHIRFV

Radius of gyration: 34.83 Å; Cα contacts (8 Å, |Δi|>4): 775; chains: 1; bounding box: 110×70×130 Å

Foldseek 3Di:
DDDDDDDDDVVVVVVVVVVVVVVVVVVVVVVVVVVVVVVVVVVVVVVVVVVVVVVVVVVDDDDDDDDDDDFDFLWEDEDDPPDDFPVVVVVVVVPVPDDDDDDDDDDQDDLVRLVVCCVPVAVVVLQVVQCVLCVPVVSCVVLVQANHKDKDFFDFALVDDPPPPDPDVQDPDFRWIFMWRDHPPDTHTLETEGADACLLQNPLLCQLQDDTDRCCVVQQVDPDQDPDDLVNLSNLSVNLNVLRVVSRLVVCLLFQYQWYWYDNSQKIKIWGADQVHNSYIYIDIAGLVVLVVPPCPDPGDDNHSNRVVSVSSSVSSNDDRDFQVSSQVSVVSYDDRPGHSSVSSVVDDPVSSPDRRDRDPPPPDDDDDDDDDDPPPVVVVVVVVVVVVPPDDDDDPDDDDDDDPDDDPPDDDDDPPDDDDDDDDDDPPDLQNVVVQQQVVCLVGVVPQWAFDDDADSAFTWIWHARPVRRDIWIKGWGDPVSCVLVQVVQVLLVLCVVCDVALAWAWSAKHFHNGWDSDPSHGTTGIITITHDQAAQCPPPDDDPLQVVQNVVSVVSSVVSQKDQQDDDSRQWHQDPVSNHIHGDDRSRIDGHPDDPPPPDDDDDDDDDDDDDDDDDDDDDD

Solvent-accessible surface area (backbone atoms only — not comparable to full-atom values): 37491 Å² total; per-residue (Å²): 141,81,90,80,87,80,83,79,62,63,68,62,53,51,55,50,54,53,50,52,49,53,54,51,53,51,52,51,54,51,51,53,51,52,50,54,52,54,51,52,52,51,52,54,52,50,54,51,49,54,54,53,49,54,58,50,57,77,70,60,83,91,76,91,80,91,82,89,84,89,83,84,64,35,37,36,42,77,73,84,89,78,83,72,52,76,72,55,54,70,63,49,68,72,62,65,81,76,76,86,91,85,90,80,86,86,77,94,54,50,56,70,51,39,53,53,44,45,40,67,77,24,48,52,56,36,43,51,52,44,50,55,41,42,72,35,67,68,54,19,61,74,32,54,36,55,72,21,64,48,82,45,80,56,86,60,41,57,83,61,77,93,62,94,68,72,89,56,87,88,66,74,73,72,75,41,30,35,35,26,37,30,47,89,94,44,74,42,84,37,34,52,37,44,69,44,27,43,89,81,50,38,70,54,31,41,63,39,22,62,58,71,40,49,46,44,63,68,62,70,69,41,86,78,72,65,91,57,68,63,63,25,37,31,51,51,19,25,53,52,42,46,38,51,49,50,54,51,49,52,48,29,47,60,67,18,36,49,45,39,37,40,35,35,87,66,38,39,36,40,36,38,40,50,88,91,44,66,51,34,41,37,48,48,84,43,41,34,83,56,50,67,70,49,85,64,89,79,72,75,69,71,38,44,62,43,47,44,54,41,51,49,52,47,53,27,44,62,49,71,70,48,53,44,70,58,35,48,54,46,59,75,71,52,84,84,77,94,71,52,47,69,57,58,54,69,72,49,53,74,71,60,75,70,48,79,35,58,70,63,87,80,72,75,80,76,89,74,80,86,78,86,80,80,87,59,64,74,58,46,57,53,52,53,58,53,54,72,57,68,77,66,79,90,76,83,95,83,84,85,82,79,93,73,87,90,78,74,96,65,75,75,94,75,70,78,98,58,81,80,79,97,74,84,83,90,71,86,84,46,60,63,57,53,49,54,50,47,49,54,48,44,48,72,39,59,70,61,56,42,43,80,43,85,73,70,49,89,76,31,34,38,25,45,35,43,33,85,92,75,68,49,66,34,32,27,44,29,22,33,75,85,52,40,77,54,50,58,54,28,56,58,53,51,59,72,40,56,91,37,42,74,53,29,24,42,40,71,56,46,79,48,72,48,78,55,57,45,62,38,89,63,44,38,58,28,33,34,31,43,35,27,40,78,40,54,49,58,42,74,85,46,86,81,44,74,67,55,53,50,32,41,53,49,22,54,47,56,46,44,70,70,30,46,42,50,77,63,88,46,57,82,36,30,16,43,22,78,90,77,68,28,28,15,46,56,77,50,63,59,48,45,76,56,87,71,78,82,75,77,78,75,75,80,80,85,78,89,80,84,88,84,90,83,85,87,82,89,83,84,92,87,131